Protein AF-A0A1Q9DXJ2-F1 (afdb_monomer_lite)

Secondary structure (DSSP, 8-state):
-HHHHHHHHHHHHHHHHHS-TTT-PPPGGGGG--HHHHHHHHHHHS-TTTHHHHHHHHHHHHHHS-S---EEPPPPPTT--TT--HHHHHHHHHHHH-EE-HHHHHHHHHHTS--EE--STTEEEEEEEEEEEEETTEEEE-HHHHH-HHHHHHHHHHHHHH-TT---SEEEEEEEEEE-SB--TTB-SSSPEEEEE-S--EE-PEEEE-TT-SEEEEETTEEEEEEEE--TT-EEEE-TTTS-EEEPPEES--EEEEEE-BTTHHHHHHHHHHHHHTS---PPPS-----------SS---HHHHHHHHHHHHH-TTPSPB-TTS-B-PEEEE-TT---SSHHHHHHHHHHHHHHH--PPTT--SEEEE-TTTTS-BTTB-GGGSTTSPPPSEEEE----GGGTTS---HHHHGGG-GGGTTTS--PPPPPP-------PPP-----------PPPPPPP---------------PPPPPPPPPPPP--PPPPPPP------PPPPPPPPPPPPPPPP--------------------------PPPPP---THHHHHHHHHHHHHHHHHHTT-

Organism: Symbiodinium microadriaticum (NCBI:txid2951)

Sequence (575 aa):
MYLVALEEHLLIQALRALLPADGQSCPPHLALAARNDIVAIAQDLLSSEALPAFLRYADELALHLQGETRVMFPPLPRAASESGTPAEACAEAYLLEGSGALWAAIRQVATLLPFRDDRRPHGNGRVIAFGAFNKGGLLGIHKHTTSHQAVCTLLNAAVRAISAQQCWTTLVLTYNNHTTPHYDKGNSEVVPSLLIGLTHHDSGEVWIEQPGGTHYQLIDGTMVAGDLHHTSACGLLFSGAKQCHATCQWSGTRITLIAYTIRCHDLLLKGVTAAMASADAVPPGNGIPSSSMLPPRHNYFRRQGVDSLVKVLGQDERYPPVLKDNRPVPLWLRLENNIIEKPEELFNELREKMKGRRRPPQGAVLICEVYREENGCGAGHCINCRPGSWCPVLHLTYIKNQGQSGRNIPNEASGWRDRQAEERFWTIGRPHATVARPTTAPTAAMGPTGVPGKPPPPKQDFPIGAMPPAMQEPRGEPCVKSPPIRKPTVKVPPPGFGGQTSAPIVPPPAVAPNISDQVSTSPDSQAVPALSMPSSPPKTSAAALKAPPSAPQPQMLAKALLMVRDLLVISCCAS

Foldseek 3Di:
DVLQLLLLLLLVVLLVVQADPPDPDQDLCSQLDGLVRSLVSSVVGHDPVSNVVSVVVSVVSVVPSDDPQKDFADADDPPLDPDAQPLLVLLNVCNVVRMDRLLNSLSVSVVRDPWDADPDPFKGFTKDKFFWFDDPLETDTDPVLQRRVSSVSSLVVVCCVQPVPADFRMKMKTKPMWGDWDAPLFFDQPGWKKKAKSTAWFAFWKWKFDVPAPDWDQDPNDTTHTYTHDHSRDIDTDHSHPITITTDDIDHMTMMMMGTYGPPVVLVVQLVVQLVVVLDDDDDPDDDDDDPPDGPSDLEDELRSVLRSLLVLLQDPCFQPADPVRFRAANEDESQQYQYDPLVVSVVVSQVSSCVSDPDPVPAGQEAEPDDPPQVADNPGDPQRPVPGDHHNYYYYHSDNVVVVPPDDPPLVVVVPDPVCSPVSDDPDDPPDDPDDDDDDDDDDDDDDDDDDDDDDDDDDDDDDDDDDDDDDDDDDDDDDDDDDDDDDDDDDDDDDDDDDDDDDDDDDDDDDDDDDDDDDDDDDDDDDDDDDDDDDDDDDDDDDDDDPDDDDPVSVVVSVVVVVVVVVVVVVVD

Radius of gyration: 34.48 Å; chains: 1; bounding box: 97×87×100 Å

Structure (mmCIF, N/CA/C/O backbone):
data_AF-A0A1Q9DXJ2-F1
#
_entry.id   AF-A0A1Q9DXJ2-F1
#
loop_
_atom_site.group_PDB
_atom_site.id
_atom_site.type_symbol
_atom_site.label_atom_id
_atom_site.label_alt_id
_atom_site.label_comp_id
_atom_site.label_asym_id
_atom_site.label_entity_id
_atom_site.label_seq_id
_atom_site.pdbx_PDB_ins_code
_atom_site.Cartn_x
_atom_site.Cartn_y
_atom_site.Cartn_z
_atom_site.occupancy
_atom_site.B_iso_or_equiv
_atom_site.auth_seq_id
_atom_site.auth_comp_id
_atom_site.auth_asym_id
_atom_site.auth_atom_id
_atom_site.pdbx_PDB_model_num
ATOM 1 N N . MET A 1 1 ? 4.776 -2.793 16.327 1.00 84.12 1 MET A N 1
ATOM 2 C CA . MET A 1 1 ? 3.608 -2.567 15.436 1.00 84.12 1 MET A CA 1
ATOM 3 C C . MET A 1 1 ? 2.395 -3.371 15.886 1.00 84.12 1 MET A C 1
ATOM 5 O O . MET A 1 1 ? 1.389 -2.748 16.185 1.00 84.12 1 MET A O 1
ATOM 9 N N . TYR A 1 2 ? 2.499 -4.701 16.003 1.00 89.44 2 TYR A N 1
ATOM 10 C CA . TYR A 1 2 ? 1.386 -5.582 16.393 1.00 89.44 2 TYR A CA 1
ATOM 11 C C . TYR A 1 2 ? 0.637 -5.148 17.665 1.00 89.44 2 TYR A C 1
ATOM 13 O O . TYR A 1 2 ? -0.571 -4.974 17.610 1.00 89.44 2 TYR A O 1
ATOM 21 N N . LEU A 1 3 ? 1.342 -4.899 18.777 1.00 90.75 3 LEU A N 1
ATOM 22 C CA . LEU A 1 3 ? 0.700 -4.539 20.053 1.00 90.75 3 LEU A CA 1
ATOM 23 C C . LEU A 1 3 ? -0.169 -3.275 19.964 1.00 90.75 3 LEU A C 1
ATOM 25 O O . LEU A 1 3 ? -1.268 -3.261 20.501 1.00 90.75 3 LEU A O 1
ATOM 29 N N . VAL A 1 4 ? 0.290 -2.251 19.234 1.00 90.88 4 VAL A N 1
ATOM 30 C CA . VAL A 1 4 ? -0.473 -1.004 19.034 1.00 90.88 4 VAL A CA 1
ATOM 31 C C . VAL A 1 4 ? -1.741 -1.277 18.225 1.00 90.88 4 VAL A C 1
ATOM 33 O O . VAL A 1 4 ? -2.821 -0.824 18.586 1.00 90.88 4 VAL A O 1
ATOM 36 N N . ALA A 1 5 ? -1.627 -2.061 17.151 1.00 92.31 5 ALA A N 1
ATOM 37 C CA . ALA A 1 5 ? -2.779 -2.440 16.342 1.00 92.31 5 ALA A CA 1
ATOM 38 C C . ALA A 1 5 ? -3.784 -3.295 17.135 1.00 92.31 5 ALA A C 1
ATOM 40 O O . ALA A 1 5 ? -4.989 -3.100 17.005 1.00 92.31 5 ALA A O 1
ATOM 41 N N . LEU A 1 6 ? -3.293 -4.215 17.971 1.00 92.81 6 LEU A N 1
ATOM 42 C CA . LEU A 1 6 ? -4.118 -5.061 18.829 1.00 92.81 6 LEU A CA 1
ATOM 43 C C . LEU A 1 6 ? -4.871 -4.238 19.880 1.00 92.81 6 LEU A C 1
ATOM 45 O O . LEU A 1 6 ? -6.073 -4.431 20.037 1.00 92.81 6 LEU A O 1
ATOM 49 N N . GLU A 1 7 ? -4.196 -3.311 20.566 1.00 94.69 7 GLU A N 1
ATOM 50 C CA . GLU A 1 7 ? -4.835 -2.414 21.537 1.00 94.69 7 GLU A CA 1
ATOM 51 C C . GLU A 1 7 ? -5.973 -1.623 20.881 1.00 94.69 7 GLU A C 1
ATOM 53 O O . GLU A 1 7 ? -7.107 -1.655 21.354 1.00 94.69 7 GLU A O 1
ATOM 58 N N . GLU A 1 8 ? -5.698 -0.974 19.747 1.00 95.06 8 GLU A N 1
ATOM 59 C CA . GLU A 1 8 ? -6.705 -0.226 18.989 1.00 95.06 8 GLU A CA 1
ATOM 60 C C . GLU A 1 8 ? -7.888 -1.109 18.571 1.00 95.06 8 GLU A C 1
ATOM 62 O O . GLU A 1 8 ? -9.039 -0.698 18.707 1.00 95.06 8 GLU A O 1
ATOM 67 N N . HIS A 1 9 ? -7.625 -2.328 18.090 1.00 94.12 9 HIS A N 1
ATOM 68 C CA . HIS A 1 9 ? -8.677 -3.265 17.710 1.00 94.12 9 HIS A CA 1
ATOM 69 C C . HIS A 1 9 ? -9.576 -3.613 18.903 1.00 94.12 9 HIS A C 1
ATOM 71 O O . HIS A 1 9 ? -10.799 -3.533 18.797 1.00 94.12 9 HIS A O 1
ATOM 77 N N . LEU A 1 10 ? -8.980 -3.960 20.048 1.00 95.81 10 LEU A N 1
ATOM 78 C CA . LEU A 1 10 ? -9.713 -4.310 21.265 1.00 95.81 10 LEU A CA 1
ATOM 79 C C . LEU A 1 10 ? -10.541 -3.129 21.788 1.00 95.81 10 LEU A C 1
ATOM 81 O O . LEU A 1 10 ? -11.695 -3.314 22.174 1.00 95.81 10 LEU A O 1
ATOM 85 N N . LEU A 1 11 ? -10.001 -1.909 21.728 1.00 96.62 11 LEU A N 1
ATOM 86 C CA . LEU A 1 11 ? -10.740 -0.692 22.070 1.00 96.62 11 LEU A CA 1
ATOM 87 C C . LEU A 1 11 ? -11.916 -0.446 21.121 1.00 96.62 11 LEU A C 1
ATOM 89 O O . LEU A 1 11 ? -13.015 -0.146 21.577 1.00 96.62 11 LEU A O 1
ATOM 93 N N . ILE A 1 12 ? -11.734 -0.618 19.810 1.00 94.81 12 ILE A N 1
ATOM 94 C CA . ILE A 1 12 ? -12.819 -0.465 18.830 1.00 94.81 12 ILE A CA 1
ATOM 95 C C . ILE A 1 12 ? -13.930 -1.493 19.076 1.00 94.81 12 ILE A C 1
ATOM 97 O O . ILE A 1 12 ? -15.110 -1.142 19.022 1.00 94.81 12 ILE A O 1
ATOM 101 N N . GLN A 1 13 ? -13.580 -2.745 19.380 1.00 93.94 13 GLN A N 1
ATOM 102 C CA . GLN A 1 13 ? -14.562 -3.781 19.716 1.00 93.94 13 GLN A CA 1
ATOM 103 C C . GLN A 1 13 ? -15.313 -3.452 21.011 1.00 93.94 13 GLN A C 1
ATOM 105 O O . GLN A 1 13 ? -16.538 -3.561 21.051 1.00 93.94 13 GLN A O 1
ATOM 110 N N . ALA A 1 14 ? -14.609 -2.992 22.049 1.00 96.25 14 ALA A N 1
ATOM 111 C CA . ALA A 1 14 ? -15.234 -2.577 23.302 1.00 96.25 14 ALA A CA 1
ATOM 112 C C . ALA A 1 14 ? -16.175 -1.379 23.111 1.00 96.25 14 ALA A C 1
ATOM 114 O O . ALA A 1 14 ? -17.285 -1.393 23.636 1.00 96.25 14 ALA A O 1
ATOM 115 N N . LEU A 1 15 ? -15.773 -0.382 22.315 1.00 95.94 15 LEU A N 1
ATOM 116 C CA . LEU A 1 15 ? -16.621 0.755 21.960 1.00 95.94 15 LEU A CA 1
ATOM 117 C C . LEU A 1 15 ? -17.900 0.279 21.262 1.00 95.94 15 LEU A C 1
ATOM 119 O O . LEU A 1 15 ? -18.994 0.614 21.700 1.00 95.94 15 LEU A O 1
ATOM 123 N N . ARG A 1 16 ? -17.776 -0.559 20.225 1.00 92.69 16 ARG A N 1
ATOM 124 C CA . ARG A 1 16 ? -18.924 -1.117 19.488 1.00 92.69 16 ARG A CA 1
ATOM 125 C C . ARG A 1 16 ? -19.871 -1.916 20.382 1.00 92.69 16 ARG A C 1
ATOM 127 O O . ARG A 1 16 ? -21.078 -1.815 20.210 1.00 92.69 16 ARG A O 1
ATOM 134 N N . ALA A 1 17 ? -19.337 -2.681 21.333 1.00 93.75 17 ALA A N 1
ATOM 135 C CA . ALA A 1 17 ? -20.135 -3.473 22.267 1.00 93.75 17 ALA A CA 1
ATOM 136 C C . ALA A 1 17 ? -20.893 -2.626 23.306 1.00 93.75 17 ALA A C 1
ATOM 138 O O . ALA A 1 17 ? -21.874 -3.101 23.873 1.00 93.75 17 ALA A O 1
ATOM 139 N N . LEU A 1 18 ? -20.428 -1.402 23.575 1.00 95.00 18 LEU A N 1
ATOM 140 C CA . LEU A 1 18 ? -21.036 -0.473 24.530 1.00 95.00 18 LEU A CA 1
ATOM 141 C C . LEU A 1 18 ? -21.968 0.555 23.873 1.00 95.00 18 LEU A C 1
ATOM 143 O O . LEU A 1 18 ? -22.679 1.262 24.588 1.00 95.00 18 LEU A O 1
ATOM 147 N N . LEU A 1 19 ? -21.977 0.650 22.539 1.00 93.44 19 LEU A N 1
ATOM 148 C CA . LEU A 1 19 ? -22.922 1.501 21.821 1.00 93.44 19 LEU A CA 1
ATOM 149 C C . LEU A 1 19 ? -24.350 0.933 21.914 1.00 93.44 19 LEU A C 1
ATOM 151 O O . LEU A 1 19 ? -24.529 -0.287 21.847 1.00 93.44 19 LEU A O 1
ATOM 155 N N . PRO A 1 20 ? -25.380 1.793 22.032 1.00 86.62 20 PRO A N 1
ATOM 156 C CA . PRO A 1 20 ? -26.770 1.358 21.961 1.00 86.62 20 PRO A CA 1
ATOM 157 C C . PRO A 1 20 ? -27.054 0.637 20.636 1.00 86.62 20 PRO A C 1
ATOM 159 O O . PRO A 1 20 ? -26.544 1.030 19.584 1.00 86.62 20 PRO A O 1
ATOM 162 N N . ALA A 1 21 ? -27.923 -0.378 20.661 1.00 79.50 21 ALA A N 1
ATOM 163 C CA . ALA A 1 21 ? -28.361 -1.089 19.452 1.00 79.50 21 ALA A CA 1
ATOM 164 C C . ALA A 1 21 ? -29.147 -0.184 18.476 1.00 79.50 21 ALA A C 1
ATOM 166 O O . ALA A 1 21 ? -29.372 -0.537 17.319 1.00 79.50 21 ALA A O 1
ATOM 167 N N . ASP A 1 22 ? -29.531 0.998 18.949 1.00 73.62 22 ASP A N 1
ATOM 168 C CA . ASP A 1 22 ? -30.496 1.947 18.405 1.00 73.62 22 ASP A CA 1
ATOM 169 C C . ASP A 1 22 ? -29.970 2.742 17.187 1.00 73.62 22 ASP A C 1
ATOM 171 O O . ASP A 1 22 ? -30.546 3.756 16.798 1.00 73.62 22 ASP A O 1
ATOM 175 N N . GLY A 1 23 ? -28.888 2.281 16.550 1.00 60.88 23 GLY A N 1
ATOM 176 C CA . GLY A 1 23 ? -28.447 2.769 15.239 1.00 60.88 23 GLY A CA 1
ATOM 177 C C . GLY A 1 23 ? -27.360 3.845 15.245 1.00 60.88 23 GLY A C 1
ATOM 178 O O . GLY A 1 23 ? -27.080 4.420 14.193 1.00 60.88 23 GLY A O 1
ATOM 179 N N . GLN A 1 24 ? -26.705 4.114 16.378 1.00 72.69 24 GLN A N 1
ATOM 180 C CA . GLN A 1 24 ? -25.559 5.025 16.399 1.00 72.69 24 GLN A CA 1
ATOM 181 C C . GLN A 1 24 ? -24.336 4.329 15.777 1.00 72.69 24 GLN A C 1
ATOM 183 O O . GLN A 1 24 ? -23.662 3.514 16.403 1.00 72.69 24 GLN A O 1
ATOM 188 N N . SER A 1 25 ? -24.074 4.605 14.498 1.00 79.19 25 SER A N 1
ATOM 189 C CA . SER A 1 25 ? -22.938 4.021 13.781 1.00 79.19 25 SER A CA 1
ATOM 190 C C . SER A 1 25 ? -21.627 4.683 14.197 1.00 79.19 25 SER A C 1
ATOM 192 O O . SER A 1 25 ? -21.545 5.911 14.252 1.00 79.19 25 SER A O 1
ATOM 194 N N . CYS A 1 26 ? -20.571 3.891 14.389 1.00 83.56 26 CYS A N 1
ATOM 195 C CA . CYS A 1 26 ? -19.225 4.432 14.548 1.00 83.56 26 CYS A CA 1
ATOM 196 C C . CYS A 1 26 ? -18.830 5.308 13.344 1.00 83.56 26 CYS A C 1
ATOM 198 O O . CYS A 1 26 ? -19.132 4.949 12.200 1.00 83.56 26 CYS A O 1
ATOM 200 N N . PRO A 1 27 ? -18.102 6.416 13.561 1.00 86.00 27 PRO A N 1
ATOM 201 C CA . PRO A 1 27 ? -17.686 7.273 12.467 1.00 86.00 27 PRO A CA 1
ATOM 202 C C . PRO A 1 27 ? -16.687 6.551 11.538 1.00 86.00 27 PRO A C 1
ATOM 204 O O . PRO A 1 27 ? -15.840 5.791 12.015 1.00 86.00 27 PRO A O 1
ATOM 207 N N . PRO A 1 28 ? -16.695 6.820 10.216 1.00 79.12 28 PRO A N 1
ATOM 208 C CA . PRO A 1 28 ? -15.818 6.134 9.257 1.00 79.12 28 PRO A CA 1
ATOM 209 C C . PRO A 1 28 ? -14.311 6.287 9.514 1.00 79.12 28 PRO A C 1
ATOM 211 O O . PRO A 1 28 ? -13.524 5.444 9.077 1.00 79.12 28 PRO A O 1
ATOM 214 N N . HIS A 1 29 ? -13.898 7.359 10.201 1.00 84.31 29 HIS A N 1
ATOM 215 C CA . HIS A 1 29 ? -12.497 7.610 10.550 1.00 84.31 29 HIS A CA 1
ATOM 216 C C . HIS A 1 29 ? -12.010 6.767 11.742 1.00 84.31 29 HIS A C 1
ATOM 218 O O . HIS A 1 29 ? -10.802 6.677 11.948 1.00 84.31 29 HIS A O 1
ATOM 224 N N . LEU A 1 30 ? -12.909 6.083 12.469 1.00 89.75 30 LEU A N 1
ATOM 225 C CA . LEU A 1 30 ? -12.545 5.177 13.566 1.00 89.75 30 LEU A CA 1
ATOM 226 C C . LEU A 1 30 ? -11.586 4.067 13.102 1.00 89.75 30 LEU A C 1
ATOM 228 O O . LEU A 1 30 ? -10.699 3.664 13.844 1.00 89.75 30 LEU A O 1
ATOM 232 N N . ALA A 1 31 ? -11.696 3.637 11.842 1.00 89.31 31 ALA A N 1
ATOM 233 C CA . ALA A 1 31 ? -10.809 2.640 11.238 1.00 89.31 31 ALA A CA 1
ATOM 234 C C . ALA A 1 31 ? -9.318 3.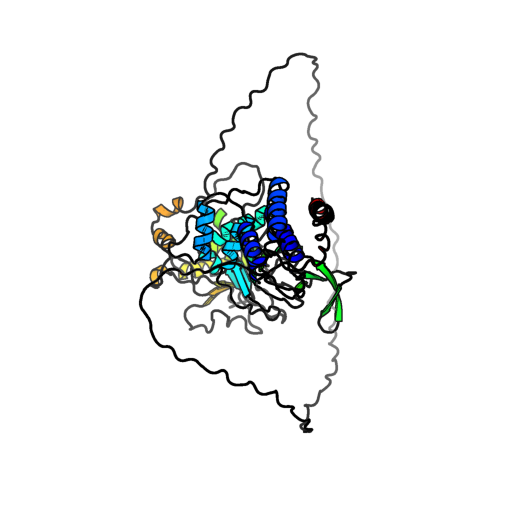043 11.244 1.00 89.31 31 ALA A C 1
ATOM 236 O O . ALA A 1 31 ? -8.444 2.178 11.142 1.00 89.31 31 ALA A O 1
ATOM 237 N N . LEU A 1 32 ? -9.033 4.348 11.337 1.00 90.38 32 LEU A N 1
ATOM 238 C CA . LEU A 1 32 ? -7.693 4.942 11.355 1.00 90.38 32 LEU A CA 1
ATOM 239 C C . LEU A 1 32 ? -7.348 5.630 12.677 1.00 90.38 32 LEU A C 1
ATOM 241 O O . LEU A 1 32 ? -6.184 5.991 12.855 1.00 90.38 32 LEU A O 1
ATOM 245 N N . ALA A 1 33 ? -8.292 5.726 13.612 1.00 89.25 33 ALA A N 1
ATOM 246 C CA . ALA A 1 33 ? -8.103 6.351 14.913 1.00 89.25 33 ALA A CA 1
ATOM 247 C C . ALA A 1 33 ? -6.986 5.661 15.715 1.00 89.25 33 ALA A C 1
ATOM 249 O O . ALA A 1 33 ? -6.936 4.428 15.793 1.00 89.25 33 ALA A O 1
ATOM 250 N N . ALA A 1 34 ? -6.077 6.458 16.278 1.00 90.44 34 ALA A N 1
ATOM 251 C CA . ALA A 1 34 ? -5.119 5.980 17.268 1.00 90.44 34 ALA A CA 1
ATOM 252 C C . ALA A 1 34 ? -5.814 5.818 18.629 1.00 90.44 34 ALA A C 1
ATOM 254 O O . ALA A 1 34 ? -6.935 6.286 18.818 1.00 90.44 34 ALA A O 1
ATOM 255 N N . ARG A 1 35 ? -5.137 5.212 19.613 1.00 91.88 35 ARG A N 1
ATOM 256 C CA . ARG A 1 35 ? -5.673 5.008 20.975 1.00 91.88 35 ARG A CA 1
ATOM 257 C C . ARG A 1 35 ? -6.400 6.240 21.533 1.00 91.88 35 ARG A C 1
ATOM 259 O O . ARG A 1 35 ? -7.542 6.133 21.966 1.00 91.88 35 ARG A O 1
ATOM 266 N N . ASN A 1 36 ? -5.748 7.402 21.514 1.00 90.19 36 ASN A N 1
ATOM 267 C CA . ASN A 1 36 ? -6.310 8.626 22.091 1.00 90.19 36 ASN A CA 1
ATOM 268 C C . ASN A 1 36 ? -7.517 9.143 21.300 1.00 90.19 36 ASN A C 1
ATOM 270 O O . ASN A 1 36 ? -8.474 9.612 21.907 1.00 90.19 36 ASN A O 1
ATOM 274 N N . ASP A 1 37 ? -7.507 8.994 19.974 1.00 91.19 37 ASP A N 1
ATOM 275 C CA . ASP A 1 37 ? -8.647 9.353 19.129 1.00 91.19 37 ASP A CA 1
ATOM 276 C C . ASP A 1 37 ? -9.835 8.423 19.401 1.00 91.19 37 ASP A C 1
ATOM 278 O O . ASP A 1 37 ? -10.967 8.881 19.485 1.00 91.19 37 ASP A O 1
ATOM 282 N N . ILE A 1 38 ? -9.591 7.120 19.597 1.00 94.62 38 ILE A N 1
ATOM 283 C CA . ILE A 1 38 ? -10.639 6.156 19.961 1.00 94.62 38 ILE A CA 1
ATOM 284 C C . ILE A 1 38 ? -11.253 6.532 21.315 1.00 94.62 38 ILE A C 1
ATOM 286 O O . ILE A 1 38 ? -12.472 6.493 21.460 1.00 94.62 38 ILE A O 1
ATOM 290 N N . VAL A 1 39 ? -10.430 6.925 22.294 1.00 94.50 39 VAL A N 1
ATOM 291 C CA . VAL A 1 39 ? -10.907 7.388 23.606 1.00 94.50 39 VAL A CA 1
ATOM 292 C C . VAL A 1 39 ? -11.735 8.668 23.479 1.00 94.50 39 VAL A C 1
ATOM 294 O O . VAL A 1 39 ? -12.802 8.741 24.081 1.00 94.50 39 VAL A O 1
ATOM 297 N N . ALA A 1 40 ? -11.296 9.640 22.677 1.00 94.25 40 ALA A N 1
ATOM 298 C CA . ALA A 1 40 ? -12.055 10.866 22.428 1.00 94.25 40 ALA A CA 1
ATOM 299 C C . ALA A 1 40 ? -13.403 10.570 21.746 1.00 94.25 40 ALA A C 1
ATOM 301 O O . ALA A 1 40 ? -14.448 11.001 22.219 1.00 94.25 40 ALA A O 1
ATOM 302 N N . ILE A 1 41 ? -13.408 9.730 20.706 1.00 94.44 41 ILE A N 1
ATOM 303 C CA . ILE A 1 41 ? -14.640 9.286 20.038 1.00 94.44 41 ILE A CA 1
ATOM 304 C C . ILE A 1 41 ? -15.564 8.561 21.028 1.00 94.44 41 ILE A C 1
ATOM 306 O O . ILE A 1 41 ? -16.778 8.745 20.995 1.00 94.44 41 ILE A O 1
ATOM 310 N N . ALA A 1 42 ? -15.016 7.742 21.927 1.00 95.75 42 ALA A N 1
ATOM 311 C CA . ALA A 1 42 ? -15.806 7.068 22.949 1.00 95.75 42 ALA A CA 1
ATOM 312 C C . ALA A 1 42 ? -16.434 8.056 23.946 1.00 95.75 42 ALA A C 1
ATOM 314 O O . ALA A 1 42 ? -17.569 7.838 24.358 1.00 95.75 42 ALA A O 1
ATOM 315 N N . GLN A 1 43 ? -15.740 9.141 24.306 1.00 96.19 43 GLN A N 1
ATOM 316 C CA . GLN A 1 43 ? -16.292 10.210 25.150 1.00 96.19 43 GLN A CA 1
ATOM 317 C C . GLN A 1 43 ? -17.479 10.916 24.486 1.00 96.19 43 GLN A C 1
ATOM 319 O O . GLN A 1 43 ? -18.434 11.257 25.178 1.00 96.19 43 GLN A O 1
ATOM 324 N N . ASP A 1 44 ? -17.436 11.084 23.163 1.00 94.94 44 ASP A N 1
ATOM 325 C CA . ASP A 1 44 ? -18.508 11.729 22.400 1.00 94.94 44 ASP A CA 1
ATOM 326 C C . ASP A 1 44 ? -19.716 10.809 22.164 1.00 94.94 44 ASP A C 1
ATOM 328 O O . ASP A 1 44 ? -20.850 11.281 22.063 1.00 94.94 44 ASP A O 1
ATOM 332 N N . LEU A 1 45 ? -19.487 9.497 22.032 1.00 94.31 45 LEU A N 1
ATOM 333 C CA . LEU A 1 45 ? -20.530 8.542 21.646 1.00 94.31 45 LEU A CA 1
ATOM 334 C C . LEU A 1 45 ? -21.162 7.779 22.815 1.00 94.31 45 LEU A C 1
ATOM 336 O O . LEU A 1 45 ? -22.319 7.375 22.713 1.00 94.31 45 LEU A O 1
ATOM 340 N N . LEU A 1 46 ? -20.423 7.514 23.895 1.00 94.75 46 LEU A N 1
ATOM 341 C CA . LEU A 1 46 ? -20.921 6.694 24.999 1.00 94.75 46 LEU A CA 1
ATOM 342 C C . LEU A 1 46 ? -21.717 7.521 26.011 1.00 94.75 46 LEU A C 1
ATOM 344 O O . LEU A 1 46 ? -21.411 8.674 26.301 1.00 94.75 46 LEU A O 1
ATOM 348 N N . SER A 1 47 ? -22.724 6.888 26.613 1.00 94.69 47 SER A N 1
ATOM 349 C CA . SER A 1 47 ? -23.473 7.483 27.718 1.00 94.69 47 SER A CA 1
ATOM 350 C C . SER A 1 47 ? -22.595 7.667 28.961 1.00 94.69 47 SER A C 1
ATOM 352 O O . SER A 1 47 ? -21.570 7.001 29.138 1.00 94.69 47 SER A O 1
ATOM 354 N N . SER A 1 48 ? -23.050 8.514 29.888 1.00 95.31 48 SER A N 1
ATOM 355 C CA . SER A 1 48 ? -22.396 8.712 31.189 1.00 95.31 48 SER A CA 1
ATOM 356 C C . SER A 1 48 ? -22.282 7.428 32.024 1.00 95.31 48 SER A C 1
ATOM 358 O O . SER A 1 48 ? -21.414 7.345 32.890 1.00 95.31 48 SER A O 1
ATOM 360 N N . GLU A 1 49 ? -23.119 6.420 31.759 1.00 95.38 49 GLU A N 1
ATOM 361 C CA . GLU A 1 49 ? -23.073 5.108 32.415 1.00 95.38 49 GLU A CA 1
ATOM 362 C C . GLU A 1 49 ? -22.050 4.159 31.764 1.00 95.38 49 GLU A C 1
ATOM 364 O O . GLU A 1 49 ? -21.323 3.454 32.468 1.00 95.38 49 GLU A O 1
ATOM 369 N N . ALA A 1 50 ? -21.950 4.156 30.429 1.00 96.00 50 ALA A N 1
ATOM 370 C CA . ALA A 1 50 ? -21.070 3.250 29.686 1.00 96.00 50 ALA A CA 1
ATOM 371 C C . ALA A 1 50 ? -19.611 3.738 29.621 1.00 96.00 50 ALA A C 1
ATOM 373 O O . ALA A 1 50 ? -18.679 2.928 29.673 1.00 96.00 50 ALA A O 1
ATOM 374 N N . LEU A 1 51 ? -19.395 5.056 29.551 1.00 97.44 51 LEU A N 1
ATOM 375 C CA . LEU A 1 51 ? -18.066 5.655 29.411 1.00 97.44 51 LEU A CA 1
ATOM 376 C C . LEU A 1 51 ? -17.083 5.243 30.531 1.00 97.44 51 LEU A C 1
ATOM 378 O O . LEU A 1 51 ? -15.959 4.854 30.205 1.00 97.44 51 LEU A O 1
ATOM 382 N N . PRO A 1 52 ? -17.454 5.227 31.831 1.00 98.12 52 PRO A N 1
ATOM 383 C CA . PRO A 1 52 ? -16.544 4.776 32.885 1.00 98.12 52 PRO A CA 1
ATOM 384 C C . PRO A 1 52 ? -16.082 3.323 32.723 1.00 98.12 52 PRO A C 1
ATOM 386 O O . PRO A 1 52 ? -14.963 2.992 33.111 1.00 98.12 52 PRO A O 1
ATOM 389 N N . ALA A 1 53 ? -16.924 2.441 32.172 1.00 97.62 53 ALA A N 1
ATOM 390 C CA . ALA A 1 53 ? -16.542 1.054 31.911 1.00 97.62 53 ALA A CA 1
ATOM 391 C C . ALA A 1 53 ? -15.533 0.959 30.759 1.00 97.62 53 ALA A C 1
ATOM 393 O O . ALA A 1 53 ? -14.540 0.243 30.882 1.00 97.62 53 ALA A O 1
ATOM 394 N N . PHE A 1 54 ? -15.748 1.726 29.687 1.00 97.94 54 PHE A N 1
ATOM 395 C CA . PHE A 1 54 ? -14.817 1.817 28.565 1.00 97.94 54 PHE A CA 1
ATOM 396 C C . PHE A 1 54 ? -13.438 2.340 28.994 1.00 97.94 54 PHE A C 1
ATOM 398 O O . PHE A 1 54 ? -12.424 1.731 28.663 1.00 97.94 54 PHE A O 1
ATOM 405 N N . LEU A 1 55 ? -13.393 3.432 29.767 1.00 98.06 55 LEU A N 1
ATOM 406 C CA . LEU A 1 55 ? -12.131 4.027 30.224 1.00 98.06 55 LEU A CA 1
ATOM 407 C C . LEU A 1 55 ? -11.343 3.075 31.133 1.00 98.06 55 LEU A C 1
ATOM 409 O O . LEU A 1 55 ? -10.148 2.895 30.919 1.00 98.06 55 LEU A O 1
ATOM 413 N N . ARG A 1 56 ? -12.011 2.385 32.074 1.00 98.00 56 ARG A N 1
ATOM 414 C CA . ARG A 1 56 ? -11.356 1.346 32.890 1.00 98.00 56 ARG A CA 1
ATOM 415 C C . ARG A 1 56 ? -10.765 0.233 32.030 1.00 98.00 56 ARG A C 1
ATOM 417 O O . ARG A 1 56 ? -9.634 -0.170 32.265 1.00 98.00 56 ARG A O 1
ATOM 424 N N . TYR A 1 57 ? -11.504 -0.234 31.023 1.00 97.81 57 TYR A N 1
ATOM 425 C CA . TYR A 1 57 ? -11.000 -1.249 30.099 1.00 97.81 57 TYR A CA 1
ATOM 426 C C . TYR A 1 57 ? -9.786 -0.750 29.301 1.00 97.81 57 TYR A C 1
ATOM 428 O O . TYR A 1 57 ? -8.821 -1.489 29.130 1.00 97.81 57 TYR A O 1
ATOM 436 N N . ALA A 1 58 ? -9.792 0.509 28.855 1.00 95.88 58 ALA A N 1
ATOM 437 C CA . ALA A 1 58 ? -8.663 1.107 28.147 1.00 95.88 58 ALA A CA 1
ATOM 438 C C . ALA A 1 58 ? -7.403 1.247 29.017 1.00 95.88 58 ALA A C 1
ATOM 440 O O . ALA A 1 58 ? -6.288 1.080 28.516 1.00 95.88 58 ALA A O 1
ATOM 441 N N . ASP A 1 59 ? -7.570 1.534 30.308 1.00 95.75 59 ASP A N 1
ATOM 442 C CA . ASP A 1 59 ? -6.468 1.577 31.270 1.00 95.75 59 ASP A CA 1
ATOM 443 C C . ASP A 1 59 ? -5.952 0.168 31.591 1.00 95.75 59 ASP A C 1
ATOM 445 O O . ASP A 1 59 ? -4.744 -0.068 31.593 1.00 95.75 59 ASP A O 1
ATOM 449 N N . GLU A 1 60 ? -6.850 -0.804 31.780 1.00 96.50 60 GLU A N 1
ATOM 450 C CA . GLU A 1 60 ? -6.479 -2.210 31.961 1.00 96.50 60 GLU A CA 1
ATOM 451 C C . GLU A 1 60 ? -5.723 -2.753 30.745 1.00 96.50 60 GLU A C 1
ATOM 453 O O . GLU A 1 60 ? -4.691 -3.403 30.915 1.00 96.50 60 GLU A O 1
ATOM 458 N N . LEU A 1 61 ? -6.176 -2.465 29.522 1.00 94.88 61 LEU A N 1
ATOM 459 C CA . LEU A 1 61 ? -5.464 -2.855 28.305 1.00 94.88 61 LEU A CA 1
ATOM 460 C C . LEU A 1 61 ? -4.050 -2.276 28.266 1.00 94.88 61 LEU A C 1
ATOM 462 O O . LEU A 1 61 ? -3.112 -3.023 27.997 1.00 94.88 61 LEU A O 1
ATOM 466 N N . ALA A 1 62 ? -3.883 -0.991 28.588 1.00 90.69 62 ALA A N 1
ATOM 467 C CA . ALA A 1 62 ? -2.571 -0.349 28.620 1.00 90.69 62 ALA A CA 1
ATOM 468 C C . ALA A 1 62 ? -1.627 -0.987 29.658 1.00 90.69 62 ALA A C 1
ATOM 470 O O . ALA A 1 62 ? -0.420 -1.069 29.433 1.00 90.69 62 ALA A O 1
ATOM 471 N N . LEU A 1 63 ? -2.166 -1.482 30.779 1.00 91.69 63 LEU A N 1
ATOM 472 C CA . LEU A 1 63 ? -1.393 -2.191 31.803 1.00 91.69 63 LEU A CA 1
ATOM 473 C C . LEU A 1 63 ? -1.005 -3.619 31.393 1.00 91.69 63 LEU A C 1
ATOM 475 O O . LEU A 1 63 ? 0.061 -4.089 31.797 1.00 91.69 63 LEU A O 1
ATOM 479 N N . HIS A 1 64 ? -1.851 -4.314 30.625 1.00 93.88 64 HIS A N 1
ATOM 480 C CA . HIS A 1 64 ? -1.649 -5.720 30.252 1.00 93.88 64 HIS A CA 1
ATOM 481 C C . HIS A 1 64 ? -0.909 -5.904 28.922 1.00 93.88 64 HIS A C 1
ATOM 483 O O . HIS A 1 64 ? -0.152 -6.863 28.771 1.00 93.88 64 HIS A O 1
ATOM 489 N N . LEU A 1 65 ? -1.088 -4.998 27.959 1.00 91.50 65 LEU A N 1
ATOM 490 C CA . LEU A 1 65 ? -0.372 -5.004 26.682 1.00 91.50 65 LEU A CA 1
ATOM 491 C C . LEU A 1 65 ? 1.009 -4.363 26.848 1.00 91.50 65 LEU A C 1
ATOM 493 O O . LEU A 1 65 ? 1.326 -3.324 26.272 1.00 91.50 65 LEU A O 1
ATOM 497 N N . GLN A 1 66 ? 1.847 -5.007 27.657 1.00 84.38 66 GLN A N 1
ATOM 498 C CA . GLN A 1 66 ? 3.224 -4.583 27.871 1.00 84.38 66 GLN A CA 1
ATOM 499 C C . GLN A 1 66 ? 4.105 -5.024 26.702 1.00 84.38 66 GLN A C 1
ATOM 501 O O . GLN A 1 66 ? 4.062 -6.170 26.255 1.00 84.38 66 GLN A O 1
ATOM 506 N N . GLY A 1 67 ? 4.943 -4.113 26.217 1.00 85.56 67 GLY A N 1
ATOM 507 C CA . GLY A 1 67 ? 5.956 -4.418 25.217 1.00 85.56 67 GLY A CA 1
ATOM 508 C C . GLY A 1 67 ? 6.526 -3.170 24.563 1.00 85.56 67 GLY A C 1
ATOM 509 O O . GLY A 1 67 ? 5.981 -2.071 24.673 1.00 85.56 67 GLY A O 1
ATOM 510 N N . GLU A 1 68 ? 7.644 -3.342 23.865 1.00 84.81 68 GLU A N 1
ATOM 511 C CA . GLU A 1 68 ? 8.283 -2.254 23.134 1.00 84.81 68 GLU A CA 1
ATOM 512 C C . GLU A 1 68 ? 7.467 -1.917 21.875 1.00 84.81 68 GLU A C 1
ATOM 514 O O . GLU A 1 68 ? 7.484 -2.614 20.859 1.00 84.81 68 GLU A O 1
ATOM 519 N N . THR A 1 69 ? 6.677 -0.847 21.964 1.00 87.06 69 THR A N 1
ATOM 520 C CA . THR A 1 69 ? 5.878 -0.311 20.849 1.00 87.06 69 THR A CA 1
ATOM 521 C C . THR A 1 69 ? 6.622 0.765 20.064 1.00 87.06 69 THR A C 1
ATOM 523 O O . THR A 1 69 ? 6.322 0.992 18.885 1.00 87.06 69 THR A O 1
ATOM 526 N N . ARG A 1 70 ? 7.602 1.401 20.714 1.00 91.00 70 ARG A N 1
ATOM 527 C CA . ARG A 1 70 ? 8.481 2.415 20.143 1.00 91.00 70 ARG A CA 1
ATOM 528 C C . ARG A 1 70 ? 9.586 1.736 19.349 1.00 91.00 70 ARG A C 1
ATOM 530 O O . ARG A 1 70 ? 10.245 0.835 19.843 1.00 91.00 70 ARG A O 1
ATOM 537 N N . VAL A 1 71 ? 9.802 2.187 18.124 1.00 91.81 71 VAL A N 1
ATOM 538 C CA . VAL A 1 71 ? 10.928 1.737 17.304 1.00 91.81 71 VAL A CA 1
ATOM 539 C C . VAL A 1 71 ? 11.772 2.931 16.905 1.00 91.81 71 VAL A C 1
ATOM 541 O O . VAL A 1 71 ? 11.260 4.045 16.774 1.00 91.81 71 VAL A O 1
ATOM 544 N N . MET A 1 72 ? 13.061 2.691 16.685 1.00 92.50 72 MET A N 1
ATOM 545 C CA . MET A 1 72 ? 13.927 3.681 16.060 1.00 92.50 72 MET A CA 1
ATOM 546 C C . MET A 1 72 ? 13.501 3.865 14.609 1.00 92.50 72 MET A C 1
ATOM 548 O O . MET A 1 72 ? 13.450 2.909 13.829 1.00 92.50 72 MET A O 1
ATOM 552 N N . PHE A 1 73 ? 13.190 5.101 14.249 1.00 93.31 73 PHE A N 1
ATOM 553 C CA . PHE A 1 73 ? 12.948 5.451 12.868 1.00 93.31 73 PHE A CA 1
ATOM 554 C C . PHE A 1 73 ? 14.281 5.537 12.115 1.00 93.31 73 PHE A C 1
ATOM 556 O O . PHE A 1 73 ? 15.315 5.875 12.698 1.00 93.31 73 PHE A O 1
ATOM 563 N N . PRO A 1 74 ? 14.297 5.200 10.815 1.00 91.31 74 PRO A N 1
ATOM 564 C CA . PRO A 1 74 ? 15.472 5.437 9.986 1.00 91.31 74 PRO A CA 1
ATOM 565 C C . PRO A 1 74 ? 15.807 6.938 9.930 1.00 91.31 74 PRO A C 1
ATOM 567 O O . PRO A 1 74 ? 14.922 7.775 10.099 1.00 91.31 74 PRO A O 1
ATOM 570 N N . PRO A 1 75 ? 17.067 7.304 9.646 1.00 87.19 75 PRO A N 1
ATOM 571 C CA . PRO A 1 75 ? 17.443 8.705 9.524 1.00 87.19 75 PRO A CA 1
ATOM 572 C C . PRO A 1 75 ? 16.730 9.375 8.343 1.00 87.19 75 PRO A C 1
ATOM 574 O O . PRO A 1 75 ? 16.508 8.750 7.297 1.00 87.19 75 PRO A O 1
ATOM 577 N N . LEU A 1 76 ? 16.443 10.670 8.498 1.00 86.94 76 LEU A N 1
ATOM 578 C CA . LEU A 1 76 ? 15.875 11.509 7.447 1.00 86.94 76 LEU A CA 1
ATOM 579 C C . LEU A 1 76 ? 16.732 11.431 6.162 1.00 86.94 76 LEU A C 1
ATOM 581 O O . LEU A 1 76 ? 17.963 11.547 6.225 1.00 86.94 76 LEU A O 1
ATOM 585 N N . PRO A 1 77 ? 16.130 11.225 4.975 1.00 81.25 77 PRO A N 1
ATOM 586 C CA . PRO A 1 77 ? 16.869 11.289 3.721 1.00 81.25 77 PRO A CA 1
ATOM 587 C C . PRO A 1 77 ? 17.426 12.705 3.485 1.00 81.25 77 PRO A C 1
ATOM 589 O O . PRO A 1 77 ? 16.726 13.693 3.651 1.00 81.25 77 PRO A O 1
ATOM 592 N N . ARG A 1 78 ? 18.687 12.803 3.034 1.00 66.00 78 ARG A N 1
ATOM 593 C CA . ARG A 1 78 ? 19.404 14.082 2.816 1.00 66.00 78 ARG A CA 1
ATOM 594 C C . ARG A 1 78 ? 18.761 15.041 1.796 1.00 66.00 78 ARG A C 1
ATOM 596 O O . ARG A 1 78 ? 19.192 16.181 1.725 1.00 66.00 78 ARG A O 1
ATOM 603 N N . ALA A 1 79 ? 17.805 14.574 0.994 1.00 59.94 79 ALA A N 1
ATOM 604 C CA . ALA A 1 79 ? 17.149 15.336 -0.073 1.00 59.94 79 ALA A CA 1
ATOM 605 C C . ALA A 1 79 ? 15.661 15.610 0.227 1.00 59.94 79 ALA A C 1
ATOM 607 O O . ALA A 1 79 ? 14.845 15.700 -0.689 1.00 59.94 79 ALA A O 1
ATOM 608 N N . ALA A 1 80 ? 15.305 15.696 1.513 1.00 57.75 80 ALA A N 1
ATOM 609 C CA . ALA A 1 80 ? 14.038 16.271 1.957 1.00 57.75 80 ALA A CA 1
ATOM 610 C C . ALA A 1 80 ? 13.912 17.699 1.389 1.00 57.75 80 ALA A C 1
ATOM 612 O O . ALA A 1 80 ? 14.791 18.535 1.598 1.00 57.75 80 ALA A O 1
ATOM 613 N N . SER A 1 81 ? 12.884 17.942 0.575 1.00 55.31 81 SER A N 1
ATOM 614 C CA . SER A 1 81 ? 12.676 19.229 -0.098 1.00 55.31 81 SER A CA 1
ATOM 615 C C . SER A 1 81 ? 11.963 20.199 0.838 1.00 55.31 81 SER A C 1
ATOM 617 O O . SER A 1 81 ? 10.968 19.833 1.450 1.00 55.31 81 SER A O 1
ATOM 619 N N . GLU A 1 82 ? 12.369 21.472 0.841 1.00 58.66 82 GLU A N 1
ATOM 620 C CA . GLU A 1 82 ? 11.709 22.555 1.596 1.00 58.66 82 GLU A CA 1
ATOM 621 C C . GLU A 1 82 ? 10.234 22.803 1.189 1.00 58.66 82 GLU A C 1
ATOM 623 O O . GLU A 1 82 ? 9.514 23.527 1.870 1.00 58.66 82 GLU A O 1
ATOM 628 N N . SER A 1 83 ? 9.756 22.193 0.094 1.00 59.16 83 SER A N 1
ATOM 629 C CA . SER A 1 83 ? 8.380 22.318 -0.422 1.00 59.16 83 SER A CA 1
ATOM 630 C C . SER A 1 83 ? 7.625 20.978 -0.432 1.00 59.16 83 SER A C 1
ATOM 632 O O . SER A 1 83 ? 7.085 20.545 -1.453 1.00 59.16 83 SER A O 1
ATOM 634 N N . GLY A 1 84 ? 7.627 20.281 0.706 1.00 74.44 84 GLY A N 1
ATOM 635 C CA . GLY A 1 84 ? 6.947 18.995 0.874 1.00 74.44 84 GLY A CA 1
ATOM 636 C C . GLY A 1 84 ? 5.417 19.082 0.779 1.00 74.44 84 GLY A C 1
ATOM 637 O O . GLY A 1 84 ? 4.794 20.084 1.129 1.00 74.44 84 GLY A O 1
ATOM 638 N N . THR A 1 85 ? 4.777 18.001 0.322 1.00 91.56 85 THR A N 1
ATOM 639 C CA . THR A 1 85 ? 3.329 17.805 0.526 1.00 91.56 85 THR A CA 1
ATOM 640 C C . THR A 1 85 ? 3.036 17.625 2.026 1.00 91.56 85 THR A C 1
ATOM 642 O O . THR A 1 85 ? 3.952 17.279 2.773 1.00 91.56 85 THR A O 1
ATOM 645 N N . PRO A 1 86 ? 1.781 17.770 2.500 1.00 95.62 86 PRO A N 1
ATOM 646 C CA . PRO A 1 86 ? 1.456 17.522 3.910 1.00 95.62 86 PRO A CA 1
ATOM 647 C C . PRO A 1 86 ? 1.890 16.133 4.404 1.00 95.62 86 PRO A C 1
ATOM 649 O O . PRO A 1 86 ? 2.368 15.996 5.527 1.00 95.62 86 PRO A O 1
ATOM 652 N N . ALA A 1 87 ? 1.779 15.107 3.553 1.00 95.88 87 ALA A N 1
ATOM 653 C CA . ALA A 1 87 ? 2.246 13.760 3.869 1.00 95.88 87 ALA A CA 1
ATOM 654 C C . ALA A 1 87 ? 3.768 13.674 4.010 1.00 95.88 87 ALA A C 1
ATOM 656 O O . ALA A 1 87 ? 4.253 12.986 4.906 1.00 95.88 87 ALA A O 1
ATOM 657 N N . GLU A 1 88 ? 4.513 14.359 3.137 1.00 94.25 88 GLU A N 1
ATOM 658 C CA . GLU A 1 88 ? 5.973 14.402 3.223 1.00 94.25 88 GLU A CA 1
ATOM 659 C C . GLU A 1 88 ? 6.410 15.135 4.491 1.00 94.25 88 GLU A C 1
ATOM 661 O O . GLU A 1 88 ? 7.131 14.548 5.286 1.00 94.25 88 GLU A O 1
ATOM 666 N N . ALA A 1 89 ? 5.879 16.331 4.762 1.00 93.69 89 ALA A N 1
ATOM 667 C CA . ALA A 1 89 ? 6.193 17.084 5.979 1.00 93.69 89 ALA A CA 1
ATOM 668 C C . ALA A 1 89 ? 5.861 16.295 7.263 1.00 93.69 89 ALA A C 1
ATOM 670 O O . ALA A 1 89 ? 6.639 16.282 8.215 1.00 93.69 89 ALA A O 1
ATOM 671 N N . CYS A 1 90 ? 4.728 15.582 7.281 1.00 96.06 90 CYS A N 1
ATOM 672 C CA . CYS A 1 90 ? 4.367 14.695 8.388 1.00 96.06 90 CYS A CA 1
ATOM 673 C C . CYS A 1 90 ? 5.377 13.549 8.555 1.00 96.06 90 CYS A C 1
ATOM 675 O O . CYS A 1 90 ? 5.812 13.263 9.670 1.00 96.06 90 CYS A O 1
ATOM 677 N N . ALA A 1 91 ? 5.793 12.915 7.456 1.00 96.00 91 ALA A N 1
ATOM 678 C CA . ALA A 1 91 ? 6.801 11.865 7.496 1.00 96.00 91 ALA A CA 1
ATOM 679 C C . ALA A 1 91 ? 8.171 12.389 7.959 1.00 96.00 91 ALA A C 1
ATOM 681 O O . ALA A 1 91 ? 8.844 11.721 8.741 1.00 96.00 91 ALA A O 1
ATOM 682 N N . GLU A 1 92 ? 8.581 13.576 7.511 1.00 94.69 92 GLU A N 1
ATOM 683 C CA . GLU A 1 92 ? 9.827 14.225 7.929 1.00 94.69 92 GLU A CA 1
ATOM 684 C C . GLU A 1 92 ? 9.839 14.506 9.431 1.00 94.69 92 GLU A C 1
ATOM 686 O O . GLU A 1 92 ? 10.824 14.187 10.093 1.00 94.69 92 GLU A O 1
ATOM 691 N N . ALA A 1 93 ? 8.734 15.023 9.978 1.00 94.88 93 ALA A N 1
ATOM 692 C CA . ALA A 1 93 ? 8.597 15.273 11.410 1.00 94.88 93 ALA A CA 1
ATOM 693 C C . ALA A 1 93 ? 8.818 13.994 12.236 1.00 94.88 93 ALA A C 1
ATOM 695 O O . ALA A 1 93 ? 9.614 14.000 13.174 1.00 94.88 93 ALA A O 1
ATOM 696 N N . TYR A 1 94 ? 8.205 12.876 11.833 1.00 96.00 94 TYR A N 1
ATOM 697 C CA . TYR A 1 94 ? 8.437 11.583 12.480 1.00 96.00 94 TYR A CA 1
ATOM 698 C C . TYR A 1 94 ? 9.894 11.127 12.365 1.00 96.00 94 TYR A C 1
ATOM 700 O O . TYR A 1 94 ? 10.497 10.722 13.355 1.00 96.00 94 TYR A O 1
ATOM 708 N N . LEU A 1 95 ? 10.497 11.203 11.176 1.00 94.38 95 LEU A N 1
ATOM 709 C CA . LEU A 1 95 ? 11.895 10.801 10.986 1.00 94.38 95 LEU A CA 1
ATOM 710 C C . LEU A 1 95 ? 12.870 11.668 11.805 1.00 94.38 95 LEU A C 1
ATOM 712 O O . LEU A 1 95 ? 13.876 11.148 12.285 1.00 94.38 95 LEU A O 1
ATOM 716 N N . LEU A 1 96 ? 12.572 12.959 11.991 1.00 93.75 96 LEU A N 1
ATOM 717 C CA . LEU A 1 96 ? 13.347 13.886 12.825 1.00 93.75 96 LEU A CA 1
ATOM 718 C C . LEU A 1 96 ? 13.202 13.604 14.324 1.00 93.75 96 LEU A C 1
ATOM 720 O O . LEU A 1 96 ? 14.182 13.723 15.055 1.00 93.75 96 LEU A O 1
ATOM 724 N N . GLU A 1 97 ? 12.019 13.184 14.779 1.00 95.38 97 GLU A N 1
ATOM 725 C CA . GLU A 1 97 ? 11.813 12.703 16.153 1.00 95.38 97 GLU A CA 1
ATOM 726 C C . GLU A 1 97 ? 12.673 11.458 16.451 1.00 95.38 97 GLU A C 1
ATOM 728 O O . GLU A 1 97 ? 13.052 11.188 17.593 1.00 95.38 97 GLU A O 1
ATOM 733 N N . GLY A 1 98 ? 13.019 10.693 15.410 1.00 92.56 98 GLY A N 1
ATOM 734 C CA . GLY A 1 98 ? 14.000 9.609 15.451 1.00 92.56 98 GLY A CA 1
ATOM 735 C C . GLY A 1 98 ? 13.487 8.311 16.073 1.00 92.56 98 GLY A C 1
ATOM 736 O O . GLY A 1 98 ? 14.085 7.257 15.858 1.00 92.56 98 GLY A O 1
ATOM 737 N N . SER A 1 99 ? 12.372 8.333 16.806 1.00 94.75 99 SER A N 1
ATOM 738 C CA . SER A 1 99 ? 11.714 7.117 17.291 1.00 94.75 99 SER A CA 1
ATOM 739 C C . SER A 1 99 ? 10.274 7.350 17.733 1.00 94.75 99 SER A C 1
ATOM 741 O O . SER A 1 99 ? 9.963 8.382 18.316 1.00 94.75 99 SER A O 1
ATOM 743 N N . GLY A 1 100 ? 9.419 6.345 17.544 1.00 93.88 100 GLY A N 1
ATOM 744 C CA . GLY A 1 100 ? 7.994 6.426 17.868 1.00 93.88 100 GLY A CA 1
ATOM 745 C C . GLY A 1 100 ? 7.239 5.143 17.520 1.00 93.88 100 GLY A C 1
ATOM 746 O O . GLY A 1 100 ? 7.838 4.116 17.190 1.00 93.88 100 GLY A O 1
ATOM 747 N N . ALA A 1 101 ? 5.908 5.189 17.582 1.00 92.88 101 ALA A N 1
ATOM 748 C CA . ALA A 1 101 ? 5.058 4.078 17.163 1.00 92.88 101 ALA A CA 1
ATOM 749 C C . ALA A 1 101 ? 4.919 4.059 15.630 1.00 92.88 101 ALA A C 1
ATOM 751 O O . ALA A 1 101 ? 4.099 4.774 15.056 1.00 92.88 101 ALA A O 1
ATOM 752 N N . LEU A 1 102 ? 5.692 3.202 14.953 1.00 94.88 102 LEU A N 1
ATOM 753 C CA . LEU A 1 102 ? 5.710 3.128 13.481 1.00 94.88 102 LEU A CA 1
ATOM 754 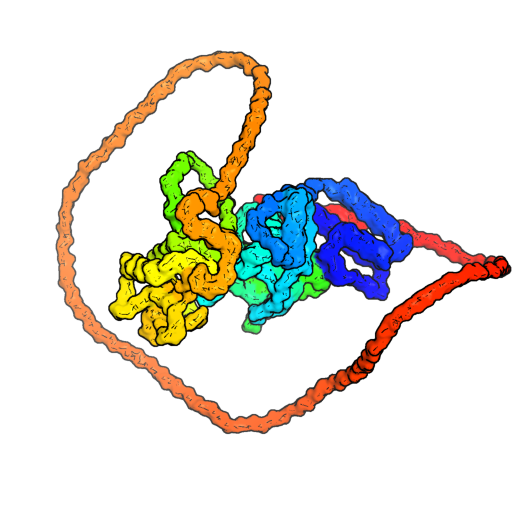C C . LEU A 1 102 ? 4.337 2.863 12.855 1.00 94.88 102 LEU A C 1
ATOM 756 O O . LEU A 1 102 ? 4.048 3.378 11.782 1.00 94.88 102 LEU A O 1
ATOM 760 N N . TRP A 1 103 ? 3.487 2.097 13.540 1.00 94.56 103 TRP A N 1
ATOM 761 C CA . TRP A 1 103 ? 2.110 1.834 13.122 1.00 94.56 103 TRP A CA 1
ATOM 762 C C . TRP A 1 103 ? 1.261 3.112 13.035 1.00 94.56 103 TRP A C 1
ATOM 764 O O . TRP A 1 103 ? 0.616 3.350 12.015 1.00 94.56 103 TRP A O 1
ATOM 774 N N . ALA A 1 104 ? 1.315 3.960 14.064 1.00 92.88 104 ALA A N 1
ATOM 775 C CA . ALA A 1 104 ? 0.601 5.233 14.081 1.00 92.88 104 ALA A CA 1
ATOM 776 C C . ALA A 1 104 ? 1.173 6.199 13.031 1.00 92.88 104 ALA A C 1
ATOM 778 O O . ALA A 1 104 ? 0.420 6.786 12.253 1.00 92.88 104 ALA A O 1
ATOM 779 N N . ALA A 1 105 ? 2.506 6.279 12.938 1.00 95.88 105 ALA A N 1
ATOM 780 C CA . ALA A 1 105 ? 3.191 7.165 12.002 1.00 95.88 105 ALA A CA 1
ATOM 781 C C . ALA A 1 105 ? 2.795 6.894 10.540 1.00 95.88 105 ALA A C 1
ATOM 783 O O . ALA A 1 105 ? 2.386 7.810 9.826 1.00 95.88 105 ALA A O 1
ATOM 784 N N . ILE A 1 106 ? 2.845 5.634 10.083 1.00 96.88 106 ILE A N 1
ATOM 785 C CA . ILE A 1 106 ? 2.485 5.310 8.690 1.00 96.88 106 ILE A CA 1
ATOM 786 C C . ILE A 1 106 ? 0.998 5.518 8.398 1.00 96.88 106 ILE A C 1
ATOM 788 O O . ILE A 1 106 ? 0.655 5.865 7.269 1.00 96.88 106 ILE A O 1
ATOM 792 N N . ARG A 1 107 ? 0.117 5.324 9.388 1.00 96.38 107 ARG A N 1
ATOM 793 C CA . ARG A 1 107 ? -1.328 5.547 9.239 1.00 96.38 107 ARG A CA 1
ATOM 794 C C . ARG A 1 107 ? -1.639 7.028 9.085 1.00 96.38 107 ARG A C 1
ATOM 796 O O . ARG A 1 107 ? -2.370 7.385 8.165 1.00 96.38 107 ARG A O 1
ATOM 803 N N . GLN A 1 108 ? -1.033 7.885 9.905 1.00 95.19 108 GLN A N 1
ATOM 804 C CA . GLN A 1 108 ? -1.190 9.335 9.782 1.00 95.19 108 GLN A CA 1
ATOM 805 C C . GLN A 1 108 ? -0.616 9.858 8.462 1.00 95.19 108 GLN A C 1
ATOM 807 O O . GLN A 1 108 ? -1.267 10.631 7.768 1.00 95.19 108 GLN A O 1
ATOM 812 N N . VAL A 1 109 ? 0.569 9.393 8.060 1.00 96.88 109 VAL A N 1
ATOM 813 C CA . VAL A 1 109 ? 1.136 9.752 6.753 1.00 96.88 109 VAL A CA 1
ATOM 814 C C . VAL A 1 109 ? 0.213 9.303 5.620 1.00 96.88 109 VAL A C 1
ATOM 816 O O . VAL A 1 109 ? -0.023 10.067 4.685 1.00 96.88 109 VAL A O 1
ATOM 819 N N . ALA A 1 110 ? -0.352 8.094 5.705 1.00 97.19 110 ALA A N 1
ATOM 820 C CA . ALA A 1 110 ? -1.257 7.578 4.689 1.00 97.19 110 ALA A CA 1
ATOM 821 C C . ALA A 1 110 ? -2.505 8.453 4.509 1.00 97.19 110 ALA A C 1
ATOM 823 O O . ALA A 1 110 ? -2.925 8.635 3.370 1.00 97.19 110 ALA A O 1
ATOM 824 N N . THR A 1 111 ? -3.078 9.036 5.570 1.00 95.38 111 THR A N 1
ATOM 825 C CA . THR A 1 111 ? -4.285 9.883 5.449 1.00 95.38 111 THR A CA 1
ATOM 826 C C . THR A 1 111 ? -4.038 11.196 4.707 1.00 95.38 111 THR A C 1
ATOM 828 O O . THR A 1 111 ? -4.969 11.762 4.138 1.00 95.38 111 THR A O 1
ATOM 831 N N . LEU A 1 112 ? -2.785 11.653 4.667 1.00 96.56 112 LEU A N 1
ATOM 832 C CA . LEU A 1 112 ? -2.373 12.904 4.035 1.00 96.56 112 LEU A CA 1
ATOM 833 C C . LEU A 1 112 ? -1.925 12.727 2.575 1.00 96.56 112 LEU A C 1
ATOM 835 O O . LEU A 1 112 ? -1.606 13.712 1.902 1.00 96.56 112 LEU A O 1
ATOM 839 N N . LEU A 1 113 ? -1.847 11.488 2.074 1.00 96.88 113 LEU A N 1
ATOM 840 C CA . LEU A 1 113 ? -1.331 11.223 0.732 1.00 96.88 113 LEU A CA 1
ATOM 841 C C . LEU A 1 113 ? -2.299 11.684 -0.369 1.00 96.88 113 LEU A C 1
ATOM 843 O O . LEU A 1 113 ? -3.509 11.469 -0.273 1.00 96.88 113 LEU A O 1
ATOM 847 N N . PRO A 1 114 ? -1.777 12.233 -1.485 1.00 96.00 114 PRO A N 1
ATOM 848 C CA . PRO A 1 114 ? -2.590 12.670 -2.614 1.00 96.00 114 PRO A CA 1
ATOM 849 C C . PRO A 1 114 ? -2.998 11.477 -3.496 1.00 96.00 114 PRO A C 1
ATOM 851 O O . PRO A 1 114 ? -2.506 11.311 -4.619 1.00 96.00 114 PRO A O 1
ATOM 854 N N . PHE A 1 115 ? -3.876 10.617 -2.975 1.00 97.00 115 PHE A N 1
ATOM 855 C CA . PHE A 1 115 ? -4.418 9.476 -3.713 1.00 97.00 115 PHE A CA 1
ATOM 856 C C . PHE A 1 115 ? -5.105 9.911 -5.012 1.00 97.00 115 PHE A C 1
ATOM 858 O O . PHE A 1 115 ? -5.709 10.980 -5.096 1.00 97.00 115 PHE A O 1
ATOM 865 N N . ARG A 1 116 ? -5.042 9.051 -6.031 1.00 96.44 116 ARG A N 1
ATOM 866 C CA . ARG A 1 116 ? -5.714 9.253 -7.322 1.00 96.44 116 ARG A CA 1
ATOM 867 C C . ARG A 1 116 ? -6.592 8.064 -7.642 1.00 96.44 116 ARG A C 1
ATOM 869 O O . ARG A 1 116 ? -6.258 6.961 -7.230 1.00 96.44 116 ARG A O 1
ATOM 876 N N . ASP A 1 117 ? -7.645 8.268 -8.420 1.00 97.62 117 ASP A N 1
ATOM 877 C CA . ASP A 1 117 ? -8.519 7.168 -8.827 1.00 97.62 117 ASP A CA 1
ATOM 878 C C . ASP A 1 117 ? -7.729 6.053 -9.518 1.00 97.62 117 ASP A C 1
ATOM 880 O O . ASP A 1 117 ? -6.846 6.305 -10.355 1.00 97.62 117 ASP A O 1
ATOM 884 N N . ASP A 1 118 ? -8.037 4.813 -9.150 1.00 96.31 118 ASP A N 1
ATOM 885 C CA . ASP A 1 118 ? -7.470 3.638 -9.785 1.00 96.31 118 ASP A CA 1
ATOM 886 C C . ASP A 1 118 ? -8.026 3.515 -11.203 1.00 96.31 118 ASP A C 1
ATOM 888 O O . ASP A 1 118 ? -9.206 3.269 -11.424 1.00 96.31 118 ASP A O 1
ATOM 892 N N . ARG A 1 119 ? -7.155 3.712 -12.193 1.00 92.50 119 ARG A N 1
ATOM 893 C CA . ARG A 1 119 ? -7.525 3.645 -13.615 1.00 92.50 119 ARG A CA 1
ATOM 894 C C . ARG A 1 119 ? -7.400 2.238 -14.193 1.00 92.50 119 ARG A C 1
ATOM 896 O O . ARG A 1 119 ? -7.492 2.070 -15.411 1.00 92.50 119 ARG A O 1
ATOM 903 N N . ARG A 1 120 ? -7.069 1.239 -13.374 1.00 90.50 120 ARG A N 1
ATOM 904 C CA . ARG A 1 120 ? -6.993 -0.150 -13.828 1.00 90.50 120 ARG A CA 1
ATOM 905 C C . ARG A 1 120 ? -8.413 -0.685 -14.040 1.00 90.50 120 ARG A C 1
ATOM 907 O O . ARG A 1 120 ? -9.263 -0.437 -13.199 1.00 90.50 120 ARG A O 1
ATOM 914 N N . PRO A 1 121 ? -8.675 -1.470 -15.102 1.00 89.94 121 PRO A N 1
ATOM 915 C CA . PRO A 1 121 ? -10.024 -1.974 -15.388 1.00 89.94 121 PRO A CA 1
ATOM 916 C C . PRO A 1 121 ? -10.643 -2.824 -14.272 1.00 89.94 121 PRO A C 1
ATOM 918 O O . PRO A 1 121 ? -11.858 -2.931 -14.189 1.00 89.94 121 PRO A O 1
ATOM 921 N N . HIS A 1 122 ? -9.805 -3.454 -13.449 1.00 91.38 122 HIS A N 1
ATOM 922 C CA . HIS A 1 122 ? -10.232 -4.294 -12.335 1.00 91.38 122 HIS A CA 1
ATOM 923 C C . HIS A 1 122 ? -10.329 -3.536 -11.010 1.00 91.38 122 HIS A C 1
ATOM 925 O O . HIS A 1 122 ? -10.740 -4.145 -10.037 1.00 91.38 122 HIS A O 1
ATOM 931 N N . GLY A 1 123 ? -9.921 -2.265 -10.931 1.00 94.12 123 GLY A N 1
ATOM 932 C CA . GLY A 1 123 ? -9.891 -1.493 -9.687 1.00 94.12 123 GLY A CA 1
ATOM 933 C C . GLY A 1 123 ? -11.009 -0.456 -9.612 1.00 94.12 123 GLY A C 1
ATOM 934 O O . GLY A 1 123 ? -11.325 0.191 -10.606 1.00 94.12 123 GLY A O 1
ATOM 935 N N . ASN A 1 124 ? -11.582 -0.278 -8.425 1.00 95.75 124 ASN A N 1
ATOM 936 C CA . ASN A 1 124 ? -12.517 0.793 -8.103 1.00 95.75 124 ASN A CA 1
ATOM 937 C C . ASN A 1 124 ? -12.178 1.374 -6.727 1.00 95.75 124 ASN A C 1
ATOM 939 O O . ASN A 1 124 ? -12.434 0.739 -5.705 1.00 95.75 124 ASN A O 1
ATOM 943 N N . GLY A 1 125 ? -11.594 2.567 -6.715 1.00 96.75 125 GLY A N 1
ATOM 944 C CA . GLY A 1 125 ? -11.141 3.271 -5.521 1.00 96.75 125 GLY A CA 1
ATOM 945 C C . GLY A 1 125 ? -9.956 4.158 -5.854 1.00 96.75 125 GLY A C 1
ATOM 946 O O . GLY A 1 125 ? -9.846 4.652 -6.977 1.00 96.75 125 GLY A O 1
ATOM 947 N N . ARG A 1 126 ? -9.062 4.389 -4.888 1.00 98.19 126 ARG A N 1
ATOM 948 C CA . ARG A 1 126 ? -7.919 5.289 -5.082 1.00 98.19 126 ARG A CA 1
ATOM 949 C C . ARG A 1 126 ? -6.595 4.624 -4.735 1.00 98.19 126 ARG A C 1
ATOM 951 O O . ARG A 1 126 ? -6.519 3.769 -3.858 1.00 98.19 126 ARG A O 1
ATOM 958 N N . VAL A 1 127 ? -5.532 5.029 -5.419 1.00 98.06 127 VAL A N 1
ATOM 959 C CA . VAL A 1 127 ? -4.189 4.461 -5.304 1.00 98.06 127 VAL A CA 1
ATOM 960 C C . VAL A 1 127 ? -3.109 5.534 -5.371 1.00 98.06 127 VAL A C 1
ATOM 962 O O . VAL A 1 127 ? -3.263 6.588 -5.996 1.00 98.06 127 VAL A O 1
ATOM 965 N N . ILE A 1 128 ? -1.974 5.239 -4.751 1.00 97.75 128 ILE A N 1
ATOM 966 C CA . ILE A 1 128 ? -0.722 5.971 -4.922 1.00 97.75 128 ILE A CA 1
ATOM 967 C C . ILE A 1 128 ? 0.439 4.980 -4.906 1.00 97.75 128 ILE A C 1
ATOM 969 O O . ILE A 1 128 ? 0.462 4.050 -4.106 1.00 97.75 128 ILE A O 1
ATOM 973 N N . ALA A 1 129 ? 1.387 5.162 -5.822 1.00 96.88 129 ALA A N 1
ATOM 974 C CA . ALA A 1 129 ? 2.489 4.234 -6.040 1.00 96.88 129 ALA A CA 1
ATOM 975 C C . ALA A 1 129 ? 3.849 4.938 -5.965 1.00 96.88 129 ALA A C 1
ATOM 977 O O . ALA A 1 129 ? 3.998 6.070 -6.442 1.00 96.88 129 ALA A O 1
ATOM 978 N N . PHE A 1 130 ? 4.828 4.224 -5.415 1.00 95.25 130 PHE A N 1
ATOM 979 C CA . PHE A 1 130 ? 6.219 4.618 -5.212 1.00 95.25 130 PHE A CA 1
ATOM 980 C C . PHE A 1 130 ? 7.152 3.492 -5.662 1.00 95.25 130 PHE A C 1
ATOM 982 O O . PHE A 1 130 ? 6.769 2.326 -5.699 1.00 95.25 130 PHE A O 1
ATOM 989 N N . GLY A 1 131 ? 8.401 3.828 -5.960 1.00 92.25 131 GLY A N 1
ATOM 990 C CA . GLY A 1 131 ? 9.397 2.889 -6.454 1.00 92.25 131 GLY A CA 1
ATOM 991 C C . GLY A 1 131 ? 9.273 2.637 -7.955 1.00 92.25 131 GLY A C 1
ATOM 992 O O . GLY A 1 131 ? 8.819 3.498 -8.714 1.00 92.25 131 GLY A O 1
ATOM 993 N N . ALA A 1 132 ? 9.731 1.472 -8.395 1.00 89.00 132 ALA A N 1
ATOM 994 C CA . ALA A 1 132 ? 9.804 1.132 -9.807 1.00 89.00 132 ALA A CA 1
ATOM 995 C C . ALA A 1 132 ? 8.451 0.704 -10.392 1.00 89.00 132 ALA A C 1
ATOM 997 O O . ALA A 1 132 ? 7.584 0.201 -9.685 1.00 89.00 132 ALA A O 1
ATOM 998 N N . PHE A 1 133 ? 8.279 0.850 -11.702 1.00 87.25 133 PHE A N 1
ATOM 999 C CA . PHE A 1 133 ? 7.140 0.307 -12.433 1.00 87.25 133 PHE A CA 1
ATOM 1000 C C . PHE A 1 133 ? 7.584 -0.360 -13.730 1.00 87.25 133 PHE A C 1
ATOM 1002 O O . PHE A 1 133 ? 8.564 0.050 -14.352 1.00 87.25 133 PHE A O 1
ATOM 1009 N N . ASN A 1 134 ? 6.808 -1.356 -14.152 1.00 83.81 134 ASN A N 1
ATOM 1010 C CA . ASN A 1 134 ? 6.887 -1.961 -15.474 1.00 83.81 134 ASN A CA 1
ATOM 1011 C C . ASN A 1 134 ? 5.486 -1.954 -16.097 1.00 83.81 134 ASN A C 1
ATOM 1013 O O . ASN A 1 134 ? 4.600 -2.673 -15.634 1.00 83.81 134 ASN A O 1
ATOM 1017 N N . LYS A 1 135 ? 5.261 -1.123 -17.120 1.00 79.38 135 LYS A N 1
ATOM 1018 C CA . LYS A 1 135 ? 3.959 -1.023 -17.797 1.00 79.38 135 LYS A CA 1
ATOM 1019 C C . LYS A 1 135 ? 4.132 -1.067 -19.308 1.00 79.38 135 LYS A C 1
ATOM 1021 O O . LYS A 1 135 ? 4.597 -0.107 -19.907 1.00 79.38 135 LYS A O 1
ATOM 1026 N N . GLY A 1 136 ? 3.722 -2.172 -19.930 1.00 72.44 136 GLY A N 1
ATOM 1027 C CA . GLY A 1 136 ? 3.773 -2.321 -21.388 1.00 72.44 136 GLY A CA 1
ATOM 1028 C C . GLY A 1 136 ? 5.187 -2.201 -21.961 1.00 72.44 136 GLY A C 1
ATOM 1029 O O . GLY A 1 136 ? 5.355 -1.567 -22.991 1.00 72.44 136 GLY A O 1
ATOM 1030 N N . GLY A 1 137 ? 6.203 -2.732 -21.270 1.00 69.75 137 GLY A N 1
ATOM 1031 C CA . GLY A 1 137 ? 7.607 -2.615 -21.686 1.00 69.75 137 GLY A CA 1
ATOM 1032 C C . GLY A 1 137 ? 8.265 -1.272 -21.343 1.00 69.75 137 GLY A C 1
ATOM 1033 O O . GLY A 1 137 ? 9.439 -1.078 -21.646 1.00 69.75 137 GLY A O 1
ATOM 1034 N N . LEU A 1 138 ? 7.548 -0.343 -20.701 1.00 70.38 138 LEU A N 1
ATOM 1035 C CA . LEU A 1 138 ? 8.140 0.848 -20.086 1.00 70.38 138 LEU A CA 1
ATOM 1036 C C . LEU A 1 138 ? 8.639 0.501 -18.687 1.00 70.38 138 LEU A C 1
ATOM 1038 O O . LEU A 1 138 ? 7.841 0.092 -17.842 1.00 70.38 138 LEU A O 1
ATOM 1042 N N . LEU A 1 139 ? 9.929 0.726 -18.447 1.00 77.06 139 LEU A N 1
ATOM 1043 C CA . LEU A 1 139 ? 10.569 0.578 -17.144 1.00 77.06 139 LEU A CA 1
ATOM 1044 C C . LEU A 1 139 ? 10.949 1.961 -16.605 1.00 77.06 139 LEU A C 1
ATOM 1046 O O . LEU A 1 139 ? 11.574 2.752 -17.311 1.00 77.06 139 LEU A O 1
ATOM 1050 N N . GLY A 1 140 ? 10.582 2.265 -15.362 1.00 80.12 140 GLY A N 1
ATOM 1051 C CA . GLY A 1 140 ? 10.897 3.558 -14.750 1.00 80.12 140 GLY A CA 1
ATOM 1052 C C . GLY A 1 140 ? 10.595 3.616 -13.258 1.00 80.12 140 GLY A C 1
ATOM 1053 O O . GLY A 1 140 ? 10.257 2.602 -12.654 1.00 80.12 140 GLY A O 1
ATOM 1054 N N . ILE A 1 141 ? 10.708 4.809 -12.668 1.00 81.12 141 ILE A N 1
ATOM 1055 C CA . ILE A 1 141 ? 10.368 5.091 -11.265 1.00 81.12 141 ILE A CA 1
ATOM 1056 C C . ILE A 1 141 ? 9.159 6.028 -11.207 1.00 81.12 141 ILE A C 1
ATOM 1058 O O . ILE A 1 141 ? 9.077 7.004 -11.958 1.00 81.12 141 ILE A O 1
ATOM 1062 N N . HIS A 1 142 ? 8.219 5.757 -10.303 1.00 85.69 142 HIS A N 1
ATOM 1063 C CA . HIS A 1 142 ? 7.061 6.614 -10.069 1.00 85.69 142 HIS A CA 1
ATOM 1064 C C . HIS A 1 142 ? 7.489 8.019 -9.630 1.00 85.69 142 HIS A C 1
ATOM 1066 O O . HIS A 1 142 ? 8.337 8.162 -8.751 1.00 85.69 142 HIS A O 1
ATOM 1072 N N . LYS A 1 143 ? 6.832 9.059 -10.166 1.00 85.94 143 LYS A N 1
ATOM 1073 C CA . LYS A 1 143 ? 7.080 10.467 -9.795 1.00 85.94 143 LYS A CA 1
ATOM 1074 C C . LYS A 1 143 ? 6.988 10.705 -8.283 1.00 85.94 143 LYS A C 1
ATOM 1076 O O . LYS A 1 143 ? 7.781 11.462 -7.739 1.00 85.94 143 LYS A O 1
ATOM 1081 N N . HIS A 1 144 ? 6.050 10.048 -7.597 1.00 90.12 144 HIS A N 1
ATOM 1082 C CA . HIS A 1 144 ? 5.885 10.230 -6.154 1.00 90.12 144 HIS A CA 1
ATOM 1083 C C . HIS A 1 144 ? 7.083 9.731 -5.342 1.00 90.12 144 HIS A C 1
ATOM 1085 O O . HIS A 1 144 ? 7.273 10.210 -4.237 1.00 90.12 144 HIS A O 1
ATOM 1091 N N . THR A 1 145 ? 7.912 8.835 -5.887 1.00 88.19 145 THR A N 1
ATOM 1092 C CA . THR A 1 145 ? 9.134 8.351 -5.221 1.00 88.19 145 THR A CA 1
ATOM 1093 C C . THR A 1 145 ? 10.121 9.481 -4.964 1.00 88.19 145 THR A C 1
ATOM 1095 O O . THR A 1 145 ? 10.743 9.523 -3.912 1.00 88.19 145 THR A O 1
ATOM 1098 N N . THR A 1 146 ? 10.271 10.400 -5.923 1.00 83.69 146 THR A N 1
ATOM 1099 C CA . THR A 1 146 ? 11.219 11.514 -5.802 1.00 83.69 146 THR A CA 1
ATOM 1100 C C . THR A 1 146 ? 10.651 12.665 -4.984 1.00 83.69 146 THR A C 1
ATOM 1102 O O . THR A 1 146 ? 11.418 13.391 -4.368 1.00 83.69 146 THR A O 1
ATOM 1105 N N . SER A 1 147 ? 9.324 12.835 -4.982 1.00 84.94 147 SER A N 1
ATOM 1106 C CA . SER A 1 147 ? 8.651 13.916 -4.250 1.00 84.94 147 SER A CA 1
ATOM 1107 C C . SER A 1 147 ? 8.163 13.526 -2.850 1.00 84.94 147 SER A C 1
ATOM 1109 O O . SER A 1 147 ? 7.575 14.373 -2.191 1.00 84.94 147 SER A O 1
ATOM 1111 N N . HIS A 1 148 ? 8.304 12.258 -2.443 1.00 91.75 148 HIS A N 1
ATOM 1112 C CA . HIS A 1 148 ? 7.890 11.759 -1.127 1.00 91.75 148 HIS A CA 1
ATOM 1113 C C . HIS A 1 148 ? 8.942 10.799 -0.540 1.00 91.75 148 HIS A C 1
ATOM 1115 O O . HIS A 1 148 ? 8.690 9.607 -0.324 1.00 91.75 148 HIS A O 1
ATOM 1121 N N . GLN A 1 149 ? 10.173 11.275 -0.392 1.00 90.62 149 GLN A N 1
ATOM 1122 C CA . GLN A 1 149 ? 11.301 10.465 0.056 1.00 90.62 149 GLN A CA 1
ATOM 1123 C C . GLN A 1 149 ? 11.186 10.084 1.534 1.00 90.62 149 GLN A C 1
ATOM 1125 O O . GLN A 1 149 ? 11.515 8.947 1.892 1.00 90.62 149 GLN A O 1
ATOM 1130 N N . ALA A 1 150 ? 10.715 10.997 2.384 1.00 93.50 150 ALA A N 1
ATOM 1131 C CA . ALA A 1 150 ? 10.462 10.737 3.795 1.00 93.50 150 ALA A CA 1
ATOM 1132 C C . ALA A 1 150 ? 9.332 9.715 3.962 1.00 93.50 150 ALA A C 1
ATOM 1134 O O . ALA A 1 150 ? 9.514 8.713 4.661 1.00 93.50 150 ALA A O 1
ATOM 1135 N N . VAL A 1 151 ? 8.228 9.869 3.218 1.00 96.38 151 VAL A N 1
ATOM 1136 C CA . VAL A 1 151 ? 7.157 8.855 3.178 1.00 96.38 151 VAL A CA 1
ATOM 1137 C C . VAL A 1 151 ? 7.717 7.500 2.757 1.00 96.38 151 VAL A C 1
ATOM 1139 O O . VAL A 1 151 ? 7.520 6.509 3.457 1.00 96.38 151 VAL A O 1
ATOM 1142 N N . CYS A 1 152 ? 8.450 7.430 1.638 1.00 95.62 152 CYS A N 1
ATOM 1143 C CA . CYS A 1 152 ? 9.045 6.174 1.176 1.00 95.62 152 CYS A CA 1
ATOM 1144 C C . CYS A 1 152 ? 9.942 5.553 2.252 1.00 95.62 152 CYS A C 1
ATOM 1146 O O . CYS A 1 152 ? 9.946 4.338 2.432 1.00 95.62 152 CYS A O 1
ATOM 1148 N N . THR A 1 153 ? 10.703 6.373 2.972 1.00 94.75 153 THR A N 1
ATOM 1149 C CA . THR A 1 153 ? 11.606 5.928 4.035 1.00 94.75 153 THR A CA 1
ATOM 1150 C C . THR A 1 153 ? 10.834 5.294 5.200 1.00 94.75 153 THR A C 1
ATOM 1152 O O . THR A 1 153 ? 11.182 4.183 5.608 1.00 94.75 153 THR A O 1
ATOM 1155 N N . LEU A 1 154 ? 9.742 5.912 5.663 1.00 96.31 154 LEU A N 1
ATOM 1156 C CA . LEU A 1 154 ? 8.869 5.336 6.696 1.00 96.31 154 LEU A CA 1
ATOM 1157 C C . LEU A 1 154 ? 8.149 4.067 6.229 1.00 96.31 154 LEU A C 1
ATOM 1159 O O . LEU A 1 154 ? 8.142 3.065 6.943 1.00 96.31 154 LEU A O 1
ATOM 1163 N N . LEU A 1 155 ? 7.579 4.071 5.022 1.00 97.81 155 LEU A N 1
ATOM 1164 C CA . LEU A 1 155 ? 6.886 2.897 4.485 1.00 97.81 155 LEU A CA 1
ATOM 1165 C C . LEU A 1 155 ? 7.841 1.707 4.323 1.00 97.81 155 LEU A C 1
ATOM 1167 O O . LEU A 1 155 ? 7.486 0.581 4.659 1.00 97.81 155 LEU A O 1
ATOM 1171 N N . ASN A 1 156 ? 9.074 1.951 3.869 1.00 96.50 156 ASN A N 1
ATOM 1172 C CA . ASN A 1 156 ? 10.108 0.920 3.817 1.00 96.50 156 ASN A CA 1
ATOM 1173 C C . ASN A 1 156 ? 10.426 0.371 5.214 1.00 96.50 156 ASN A C 1
ATOM 1175 O O . ASN A 1 156 ? 10.567 -0.841 5.363 1.00 96.50 156 ASN A O 1
ATOM 1179 N N . ALA A 1 157 ? 10.527 1.232 6.233 1.00 95.81 157 ALA A N 1
ATOM 1180 C CA . ALA A 1 157 ? 10.738 0.786 7.608 1.00 95.81 157 ALA A CA 1
ATOM 1181 C C . ALA A 1 157 ? 9.588 -0.109 8.093 1.00 95.81 157 ALA A C 1
ATOM 1183 O O . ALA A 1 157 ? 9.847 -1.145 8.700 1.00 95.81 157 ALA A O 1
ATOM 1184 N N . ALA A 1 158 ? 8.338 0.233 7.768 1.00 96.06 158 ALA A N 1
ATOM 1185 C CA . ALA A 1 158 ? 7.174 -0.574 8.132 1.00 96.06 158 ALA A CA 1
ATOM 1186 C C . ALA A 1 158 ? 7.185 -1.953 7.468 1.00 96.06 158 ALA A C 1
ATOM 1188 O O . ALA A 1 158 ? 6.963 -2.959 8.139 1.00 96.06 158 ALA A O 1
ATOM 1189 N N . VAL A 1 159 ? 7.518 -2.021 6.176 1.00 96.38 159 VAL A N 1
ATOM 1190 C CA . VAL A 1 159 ? 7.667 -3.305 5.477 1.00 96.38 159 VAL A CA 1
ATOM 1191 C C . VAL A 1 159 ? 8.758 -4.153 6.133 1.00 96.38 159 VAL A C 1
ATOM 1193 O O . VAL A 1 159 ? 8.510 -5.320 6.416 1.00 96.38 159 VAL A O 1
ATOM 1196 N N . ARG A 1 160 ? 9.927 -3.575 6.455 1.00 94.31 160 ARG A N 1
ATOM 1197 C CA . ARG A 1 160 ? 11.021 -4.304 7.134 1.00 94.31 160 ARG A CA 1
ATOM 1198 C C . ARG A 1 160 ? 10.649 -4.774 8.534 1.00 94.31 160 ARG A C 1
ATOM 1200 O O . ARG A 1 160 ? 11.084 -5.846 8.935 1.00 94.31 160 ARG A O 1
ATOM 1207 N N . ALA A 1 161 ? 9.872 -3.979 9.264 1.00 92.62 161 ALA A N 1
ATOM 1208 C CA . ALA A 1 161 ? 9.418 -4.324 10.605 1.00 92.62 161 ALA A CA 1
ATOM 1209 C C . ALA A 1 161 ? 8.427 -5.500 10.606 1.00 92.62 161 ALA A C 1
ATOM 1211 O O . ALA A 1 161 ? 8.345 -6.215 11.599 1.00 92.62 161 ALA A O 1
ATOM 1212 N N . ILE A 1 162 ? 7.685 -5.700 9.511 1.00 92.19 162 ILE A N 1
ATOM 1213 C CA . ILE A 1 162 ? 6.726 -6.803 9.356 1.00 92.19 162 ILE A CA 1
ATOM 1214 C C . ILE A 1 162 ? 7.385 -8.027 8.716 1.00 92.19 162 ILE A C 1
ATOM 1216 O O . ILE A 1 162 ? 7.170 -9.150 9.156 1.00 92.19 162 ILE A O 1
ATOM 1220 N N . SER A 1 163 ? 8.190 -7.825 7.675 1.00 93.25 163 SER A N 1
ATOM 1221 C CA . SER A 1 163 ? 8.898 -8.892 6.976 1.00 93.25 163 SER A CA 1
ATOM 1222 C C . SER A 1 163 ? 10.292 -8.419 6.575 1.00 93.25 163 SER A C 1
ATOM 1224 O O . SER A 1 163 ? 10.497 -7.794 5.532 1.00 93.25 163 SER A O 1
ATOM 1226 N N . ALA A 1 164 ? 11.277 -8.738 7.416 1.00 90.25 164 ALA A N 1
ATOM 1227 C CA . ALA A 1 164 ? 12.669 -8.343 7.207 1.00 90.25 164 ALA A CA 1
ATOM 1228 C C . ALA A 1 164 ? 13.293 -8.962 5.941 1.00 90.25 164 ALA A C 1
ATOM 1230 O O . ALA A 1 164 ? 14.229 -8.396 5.381 1.00 90.25 164 ALA A O 1
ATOM 1231 N N . GLN A 1 165 ? 12.773 -10.110 5.494 1.00 87.81 165 GLN A N 1
ATOM 1232 C CA . GLN A 1 165 ? 13.252 -10.836 4.312 1.00 87.81 165 GLN A CA 1
ATOM 1233 C C . GLN A 1 165 ? 12.556 -10.413 3.012 1.00 87.81 165 GLN A C 1
ATOM 1235 O O . GLN A 1 165 ? 13.009 -10.787 1.927 1.00 87.81 165 GLN A O 1
ATOM 1240 N N . GLN A 1 166 ? 11.458 -9.654 3.099 1.00 90.94 166 GLN A N 1
ATOM 1241 C CA . GLN A 1 166 ? 10.719 -9.238 1.915 1.00 90.94 166 GLN A CA 1
ATOM 1242 C C . GLN A 1 166 ? 11.636 -8.442 0.981 1.00 90.94 166 GLN A C 1
ATOM 1244 O O . GLN A 1 166 ? 12.401 -7.575 1.399 1.00 90.94 166 GLN A O 1
ATOM 1249 N N . CYS A 1 167 ? 11.542 -8.729 -0.313 1.00 90.81 167 CYS A N 1
ATOM 1250 C CA . CYS A 1 167 ? 12.216 -7.968 -1.357 1.00 90.81 167 CYS A CA 1
ATOM 1251 C C . CYS A 1 167 ? 11.158 -7.237 -2.178 1.00 90.81 167 CYS A C 1
ATOM 1253 O O . CYS A 1 167 ? 10.181 -7.837 -2.631 1.00 90.81 167 CYS A O 1
ATOM 1255 N N . TRP A 1 168 ? 11.334 -5.935 -2.372 1.00 95.38 168 TRP A N 1
ATOM 1256 C CA . TRP A 1 168 ? 10.400 -5.138 -3.157 1.00 95.38 168 TRP A CA 1
ATOM 1257 C C . TRP A 1 168 ? 11.124 -4.049 -3.931 1.00 95.38 168 TRP A C 1
ATOM 1259 O O . TRP A 1 168 ? 12.148 -3.511 -3.514 1.00 95.38 168 TRP A O 1
ATOM 1269 N N . THR A 1 169 ? 10.548 -3.704 -5.074 1.00 94.31 169 THR A N 1
ATOM 1270 C CA . THR A 1 169 ? 10.949 -2.537 -5.863 1.00 94.31 169 THR A CA 1
ATOM 1271 C C . THR A 1 169 ? 9.916 -1.428 -5.793 1.00 94.31 169 THR A C 1
ATOM 1273 O O . THR A 1 169 ? 10.199 -0.309 -6.218 1.00 94.31 169 THR A O 1
ATOM 1276 N N . THR A 1 170 ? 8.714 -1.750 -5.318 1.00 96.81 170 THR A N 1
ATOM 1277 C CA . THR A 1 170 ? 7.524 -0.925 -5.481 1.00 96.81 170 THR A CA 1
ATOM 1278 C C . THR A 1 170 ? 6.670 -1.001 -4.229 1.00 96.81 170 THR A C 1
ATOM 1280 O O . THR A 1 170 ? 6.481 -2.075 -3.659 1.00 96.81 170 THR A O 1
ATOM 1283 N N . LEU A 1 171 ? 6.158 0.155 -3.816 1.00 98.50 171 LEU A N 1
ATOM 1284 C CA . LEU A 1 171 ? 5.192 0.301 -2.735 1.00 98.50 171 LEU A CA 1
ATOM 1285 C C . LEU A 1 171 ? 3.934 0.941 -3.312 1.00 98.50 171 LEU A C 1
ATOM 1287 O O . LEU A 1 171 ? 4.021 1.955 -4.003 1.00 98.50 171 LEU A O 1
ATOM 1291 N N . VAL A 1 172 ? 2.768 0.380 -3.021 1.00 98.19 172 VAL A N 1
ATOM 1292 C CA . VAL A 1 172 ? 1.476 0.933 -3.432 1.00 98.19 172 VAL A CA 1
ATOM 1293 C C . VAL A 1 172 ? 0.579 1.030 -2.217 1.00 98.19 172 VAL A C 1
ATOM 1295 O O . VAL A 1 172 ? 0.337 0.024 -1.562 1.00 98.19 172 VAL A O 1
ATOM 1298 N N . LEU A 1 173 ? 0.060 2.222 -1.933 1.00 98.56 173 LEU A N 1
ATOM 1299 C CA . LEU A 1 173 ? -1.072 2.354 -1.027 1.00 98.56 173 LEU A CA 1
ATOM 1300 C C . LEU A 1 173 ? -2.365 2.374 -1.827 1.00 98.56 173 LEU A C 1
ATOM 1302 O O . LEU A 1 173 ? -2.463 3.047 -2.856 1.00 98.56 173 LEU A O 1
ATOM 1306 N N . THR A 1 174 ? -3.362 1.662 -1.322 1.00 98.19 174 THR A N 1
ATOM 1307 C CA . THR A 1 174 ? -4.726 1.688 -1.842 1.00 98.19 174 THR A CA 1
ATOM 1308 C C . THR A 1 174 ? -5.667 2.230 -0.776 1.00 98.19 174 THR A C 1
ATOM 1310 O O . THR A 1 174 ? -5.461 1.976 0.408 1.00 98.19 174 THR A O 1
ATOM 1313 N N . TYR A 1 175 ? -6.667 3.002 -1.190 1.00 97.81 175 TYR A N 1
ATOM 1314 C CA . TYR A 1 175 ? -7.691 3.603 -0.343 1.00 97.81 175 TYR A CA 1
ATOM 1315 C C . TYR A 1 175 ? -9.058 3.240 -0.914 1.00 97.81 175 TYR A C 1
ATOM 1317 O O . TYR A 1 175 ? -9.383 3.648 -2.033 1.00 97.81 175 TYR A O 1
ATOM 1325 N N . ASN A 1 176 ? -9.853 2.501 -0.138 1.00 97.38 176 ASN A N 1
ATOM 1326 C CA . ASN A 1 176 ? -11.163 1.969 -0.517 1.00 97.38 176 ASN A CA 1
ATOM 1327 C C . ASN A 1 176 ? -11.160 1.363 -1.927 1.00 97.38 176 ASN A C 1
ATOM 1329 O O . ASN A 1 176 ? -12.076 1.595 -2.708 1.00 97.38 176 ASN A O 1
ATOM 1333 N N . ASN A 1 177 ? -10.088 0.641 -2.266 1.00 97.56 177 ASN A N 1
ATOM 1334 C CA . ASN A 1 177 ? -9.898 0.091 -3.597 1.00 97.56 177 ASN A CA 1
ATOM 1335 C C . ASN A 1 177 ? -10.406 -1.346 -3.655 1.00 97.56 177 ASN A C 1
ATOM 1337 O O . ASN A 1 177 ? -9.734 -2.268 -3.193 1.00 97.56 177 ASN A O 1
ATOM 1341 N N . HIS A 1 178 ? -11.592 -1.521 -4.228 1.00 97.56 178 HIS A N 1
ATOM 1342 C CA . HIS A 1 178 ? -12.140 -2.828 -4.546 1.00 97.56 178 HIS A CA 1
ATOM 1343 C C . HIS A 1 178 ? -11.498 -3.324 -5.837 1.00 97.56 178 HIS A C 1
ATOM 1345 O O . HIS A 1 178 ? -11.442 -2.582 -6.818 1.00 97.56 178 HIS A O 1
ATOM 1351 N N . THR A 1 179 ? -11.045 -4.576 -5.862 1.00 97.12 179 THR A N 1
ATOM 1352 C CA . THR A 1 179 ? -10.528 -5.196 -7.084 1.00 97.12 179 THR A CA 1
ATOM 1353 C C . THR A 1 179 ? -11.323 -6.434 -7.467 1.00 97.12 179 THR A C 1
ATOM 1355 O O . THR A 1 179 ? -11.552 -7.305 -6.630 1.00 97.12 179 THR A O 1
ATOM 1358 N N . THR A 1 180 ? -11.760 -6.508 -8.725 1.00 97.44 180 THR A N 1
ATOM 1359 C CA . THR A 1 180 ? -12.357 -7.726 -9.293 1.00 97.44 180 THR A CA 1
ATOM 1360 C C . THR A 1 180 ? -11.286 -8.806 -9.499 1.00 97.44 180 THR A C 1
ATOM 1362 O O . THR A 1 180 ? -10.097 -8.475 -9.473 1.00 97.44 180 THR A O 1
ATOM 1365 N N . PRO A 1 181 ? -11.656 -10.088 -9.694 1.00 97.94 181 PRO A N 1
ATOM 1366 C CA . PRO A 1 181 ? -10.684 -11.158 -9.921 1.00 97.94 181 PRO A CA 1
ATOM 1367 C C . PRO A 1 181 ? -9.674 -10.827 -11.026 1.00 97.94 181 PRO A C 1
ATOM 1369 O O . PRO A 1 181 ? -10.042 -10.536 -12.166 1.00 97.94 181 PRO A O 1
ATOM 1372 N N . HIS A 1 182 ? -8.385 -10.836 -10.685 1.00 97.06 182 HIS A N 1
ATOM 1373 C CA . HIS A 1 182 ? -7.305 -10.493 -11.608 1.00 97.06 182 HIS A CA 1
ATOM 1374 C C . HIS A 1 182 ? -5.976 -11.167 -11.240 1.00 97.06 182 HIS A C 1
ATOM 1376 O O . HIS A 1 182 ? -5.828 -11.793 -10.194 1.00 97.06 182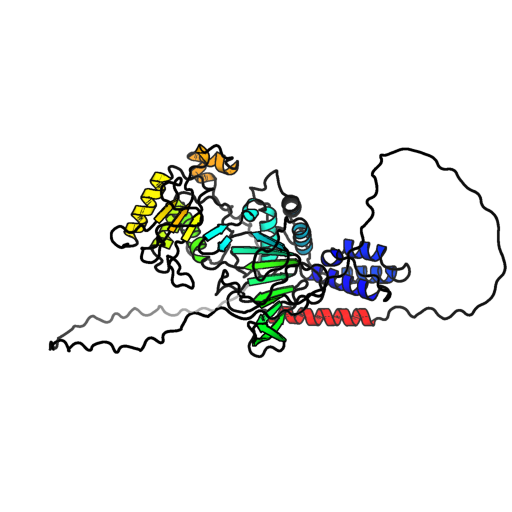 HIS A O 1
ATOM 1382 N N . TYR A 1 183 ? -5.003 -11.022 -12.144 1.00 96.19 183 TYR A N 1
ATOM 1383 C CA . TYR A 1 183 ? -3.602 -11.377 -11.925 1.00 96.19 183 TYR A CA 1
ATOM 1384 C C . TYR A 1 183 ? -2.731 -10.140 -12.132 1.00 96.19 183 TYR A C 1
ATOM 1386 O O . TYR A 1 183 ? -2.834 -9.460 -13.163 1.00 96.19 183 TYR A O 1
ATOM 1394 N N . ASP A 1 184 ? -1.775 -9.928 -11.239 1.00 94.75 184 ASP A N 1
ATOM 1395 C CA . ASP A 1 184 ? -0.771 -8.880 -11.352 1.00 94.75 184 ASP A CA 1
ATOM 1396 C C . ASP A 1 184 ? 0.387 -9.337 -12.237 1.00 94.75 184 ASP A C 1
ATOM 1398 O O . ASP A 1 184 ? 1.517 -9.563 -11.804 1.00 94.75 184 ASP A O 1
ATOM 1402 N N . LYS A 1 185 ? 0.126 -9.450 -13.541 1.00 90.75 185 LYS A N 1
ATOM 1403 C CA . LYS A 1 185 ? 1.131 -9.904 -14.521 1.00 90.75 185 LYS A CA 1
ATOM 1404 C C . LYS A 1 185 ? 2.379 -9.012 -14.559 1.00 90.75 185 LYS A C 1
ATOM 1406 O O . LYS A 1 185 ? 3.420 -9.441 -15.041 1.00 90.75 185 LYS A O 1
ATOM 1411 N N . GLY A 1 186 ? 2.295 -7.781 -14.057 1.00 88.50 186 GLY A N 1
ATOM 1412 C CA . GLY A 1 186 ? 3.434 -6.873 -13.918 1.00 88.50 186 GLY A CA 1
ATOM 1413 C C . GLY A 1 186 ? 4.378 -7.206 -12.759 1.00 88.50 186 GLY A C 1
ATOM 1414 O O . GLY A 1 186 ? 5.465 -6.633 -12.713 1.00 88.50 186 GLY A O 1
ATOM 1415 N N . ASN A 1 187 ? 4.005 -8.116 -11.857 1.00 93.69 187 ASN A N 1
ATOM 1416 C CA . ASN A 1 187 ? 4.790 -8.469 -10.677 1.00 93.69 187 ASN A CA 1
ATOM 1417 C C . ASN A 1 187 ? 5.758 -9.623 -10.981 1.00 93.69 187 ASN A C 1
ATOM 1419 O O . ASN A 1 187 ? 5.661 -10.313 -12.002 1.00 93.69 187 ASN A O 1
ATOM 1423 N N . SER A 1 188 ? 6.730 -9.803 -10.091 1.00 91.62 188 SER A N 1
ATOM 1424 C CA . SER A 1 188 ? 7.652 -10.931 -10.088 1.00 91.62 188 SER A CA 1
ATOM 1425 C C . SER A 1 188 ? 6.889 -12.238 -9.894 1.00 91.62 188 SER A C 1
ATOM 1427 O O . SER A 1 188 ? 6.009 -12.346 -9.047 1.00 91.62 188 SER A O 1
ATOM 1429 N N . GLU A 1 189 ? 7.259 -13.250 -10.671 1.00 92.56 189 GLU A N 1
ATOM 1430 C CA . GLU A 1 189 ? 6.718 -14.606 -10.542 1.00 92.56 189 GLU A CA 1
ATOM 1431 C C . GLU A 1 189 ? 7.415 -15.417 -9.441 1.00 92.56 189 GLU A C 1
ATOM 1433 O O . GLU A 1 189 ? 6.937 -16.490 -9.068 1.00 92.56 189 GLU A O 1
ATOM 1438 N N . VAL A 1 190 ? 8.558 -14.926 -8.952 1.00 92.50 190 VAL A N 1
ATOM 1439 C CA . VAL A 1 190 ? 9.400 -15.606 -7.956 1.00 92.50 190 VAL A CA 1
ATOM 1440 C C . VAL A 1 190 ? 9.264 -14.957 -6.583 1.00 92.50 190 VAL A C 1
ATOM 1442 O O . VAL A 1 190 ? 9.235 -15.654 -5.578 1.00 92.50 190 VAL A O 1
ATOM 1445 N N . VAL A 1 191 ? 9.158 -13.627 -6.538 1.00 93.69 191 VAL A N 1
ATOM 1446 C CA . VAL A 1 191 ? 9.082 -12.877 -5.279 1.00 93.69 191 VAL A CA 1
ATOM 1447 C C . VAL A 1 191 ? 7.612 -12.582 -4.966 1.00 93.69 191 VAL A C 1
ATOM 1449 O O . VAL A 1 191 ? 6.963 -11.924 -5.785 1.00 93.69 191 VAL A O 1
ATOM 1452 N N . PRO A 1 192 ? 7.072 -13.045 -3.822 1.00 96.06 192 PRO A N 1
ATOM 1453 C CA . PRO A 1 192 ? 5.687 -12.781 -3.449 1.00 96.06 192 PRO A CA 1
ATOM 1454 C C . PRO A 1 192 ? 5.453 -11.293 -3.174 1.00 96.06 192 PRO A C 1
ATOM 1456 O O . PRO A 1 192 ? 6.376 -10.524 -2.900 1.00 96.06 192 PRO A O 1
ATOM 1459 N N . SER A 1 193 ? 4.193 -10.882 -3.250 1.00 97.69 193 SER A N 1
ATOM 1460 C CA . SER A 1 193 ? 3.746 -9.560 -2.813 1.00 97.69 193 SER A CA 1
ATOM 1461 C C . SER A 1 193 ? 3.362 -9.629 -1.338 1.00 97.69 193 SER A C 1
ATOM 1463 O O . SER A 1 193 ? 2.723 -10.592 -0.918 1.00 97.69 193 SER A O 1
ATOM 1465 N N . LEU A 1 194 ? 3.741 -8.612 -0.568 1.00 98.44 194 LEU A N 1
ATOM 1466 C CA . LEU A 1 194 ? 3.305 -8.424 0.811 1.00 98.44 194 LEU A CA 1
ATOM 1467 C C . LEU A 1 194 ? 2.224 -7.345 0.841 1.00 98.44 194 LEU A C 1
ATOM 1469 O O . LEU A 1 194 ? 2.503 -6.188 0.537 1.00 98.44 194 LEU A O 1
ATOM 1473 N N . LEU A 1 195 ? 1.009 -7.711 1.229 1.00 98.38 195 LEU A N 1
ATOM 1474 C CA . LEU A 1 195 ? -0.073 -6.783 1.536 1.00 98.38 195 LEU A CA 1
ATOM 1475 C C . LEU A 1 195 ? -0.142 -6.575 3.048 1.00 98.38 195 LEU A C 1
ATOM 1477 O O . LEU A 1 195 ? -0.059 -7.528 3.807 1.00 98.38 195 LEU A O 1
ATOM 1481 N N . ILE A 1 196 ? -0.305 -5.335 3.488 1.00 98.06 196 ILE A N 1
ATOM 1482 C CA . ILE A 1 196 ? -0.433 -4.940 4.889 1.00 98.06 196 ILE A CA 1
ATOM 1483 C C . ILE A 1 196 ? -1.685 -4.074 4.995 1.00 98.06 196 ILE A C 1
ATOM 1485 O O . ILE A 1 196 ? -1.748 -3.011 4.374 1.00 98.06 196 ILE A O 1
ATOM 1489 N N . GLY A 1 197 ? -2.688 -4.485 5.765 1.00 97.38 197 GLY A N 1
ATOM 1490 C CA . GLY A 1 197 ? -3.804 -3.595 6.077 1.00 97.38 197 GLY A CA 1
ATOM 1491 C C . GLY A 1 197 ? -3.407 -2.559 7.116 1.00 97.38 197 GLY A C 1
ATOM 1492 O O . GLY A 1 197 ? -2.884 -2.898 8.169 1.00 97.38 197 GLY A O 1
ATOM 1493 N N . LEU A 1 198 ? -3.680 -1.290 6.820 1.00 97.06 198 LEU A N 1
ATOM 1494 C CA . LEU A 1 198 ? -3.385 -0.140 7.682 1.00 97.06 198 LEU A CA 1
ATOM 1495 C C . LEU A 1 198 ? -4.623 0.367 8.435 1.00 97.06 198 LEU A C 1
ATOM 1497 O O . LEU A 1 198 ? -4.610 1.458 8.990 1.00 97.06 198 LEU A O 1
ATOM 1501 N N . THR A 1 199 ? -5.721 -0.382 8.393 1.00 96.06 199 THR A N 1
ATOM 1502 C CA . THR A 1 199 ? -7.027 0.032 8.920 1.00 96.06 199 THR A CA 1
ATOM 1503 C C . THR A 1 199 ? -7.688 -1.104 9.665 1.00 96.06 199 THR A C 1
ATOM 1505 O O . THR A 1 199 ? -7.520 -2.263 9.277 1.00 96.06 199 THR A O 1
ATOM 1508 N N . HIS A 1 200 ? -8.477 -0.737 10.672 1.00 94.38 200 HIS A N 1
ATOM 1509 C CA . HIS A 1 200 ? -9.428 -1.624 11.332 1.00 94.38 200 HIS A CA 1
ATOM 1510 C C . HIS A 1 200 ? -10.754 -1.570 10.577 1.00 94.38 200 HIS A C 1
ATOM 1512 O O . HIS A 1 200 ? -11.484 -0.586 10.677 1.00 94.38 200 HIS A O 1
ATOM 1518 N N . HIS A 1 201 ? -11.035 -2.593 9.778 1.00 92.50 201 HIS A N 1
ATOM 1519 C CA . HIS A 1 201 ? -12.257 -2.704 8.979 1.00 92.50 201 HIS A CA 1
ATOM 1520 C C . HIS A 1 201 ? -12.886 -4.085 9.165 1.00 92.50 201 HIS A C 1
ATOM 1522 O O . HIS A 1 201 ? -12.201 -5.029 9.557 1.00 92.50 201 HIS A O 1
ATOM 1528 N N . ASP A 1 202 ? -14.182 -4.201 8.877 1.00 89.62 202 ASP A N 1
ATOM 1529 C CA . ASP A 1 202 ? -14.890 -5.477 8.962 1.00 89.62 202 ASP A CA 1
ATOM 1530 C C . ASP A 1 202 ? -15.016 -6.105 7.567 1.00 89.62 202 ASP A C 1
ATOM 1532 O O . ASP A 1 202 ? -15.293 -5.411 6.581 1.00 89.62 202 ASP A O 1
ATOM 1536 N N . SER A 1 203 ? -14.838 -7.428 7.492 1.00 93.31 203 SER A N 1
ATOM 1537 C CA . SER A 1 203 ? -14.707 -8.176 6.228 1.00 93.31 203 SER A CA 1
ATOM 1538 C C . SER A 1 203 ? -13.534 -7.647 5.378 1.00 93.31 203 SER A C 1
ATOM 1540 O O . SER A 1 203 ? -12.470 -7.341 5.922 1.00 93.31 203 SER A O 1
ATOM 1542 N N . GLY A 1 204 ? -13.677 -7.521 4.054 1.00 94.81 204 GLY A N 1
ATOM 1543 C CA . GLY A 1 204 ? -12.619 -6.982 3.191 1.00 94.81 204 GLY A CA 1
ATOM 1544 C C . GLY A 1 204 ? -11.430 -7.912 3.005 1.00 94.81 204 GLY A C 1
ATOM 1545 O O . GLY A 1 204 ? -10.314 -7.456 2.723 1.00 94.81 204 GLY A O 1
ATOM 1546 N N . GLU A 1 205 ? -11.661 -9.210 3.178 1.00 97.88 205 GLU A N 1
ATOM 1547 C CA . GLU A 1 205 ? -10.702 -10.258 2.885 1.00 97.88 205 GLU A CA 1
ATOM 1548 C C . GLU A 1 205 ? -10.204 -10.154 1.444 1.00 97.88 205 GLU A C 1
ATOM 1550 O O . GLU A 1 205 ? -10.884 -9.659 0.541 1.00 97.88 205 GLU A O 1
ATOM 1555 N N . VAL A 1 206 ? -9.005 -10.667 1.207 1.00 98.25 206 VAL A N 1
ATOM 1556 C CA . VAL A 1 206 ? -8.561 -10.965 -0.151 1.00 98.25 206 VAL A CA 1
ATOM 1557 C C . VAL A 1 206 ? -8.919 -12.415 -0.424 1.00 98.25 206 VAL A C 1
ATOM 1559 O O . VAL A 1 206 ? -8.457 -13.311 0.279 1.00 98.25 206 VAL A O 1
ATOM 1562 N N . TRP A 1 207 ? -9.762 -12.633 -1.430 1.00 98.62 207 TRP A N 1
ATOM 1563 C CA . TRP A 1 207 ? -9.977 -13.963 -1.981 1.00 98.62 207 TRP A CA 1
ATOM 1564 C C . TRP A 1 207 ? -8.785 -14.314 -2.866 1.00 98.62 207 TRP A C 1
ATOM 1566 O O . TRP A 1 207 ? -8.411 -13.507 -3.722 1.00 98.62 207 TRP A O 1
ATOM 1576 N N . ILE A 1 208 ? -8.195 -15.489 -2.663 1.00 98.50 208 ILE A N 1
ATOM 1577 C CA . ILE A 1 208 ? -7.069 -15.996 -3.452 1.00 98.50 208 ILE A CA 1
ATOM 1578 C C . ILE A 1 208 ? -7.438 -17.370 -4.001 1.00 98.50 208 ILE A C 1
ATOM 1580 O O . ILE A 1 208 ? -7.818 -18.263 -3.249 1.00 98.50 208 ILE A O 1
ATOM 1584 N N . GLU A 1 209 ? -7.306 -17.534 -5.316 1.00 98.25 209 GLU A N 1
ATOM 1585 C CA . GLU A 1 209 ? -7.479 -18.804 -6.013 1.00 98.25 209 GLU A CA 1
ATOM 1586 C C . GLU A 1 209 ? -6.591 -19.883 -5.388 1.00 98.25 209 GLU A C 1
ATOM 1588 O O . GLU A 1 209 ? -5.364 -19.750 -5.319 1.00 98.25 209 GLU A O 1
ATOM 1593 N N . GLN A 1 210 ? -7.236 -20.967 -4.968 1.00 97.00 210 GLN A N 1
ATOM 1594 C CA . GLN A 1 210 ? -6.601 -22.099 -4.318 1.00 97.00 210 GLN A CA 1
ATOM 1595 C C . GLN A 1 210 ? -7.400 -23.365 -4.657 1.00 97.00 210 GLN A C 1
ATOM 1597 O O . GLN A 1 210 ? -8.589 -23.453 -4.330 1.00 97.00 210 GLN A O 1
ATOM 1602 N N . PRO A 1 211 ? -6.783 -24.371 -5.305 1.00 94.62 211 PRO A N 1
ATOM 1603 C CA . PRO A 1 211 ? -7.443 -25.645 -5.554 1.00 94.62 211 PRO A CA 1
ATOM 1604 C C . PRO A 1 211 ? -7.932 -26.281 -4.248 1.00 94.62 211 PRO A C 1
ATOM 1606 O O . PRO A 1 211 ? -7.156 -26.446 -3.309 1.00 94.62 211 PRO A O 1
ATOM 1609 N N . GLY A 1 212 ? -9.216 -26.644 -4.202 1.00 96.00 212 GLY A N 1
ATOM 1610 C CA . GLY A 1 212 ? -9.857 -27.198 -3.004 1.00 96.00 212 GLY A CA 1
ATOM 1611 C C . GLY A 1 212 ? -10.329 -26.156 -1.984 1.00 96.00 212 GLY A C 1
ATOM 1612 O O . GLY A 1 212 ? -10.852 -26.547 -0.943 1.00 96.00 212 GLY A O 1
ATOM 1613 N N . GLY A 1 213 ? -10.181 -24.861 -2.282 1.00 97.31 213 GLY A N 1
ATOM 1614 C CA . GLY A 1 213 ? -10.708 -23.785 -1.451 1.00 97.31 213 GLY A CA 1
ATOM 1615 C C . GLY A 1 213 ? -12.229 -23.854 -1.294 1.00 97.31 213 GLY A C 1
ATOM 1616 O O . GLY A 1 213 ? -12.952 -24.426 -2.115 1.00 97.31 213 GLY A O 1
ATOM 1617 N N . THR A 1 214 ? -12.725 -23.270 -0.209 1.00 97.75 214 THR A N 1
ATOM 1618 C CA . THR A 1 214 ? -14.148 -23.355 0.179 1.00 97.75 214 THR A CA 1
ATOM 1619 C C . THR A 1 214 ? -14.983 -22.158 -0.272 1.00 97.75 214 THR A C 1
ATOM 1621 O O . THR A 1 214 ? -16.210 -22.192 -0.180 1.00 97.75 214 THR A O 1
ATOM 1624 N N . HIS A 1 215 ? -14.340 -21.117 -0.803 1.00 98.12 215 HIS A N 1
ATOM 1625 C CA . HIS A 1 215 ? -14.984 -19.876 -1.218 1.00 98.12 215 HIS A CA 1
ATOM 1626 C C . HIS A 1 215 ? -14.854 -19.695 -2.725 1.00 98.12 215 HIS A C 1
ATOM 1628 O O . HIS A 1 215 ? -13.767 -19.827 -3.286 1.00 98.12 215 HIS A O 1
ATOM 1634 N N . TYR A 1 216 ? -15.958 -19.366 -3.391 1.00 97.62 216 TYR A N 1
ATOM 1635 C CA . TYR A 1 216 ? -16.006 -19.344 -4.849 1.00 97.62 216 TYR A CA 1
ATOM 1636 C C . TYR A 1 216 ? -16.199 -17.931 -5.396 1.00 97.62 216 TYR A C 1
ATOM 1638 O O . TYR A 1 216 ? -17.024 -17.171 -4.893 1.00 97.62 216 TYR A O 1
ATOM 1646 N N . GLN A 1 217 ? -15.475 -17.611 -6.468 1.00 97.25 217 GLN A N 1
ATOM 1647 C CA . GLN A 1 217 ? -15.656 -16.396 -7.264 1.00 97.25 217 GLN A CA 1
ATOM 1648 C C . GLN A 1 217 ? -16.072 -16.757 -8.689 1.00 97.25 217 GLN A C 1
ATOM 1650 O O . GLN A 1 217 ? -15.574 -17.726 -9.261 1.00 97.25 217 GLN A O 1
ATOM 1655 N N . LEU A 1 218 ? -16.977 -15.969 -9.274 1.00 95.25 218 LEU A N 1
ATOM 1656 C CA . LEU A 1 218 ? -17.377 -16.125 -10.671 1.00 95.25 218 LEU A CA 1
ATOM 1657 C C . LEU A 1 218 ? -16.364 -15.411 -11.576 1.00 95.25 218 LEU A C 1
ATOM 1659 O O . LEU A 1 218 ? -16.281 -14.183 -11.570 1.00 95.25 218 LEU A O 1
ATOM 1663 N N . ILE A 1 219 ? -15.616 -16.175 -12.368 1.00 95.06 219 ILE A N 1
ATOM 1664 C CA . ILE A 1 219 ? -14.586 -15.677 -13.285 1.00 95.06 219 ILE A CA 1
ATOM 1665 C C . ILE A 1 219 ? -14.897 -16.213 -14.679 1.00 95.06 219 ILE A C 1
ATOM 1667 O O . ILE A 1 219 ? -14.931 -17.424 -14.884 1.00 95.06 219 ILE A O 1
ATOM 1671 N N . ASP A 1 220 ? -15.172 -15.317 -15.629 1.00 92.81 220 ASP A N 1
ATOM 1672 C CA . ASP A 1 220 ? -15.499 -15.663 -17.021 1.00 92.81 220 ASP A CA 1
ATOM 1673 C C . ASP A 1 220 ? -16.581 -16.761 -17.141 1.00 92.81 220 ASP A C 1
ATOM 1675 O O . ASP A 1 220 ? -16.483 -17.694 -17.936 1.00 92.81 220 ASP A O 1
ATOM 1679 N N . GLY A 1 221 ? -17.623 -16.667 -16.304 1.00 94.62 221 GLY A N 1
ATOM 1680 C CA . GLY A 1 221 ? -18.744 -17.616 -16.279 1.00 94.62 221 GLY A CA 1
ATOM 1681 C C . GLY A 1 221 ? -18.471 -18.929 -15.535 1.00 94.62 221 GLY A C 1
ATOM 1682 O O . GLY A 1 221 ? -19.363 -19.769 -15.451 1.00 94.62 221 GLY A O 1
ATOM 1683 N N . THR A 1 222 ? -17.276 -19.107 -14.970 1.00 96.69 222 THR A N 1
ATOM 1684 C CA . THR A 1 222 ? -16.879 -20.306 -14.222 1.00 96.69 222 THR A CA 1
ATOM 1685 C C . THR A 1 222 ? -16.729 -19.986 -12.738 1.00 96.69 222 THR A C 1
ATOM 1687 O O . THR A 1 222 ? -16.131 -18.976 -12.375 1.00 96.69 222 THR A O 1
ATOM 1690 N N . MET A 1 223 ? -17.252 -20.849 -11.863 1.00 97.50 223 MET A N 1
ATOM 1691 C CA . MET A 1 223 ? -17.000 -20.746 -10.424 1.00 97.50 223 MET A CA 1
ATOM 1692 C C . MET A 1 223 ? -15.604 -21.288 -10.119 1.00 97.50 223 MET A C 1
ATOM 1694 O O . MET A 1 223 ? -15.342 -22.475 -10.302 1.00 97.50 223 MET A O 1
ATOM 1698 N N . VAL A 1 224 ? -14.716 -20.419 -9.652 1.00 97.88 224 VAL A N 1
ATOM 1699 C CA . VAL A 1 224 ? -13.339 -20.762 -9.285 1.00 97.88 224 VAL A CA 1
ATOM 1700 C C . VAL A 1 224 ? -13.232 -20.809 -7.768 1.00 97.88 224 VAL A C 1
ATOM 1702 O O . VAL A 1 224 ? -13.689 -19.890 -7.091 1.00 97.88 224 VAL A O 1
ATOM 1705 N N . ALA A 1 225 ? -12.652 -21.888 -7.242 1.00 98.25 225 ALA A N 1
ATOM 1706 C CA . ALA A 1 225 ? -12.442 -22.090 -5.812 1.00 98.25 225 ALA A CA 1
ATOM 1707 C C . ALA A 1 225 ? -11.211 -21.324 -5.300 1.00 98.25 225 ALA A C 1
ATOM 1709 O O . ALA A 1 225 ? -10.204 -21.181 -5.998 1.00 98.25 225 ALA A O 1
ATOM 1710 N N . GLY A 1 226 ? -11.289 -20.857 -4.061 1.00 98.19 226 GLY A N 1
ATOM 1711 C CA . GLY A 1 226 ? -10.212 -20.178 -3.358 1.00 98.19 226 GLY A CA 1
ATOM 1712 C C . GLY A 1 226 ? -10.508 -20.011 -1.874 1.00 98.19 226 GLY A C 1
ATOM 1713 O O . GLY A 1 226 ? -11.530 -20.490 -1.373 1.00 98.19 226 GLY A O 1
ATOM 1714 N N . ASP A 1 227 ? -9.612 -19.318 -1.185 1.00 98.31 227 ASP A N 1
ATOM 1715 C CA . ASP A 1 227 ? -9.696 -19.064 0.251 1.00 98.31 227 ASP A CA 1
ATOM 1716 C C . ASP A 1 227 ? -9.753 -17.563 0.547 1.00 98.31 227 ASP A C 1
ATOM 1718 O O . ASP A 1 227 ? -9.273 -16.731 -0.227 1.00 98.31 227 ASP A O 1
ATOM 1722 N N . LEU A 1 228 ? -10.387 -17.216 1.669 1.00 98.19 228 LEU A N 1
ATOM 1723 C CA . LEU A 1 228 ? -10.488 -15.844 2.154 1.00 98.19 228 LEU A CA 1
ATOM 1724 C C . LEU A 1 228 ? -9.391 -15.564 3.175 1.00 98.19 228 LEU A C 1
ATOM 1726 O O . LEU A 1 228 ? -9.251 -16.276 4.167 1.00 98.19 228 LEU A O 1
ATOM 1730 N N . HIS A 1 229 ? -8.647 -14.486 2.953 1.00 97.88 229 HIS A N 1
ATOM 1731 C CA . HIS A 1 229 ? -7.572 -14.061 3.838 1.00 97.88 229 HIS A CA 1
ATOM 1732 C C . HIS A 1 229 ? -7.880 -12.700 4.454 1.00 97.88 229 HIS A C 1
ATOM 1734 O O . HIS A 1 229 ? -8.043 -11.707 3.739 1.00 97.88 229 HIS A O 1
ATOM 1740 N N . HIS A 1 230 ? -7.917 -12.638 5.785 1.00 95.81 230 HIS A N 1
ATOM 1741 C CA . HIS A 1 230 ? -8.133 -11.390 6.512 1.00 95.81 230 HIS A CA 1
ATOM 1742 C C . HIS A 1 230 ? -7.036 -10.365 6.228 1.00 95.81 230 HIS A C 1
ATOM 1744 O O . HIS A 1 230 ? -5.852 -10.694 6.140 1.00 95.81 230 HIS A O 1
ATOM 1750 N N . THR A 1 231 ? -7.444 -9.099 6.103 1.00 95.44 231 THR A N 1
ATOM 1751 C CA . THR A 1 231 ? -6.505 -7.999 5.843 1.00 95.44 231 THR A CA 1
ATOM 1752 C C . THR A 1 231 ? -6.558 -6.871 6.862 1.00 95.44 231 THR A C 1
ATOM 1754 O O . THR A 1 231 ? -5.630 -6.073 6.891 1.00 95.44 231 THR A O 1
ATOM 1757 N N . SER A 1 232 ? -7.566 -6.800 7.734 1.00 94.69 232 SER A N 1
ATOM 1758 C CA . SER A 1 232 ? -7.644 -5.771 8.779 1.00 94.69 232 SER A CA 1
ATOM 1759 C C . SER A 1 232 ? -6.482 -5.891 9.764 1.00 94.69 232 SER A C 1
ATOM 1761 O O . SER A 1 232 ? -6.366 -6.892 10.459 1.00 94.69 232 SER A O 1
ATOM 1763 N N . ALA A 1 233 ? -5.621 -4.871 9.807 1.00 93.31 233 ALA A N 1
ATOM 1764 C CA . ALA A 1 233 ? -4.403 -4.844 10.620 1.00 93.31 233 ALA A CA 1
ATOM 1765 C C . ALA A 1 233 ? -3.494 -6.091 10.504 1.00 93.31 233 ALA A C 1
ATOM 1767 O O . ALA A 1 233 ? -2.736 -6.407 11.423 1.00 93.31 233 ALA A O 1
ATOM 1768 N N . CYS A 1 234 ? -3.534 -6.780 9.358 1.00 92.38 234 CYS A N 1
ATOM 1769 C CA . CYS A 1 234 ? -2.775 -8.005 9.108 1.00 92.38 234 CYS A CA 1
ATOM 1770 C C . CYS A 1 234 ? -1.836 -7.870 7.904 1.00 92.38 234 CYS A C 1
ATOM 1772 O O . CYS A 1 234 ? -2.085 -7.095 6.976 1.00 92.38 234 CYS A O 1
ATOM 1774 N N . GLY A 1 235 ? -0.756 -8.656 7.930 1.00 94.44 235 GLY A N 1
ATOM 1775 C CA . GLY A 1 235 ? 0.132 -8.883 6.792 1.00 94.44 235 GLY A CA 1
ATOM 1776 C C . GLY A 1 235 ? -0.244 -10.167 6.047 1.00 94.44 235 GLY A C 1
ATOM 1777 O O . GLY A 1 235 ? -0.501 -11.186 6.679 1.00 94.44 235 GLY A O 1
ATOM 1778 N N . LEU A 1 236 ? -0.247 -10.128 4.716 1.00 97.19 236 LEU A N 1
ATOM 1779 C CA . LEU A 1 236 ? -0.567 -11.249 3.833 1.00 97.19 236 LEU A CA 1
ATOM 1780 C C . LEU A 1 236 ? 0.487 -11.360 2.728 1.00 97.19 236 LEU A C 1
ATOM 1782 O O . LEU A 1 236 ? 0.670 -10.430 1.941 1.00 97.19 236 LEU A O 1
ATOM 1786 N N . LEU A 1 237 ? 1.162 -12.507 2.657 1.00 97.19 237 LEU A N 1
ATOM 1787 C CA . LEU A 1 237 ? 2.089 -12.851 1.578 1.00 97.19 237 LEU A CA 1
ATOM 1788 C C . LEU A 1 237 ? 1.395 -13.752 0.561 1.00 97.19 237 LEU A C 1
ATOM 1790 O O . LEU A 1 237 ? 0.849 -14.787 0.928 1.00 97.19 237 LEU A O 1
ATOM 1794 N N . PHE A 1 238 ? 1.451 -13.383 -0.717 1.00 97.38 238 PHE A N 1
ATOM 1795 C CA . PHE A 1 238 ? 0.895 -14.201 -1.797 1.00 97.38 238 PHE A CA 1
ATOM 1796 C C . PHE A 1 238 ? 1.538 -13.888 -3.151 1.00 97.38 238 PHE A C 1
ATOM 1798 O O . PHE A 1 238 ? 2.167 -12.843 -3.349 1.00 97.38 238 PHE A O 1
ATOM 1805 N N . SER A 1 239 ? 1.393 -14.793 -4.121 1.00 96.56 239 SER A N 1
ATOM 1806 C CA . SER A 1 239 ? 1.921 -14.597 -5.471 1.00 96.56 239 SER A CA 1
ATOM 1807 C C . SER A 1 239 ? 0.888 -13.924 -6.375 1.00 96.56 239 SER A C 1
ATOM 1809 O O . SER A 1 239 ? 0.215 -14.583 -7.164 1.00 96.56 239 SER A O 1
ATOM 1811 N N . GLY A 1 240 ? 0.802 -12.590 -6.330 1.00 95.19 240 GLY A N 1
ATOM 1812 C CA . GLY A 1 240 ? -0.133 -11.834 -7.180 1.00 95.19 240 GLY A CA 1
ATOM 1813 C C . GLY A 1 240 ? 0.046 -12.067 -8.691 1.00 95.19 240 GLY A C 1
ATOM 1814 O O . GLY A 1 240 ? -0.902 -11.915 -9.457 1.00 95.19 240 GLY A O 1
ATOM 1815 N N . ALA A 1 241 ? 1.236 -12.487 -9.139 1.00 95.50 241 ALA A N 1
ATOM 1816 C CA . ALA A 1 241 ? 1.495 -12.821 -10.542 1.00 95.50 241 ALA A CA 1
ATOM 1817 C C . ALA A 1 241 ? 0.930 -14.188 -10.972 1.00 95.50 241 ALA A C 1
ATOM 1819 O O . ALA A 1 241 ? 0.649 -14.371 -12.158 1.00 95.50 241 ALA A O 1
ATOM 1820 N N . LYS A 1 242 ? 0.804 -15.141 -10.038 1.00 96.19 242 LYS A N 1
ATOM 1821 C CA . LYS A 1 242 ? 0.457 -16.546 -10.318 1.00 96.19 242 LYS A CA 1
ATOM 1822 C C . LYS A 1 242 ? -0.902 -16.972 -9.777 1.00 96.19 242 LYS A C 1
ATOM 1824 O O . LYS A 1 242 ? -1.432 -17.961 -10.262 1.00 96.19 242 LYS A O 1
ATOM 1829 N N . GLN A 1 243 ? -1.443 -16.257 -8.801 1.00 96.44 243 GLN A N 1
ATOM 1830 C CA . GLN A 1 243 ? -2.711 -16.587 -8.160 1.00 96.44 243 GLN A CA 1
ATOM 1831 C C . GLN A 1 243 ? -3.751 -15.534 -8.530 1.00 96.44 243 GLN A C 1
ATOM 1833 O O . GLN A 1 243 ? -3.498 -14.332 -8.361 1.00 96.44 243 GLN A O 1
ATOM 1838 N N . CYS A 1 244 ? -4.905 -15.972 -9.047 1.00 97.69 244 CYS A N 1
ATOM 1839 C CA . CYS A 1 244 ? -6.019 -15.057 -9.238 1.00 97.69 244 CYS A CA 1
ATOM 1840 C C . CYS A 1 244 ? -6.467 -14.568 -7.870 1.00 97.69 244 CYS A C 1
ATOM 1842 O O . CYS A 1 244 ? -6.554 -15.352 -6.927 1.00 97.69 244 CYS A O 1
ATOM 1844 N N . HIS A 1 245 ? -6.732 -13.278 -7.743 1.00 98.31 245 HIS A N 1
ATOM 1845 C CA . HIS A 1 245 ? -7.176 -12.729 -6.476 1.00 98.31 245 HIS A CA 1
ATOM 1846 C C . HIS A 1 245 ? -8.131 -11.561 -6.678 1.00 98.31 245 HIS A C 1
ATOM 1848 O O . HIS A 1 245 ? -8.141 -10.904 -7.723 1.00 98.31 245 HIS A O 1
ATOM 1854 N N . ALA A 1 246 ? -8.957 -11.325 -5.665 1.00 98.00 246 ALA A N 1
ATOM 1855 C CA . ALA A 1 246 ? -9.961 -10.272 -5.637 1.00 98.00 246 ALA A CA 1
ATOM 1856 C C . ALA A 1 246 ? -10.090 -9.704 -4.224 1.00 98.00 246 ALA A C 1
ATOM 1858 O O . ALA A 1 246 ? -9.801 -10.376 -3.236 1.00 98.00 246 ALA A O 1
ATOM 1859 N N . THR A 1 247 ? -10.551 -8.462 -4.119 1.00 98.00 247 THR A N 1
ATOM 1860 C CA . THR A 1 247 ? -10.943 -7.883 -2.828 1.00 98.00 247 THR A CA 1
ATOM 1861 C C . THR A 1 247 ? -12.406 -8.214 -2.566 1.00 98.00 247 THR A C 1
ATOM 1863 O O . THR A 1 247 ? -13.247 -7.961 -3.423 1.00 98.00 247 THR A O 1
ATOM 1866 N N . CYS A 1 248 ? -12.713 -8.772 -1.400 1.00 97.56 248 CYS A N 1
ATOM 1867 C CA . CYS A 1 248 ? -14.086 -9.010 -0.963 1.00 97.56 248 CYS A CA 1
ATOM 1868 C C . CYS A 1 248 ? -14.739 -7.708 -0.494 1.00 97.56 248 CYS A C 1
ATOM 1870 O O . CYS A 1 248 ? -14.056 -6.716 -0.250 1.00 97.56 248 CYS A O 1
ATOM 1872 N N . GLN A 1 249 ? -16.064 -7.704 -0.363 1.00 96.44 249 GLN A N 1
ATOM 1873 C CA . GLN A 1 249 ? -16.796 -6.557 0.179 1.00 96.44 249 GLN A CA 1
ATOM 1874 C C . GLN A 1 249 ? -16.398 -6.282 1.637 1.00 96.44 249 GLN A C 1
ATOM 1876 O O . GLN A 1 249 ? -16.066 -7.204 2.381 1.00 96.44 249 GLN A O 1
ATOM 1881 N N . TRP A 1 250 ? -16.431 -5.011 2.036 1.00 95.62 250 TRP A N 1
ATOM 1882 C CA . TRP A 1 250 ? -16.091 -4.562 3.389 1.00 95.62 250 TRP A CA 1
ATOM 1883 C C . TRP A 1 250 ? -17.005 -3.428 3.842 1.00 95.62 250 TRP A C 1
ATOM 1885 O O . TRP A 1 250 ? -17.682 -2.796 3.029 1.00 95.62 250 TRP A O 1
ATOM 1895 N N . SER A 1 251 ? -16.978 -3.136 5.139 1.00 90.94 251 SER A N 1
ATOM 1896 C CA . SER A 1 251 ? -17.561 -1.920 5.707 1.00 90.94 251 SER A CA 1
ATOM 1897 C C . SER A 1 251 ? -16.476 -1.022 6.313 1.00 90.94 251 SER A C 1
ATOM 1899 O O . SER A 1 251 ? -15.417 -1.476 6.751 1.00 90.94 251 SER A O 1
ATOM 1901 N N . GLY A 1 252 ? -16.726 0.289 6.306 1.00 89.69 252 GLY A N 1
ATOM 1902 C CA . GLY A 1 252 ? -15.779 1.290 6.799 1.00 89.69 252 GLY A CA 1
ATOM 1903 C C . GLY A 1 252 ? -14.674 1.657 5.802 1.00 89.69 252 GLY A C 1
ATOM 1904 O O . GLY A 1 252 ? -14.811 1.500 4.586 1.00 89.69 252 GLY A O 1
ATOM 1905 N N . THR A 1 253 ? -13.579 2.207 6.328 1.00 93.81 253 THR A N 1
ATOM 1906 C CA . THR A 1 253 ? -12.436 2.664 5.526 1.00 93.81 253 THR A CA 1
ATOM 1907 C C . THR A 1 253 ? -11.378 1.571 5.451 1.00 93.81 253 THR A C 1
ATOM 1909 O O . THR A 1 253 ? -10.869 1.140 6.481 1.00 93.81 253 THR A O 1
ATOM 1912 N N . ARG A 1 254 ? -10.994 1.178 4.233 1.00 96.00 254 ARG A N 1
ATOM 1913 C CA . ARG A 1 254 ? -9.957 0.181 3.968 1.00 96.00 254 ARG A CA 1
ATOM 1914 C C . ARG A 1 254 ? -8.758 0.826 3.285 1.00 96.00 254 ARG A C 1
ATOM 1916 O O . ARG A 1 254 ? -8.823 1.193 2.112 1.00 96.00 254 ARG A O 1
ATOM 1923 N N . ILE A 1 255 ? -7.649 0.932 4.010 1.00 97.75 255 ILE A N 1
ATOM 1924 C CA . ILE A 1 255 ? -6.346 1.320 3.455 1.00 97.75 255 ILE A CA 1
ATOM 1925 C C . ILE A 1 255 ? -5.395 0.135 3.555 1.00 97.75 255 ILE A C 1
ATOM 1927 O O . ILE A 1 255 ? -5.254 -0.459 4.625 1.00 97.75 255 ILE A O 1
ATOM 1931 N N . THR A 1 256 ? -4.717 -0.186 2.455 1.00 98.19 256 THR A N 1
ATOM 1932 C CA . THR A 1 256 ? -3.679 -1.224 2.423 1.00 98.19 256 THR A CA 1
ATOM 1933 C C . THR A 1 256 ? -2.381 -0.678 1.848 1.00 98.19 256 THR A C 1
ATOM 1935 O O . THR A 1 256 ? -2.403 0.096 0.894 1.00 98.19 256 THR A O 1
ATOM 1938 N N . LEU A 1 257 ? -1.250 -1.129 2.382 1.00 98.56 257 LEU A N 1
ATOM 1939 C CA . LEU A 1 257 ? 0.080 -0.978 1.804 1.00 98.56 257 LEU A CA 1
ATOM 1940 C C . LEU A 1 257 ? 0.479 -2.294 1.135 1.00 98.56 257 LEU A C 1
ATOM 1942 O O . LEU A 1 257 ? 0.419 -3.345 1.756 1.00 98.56 257 LEU A O 1
ATOM 1946 N N . ILE A 1 258 ? 0.901 -2.245 -0.121 1.00 98.44 258 ILE A N 1
ATOM 1947 C CA . ILE A 1 258 ? 1.337 -3.406 -0.893 1.00 98.44 258 ILE A CA 1
ATOM 1948 C C . ILE A 1 258 ? 2.793 -3.188 -1.292 1.00 98.44 258 ILE A C 1
ATOM 1950 O O . ILE A 1 258 ? 3.108 -2.225 -1.991 1.00 98.44 258 ILE A O 1
ATOM 1954 N N . ALA A 1 259 ? 3.676 -4.082 -0.862 1.00 98.31 259 ALA A N 1
ATOM 1955 C CA . ALA A 1 259 ? 5.078 -4.120 -1.241 1.00 98.31 259 ALA A CA 1
ATOM 1956 C C . ALA A 1 259 ? 5.318 -5.291 -2.194 1.00 98.31 259 ALA A C 1
ATOM 1958 O O . ALA A 1 259 ? 5.160 -6.455 -1.822 1.00 98.31 259 ALA A O 1
ATOM 1959 N N . TYR A 1 260 ? 5.714 -4.993 -3.428 1.00 97.44 260 TYR A N 1
ATOM 1960 C CA . TYR A 1 260 ? 5.956 -6.016 -4.440 1.00 97.44 260 TYR A CA 1
ATOM 1961 C C . TYR A 1 260 ? 7.184 -5.705 -5.290 1.00 97.44 260 TYR A C 1
ATOM 1963 O O . TYR A 1 260 ? 7.714 -4.590 -5.326 1.00 97.44 260 TYR A O 1
ATOM 1971 N N . THR A 1 261 ? 7.651 -6.732 -5.987 1.00 95.38 261 THR A N 1
ATOM 1972 C CA . THR A 1 261 ? 8.752 -6.633 -6.941 1.00 95.38 261 THR A CA 1
ATOM 1973 C C . THR A 1 261 ? 8.195 -6.664 -8.357 1.00 95.38 261 THR A C 1
ATOM 1975 O O . THR A 1 261 ? 7.409 -7.551 -8.684 1.00 95.38 261 THR A O 1
ATOM 1978 N N . ILE A 1 262 ? 8.594 -5.725 -9.216 1.00 91.75 262 ILE A N 1
ATOM 1979 C CA . ILE A 1 262 ? 8.178 -5.723 -10.624 1.00 91.75 262 ILE A CA 1
ATOM 1980 C C . ILE A 1 262 ? 8.818 -6.877 -11.403 1.00 91.75 262 ILE A C 1
ATOM 1982 O O . ILE A 1 262 ? 9.939 -7.328 -11.137 1.00 91.75 262 ILE A O 1
ATOM 1986 N N . ARG A 1 263 ? 8.134 -7.313 -12.455 1.00 86.38 263 ARG A N 1
ATOM 1987 C CA . ARG A 1 263 ? 8.715 -8.160 -13.492 1.00 86.38 263 ARG A CA 1
ATOM 1988 C C . ARG A 1 263 ? 9.912 -7.440 -14.115 1.00 86.38 263 ARG A C 1
ATOM 1990 O O . ARG A 1 263 ? 9.846 -6.239 -14.380 1.00 86.38 263 ARG A O 1
ATOM 1997 N N . CYS A 1 264 ? 10.983 -8.187 -14.375 1.00 80.88 264 CYS A N 1
ATOM 1998 C CA . CYS A 1 264 ? 12.258 -7.675 -14.892 1.00 80.88 264 CYS A CA 1
ATOM 1999 C C . CYS A 1 264 ? 13.044 -6.762 -13.926 1.00 80.88 264 CYS A C 1
ATOM 2001 O O . CYS A 1 264 ? 13.931 -6.037 -14.378 1.00 80.88 264 CYS A O 1
ATOM 2003 N N . HIS A 1 265 ? 12.776 -6.805 -12.615 1.00 82.50 265 HIS A N 1
ATOM 2004 C CA . HIS A 1 265 ? 13.582 -6.096 -11.608 1.00 82.50 265 HIS A CA 1
ATOM 2005 C C . HIS A 1 265 ? 15.086 -6.416 -11.693 1.00 82.50 265 HIS A C 1
ATOM 2007 O O . HIS A 1 265 ? 15.904 -5.531 -11.450 1.00 82.50 265 HIS A O 1
ATOM 2013 N N . ASP A 1 266 ? 15.460 -7.623 -12.133 1.00 79.12 266 ASP A N 1
ATOM 2014 C CA . ASP A 1 266 ? 16.853 -8.010 -12.397 1.00 79.12 266 ASP A CA 1
ATOM 2015 C C . ASP A 1 266 ? 17.580 -7.052 -13.346 1.00 79.12 266 ASP A C 1
ATOM 2017 O O . ASP A 1 266 ? 18.790 -6.878 -13.251 1.00 79.12 266 ASP A O 1
ATOM 2021 N N . LEU A 1 267 ? 16.869 -6.419 -14.280 1.00 71.75 267 LEU A N 1
ATOM 2022 C CA . LEU A 1 267 ? 17.474 -5.477 -15.222 1.00 71.75 267 LEU A CA 1
ATOM 2023 C C . LEU A 1 267 ? 17.775 -4.134 -14.568 1.00 71.75 267 LEU A C 1
ATOM 2025 O O . LEU A 1 267 ? 18.798 -3.527 -14.881 1.00 71.75 267 LEU A O 1
ATOM 2029 N N . LEU A 1 268 ? 16.928 -3.700 -13.629 1.00 69.88 268 LEU A N 1
ATOM 2030 C CA . LEU A 1 268 ? 17.235 -2.551 -12.778 1.00 69.88 268 LEU A CA 1
ATOM 2031 C C . LEU A 1 268 ? 18.449 -2.859 -11.908 1.00 69.88 268 LEU A C 1
ATOM 2033 O O . LEU A 1 268 ? 19.384 -2.067 -11.869 1.00 69.88 268 LEU A O 1
ATOM 2037 N N . LEU A 1 269 ? 18.456 -4.033 -11.272 1.00 66.94 269 LEU A N 1
ATOM 2038 C CA . LEU A 1 269 ? 19.556 -4.505 -10.436 1.00 66.94 269 LEU A CA 1
ATOM 2039 C C . LEU A 1 269 ? 20.875 -4.546 -11.195 1.00 66.94 269 LEU A C 1
ATOM 2041 O O . LEU A 1 269 ? 21.833 -3.902 -10.787 1.00 66.94 269 LEU A O 1
ATOM 2045 N N . LYS A 1 270 ? 20.913 -5.233 -12.339 1.00 67.00 270 LYS A N 1
ATOM 2046 C CA . LYS A 1 270 ? 22.117 -5.323 -13.170 1.00 67.00 270 LYS A CA 1
ATOM 2047 C C . LYS A 1 270 ? 22.572 -3.948 -13.657 1.00 67.00 270 LYS A C 1
ATOM 2049 O O . LYS A 1 270 ? 23.773 -3.702 -13.693 1.00 67.00 270 LYS A O 1
ATOM 2054 N N . GLY A 1 271 ? 21.642 -3.050 -13.993 1.00 59.09 271 GLY A N 1
ATOM 2055 C CA . GLY A 1 271 ? 21.957 -1.667 -14.354 1.00 59.09 271 GLY A CA 1
ATOM 2056 C C . GLY A 1 271 ? 22.624 -0.896 -13.211 1.00 59.09 271 GLY A C 1
ATOM 2057 O O . GLY A 1 271 ? 23.642 -0.245 -13.430 1.00 59.09 271 GLY A O 1
ATOM 2058 N N . VAL A 1 272 ? 22.098 -1.018 -11.987 1.00 57.84 272 VAL A N 1
ATOM 2059 C CA . VAL A 1 272 ? 22.665 -0.389 -10.782 1.00 57.84 272 VAL A CA 1
ATOM 2060 C C . VAL A 1 272 ? 24.017 -1.005 -10.418 1.00 57.84 272 VAL A C 1
ATOM 2062 O O . VAL A 1 272 ? 24.983 -0.271 -10.239 1.00 57.84 272 VAL A O 1
ATOM 2065 N N . THR A 1 273 ? 24.132 -2.334 -10.363 1.00 54.50 273 THR A N 1
ATOM 2066 C CA . THR A 1 273 ? 25.385 -3.027 -10.022 1.00 54.50 273 THR A CA 1
ATOM 2067 C C . THR A 1 273 ? 26.496 -2.714 -11.017 1.00 54.50 273 THR A C 1
ATOM 2069 O O . THR A 1 273 ? 27.629 -2.480 -10.610 1.00 54.50 273 THR A O 1
ATOM 2072 N N . ALA A 1 274 ? 26.195 -2.668 -12.315 1.00 50.91 274 ALA A N 1
ATOM 2073 C CA . ALA A 1 274 ? 27.193 -2.318 -13.317 1.00 50.91 274 ALA A CA 1
ATOM 2074 C C . ALA A 1 274 ? 27.586 -0.829 -13.255 1.00 50.91 274 ALA A C 1
ATOM 2076 O O . ALA A 1 274 ? 28.765 -0.531 -13.426 1.00 50.91 274 ALA A O 1
ATOM 2077 N N . ALA A 1 275 ? 26.660 0.074 -12.902 1.00 46.22 275 ALA A N 1
ATOM 2078 C CA . ALA A 1 275 ? 26.985 1.475 -12.619 1.00 46.22 275 ALA A CA 1
ATOM 2079 C C . ALA A 1 275 ? 27.879 1.634 -11.375 1.00 46.22 275 ALA A C 1
ATOM 2081 O O . ALA A 1 275 ? 28.745 2.503 -11.349 1.00 46.22 275 ALA A O 1
ATOM 2082 N N . MET A 1 276 ? 27.686 0.792 -10.353 1.00 42.09 276 MET A N 1
ATOM 2083 C CA . MET A 1 276 ? 28.533 0.762 -9.155 1.00 42.09 276 MET A CA 1
ATOM 2084 C C . MET A 1 276 ? 29.918 0.174 -9.449 1.00 42.09 276 MET A C 1
ATOM 2086 O O . MET A 1 276 ? 30.917 0.730 -9.015 1.00 42.09 276 MET A O 1
ATOM 2090 N N . ALA A 1 277 ? 29.998 -0.913 -10.222 1.00 49.41 277 ALA A N 1
ATOM 2091 C CA . ALA A 1 277 ? 31.266 -1.543 -10.597 1.00 49.41 277 ALA A CA 1
ATOM 2092 C C . ALA A 1 277 ? 32.121 -0.671 -11.536 1.00 49.41 277 ALA A C 1
ATOM 2094 O O . ALA A 1 277 ? 33.338 -0.832 -11.583 1.00 49.41 277 ALA A O 1
ATOM 2095 N N . SER A 1 278 ? 31.502 0.243 -12.291 1.00 41.69 278 SER A N 1
ATOM 2096 C CA . SER A 1 278 ? 32.212 1.225 -13.118 1.00 41.69 278 SER A CA 1
ATOM 2097 C C . SER A 1 278 ? 32.677 2.467 -12.353 1.00 41.69 278 SER A C 1
ATOM 2099 O O . SER A 1 278 ? 33.405 3.269 -12.928 1.00 41.69 278 SER A O 1
ATOM 2101 N N . ALA A 1 279 ? 32.248 2.640 -11.100 1.00 41.59 279 ALA A N 1
ATOM 2102 C CA . ALA A 1 279 ? 32.520 3.811 -10.266 1.00 41.59 279 ALA A CA 1
ATOM 2103 C C . ALA A 1 279 ? 33.633 3.558 -9.224 1.00 41.59 279 ALA A C 1
ATOM 2105 O O . ALA A 1 279 ? 33.538 4.060 -8.115 1.00 41.59 279 ALA A O 1
ATOM 2106 N N . ASP A 1 280 ? 34.663 2.796 -9.614 1.00 37.62 280 ASP A N 1
ATOM 2107 C CA . ASP A 1 280 ? 35.923 2.477 -8.908 1.00 37.62 280 ASP A CA 1
ATOM 2108 C C . ASP A 1 280 ? 36.057 1.048 -8.356 1.00 37.62 280 ASP A C 1
ATOM 2110 O O . ASP A 1 280 ? 35.404 0.609 -7.408 1.00 37.62 280 ASP A O 1
ATOM 2114 N N . ALA A 1 281 ? 36.999 0.320 -8.963 1.00 38.19 281 ALA A N 1
ATOM 2115 C CA . ALA A 1 281 ? 37.507 -0.960 -8.508 1.00 38.19 281 ALA A CA 1
ATOM 2116 C C . ALA A 1 281 ? 38.489 -0.758 -7.342 1.00 38.19 281 ALA A C 1
ATOM 2118 O O . ALA A 1 281 ? 39.666 -0.476 -7.550 1.00 38.19 281 ALA A O 1
ATOM 2119 N N . VAL A 1 282 ? 38.022 -0.987 -6.115 1.00 36.97 282 VAL A N 1
ATOM 2120 C CA . VAL A 1 282 ? 38.873 -1.425 -4.999 1.00 36.97 282 VAL A CA 1
ATOM 2121 C C . VAL A 1 282 ? 38.243 -2.699 -4.429 1.00 36.97 282 VAL A C 1
ATOM 2123 O O . VAL A 1 282 ? 37.061 -2.680 -4.080 1.00 36.97 282 VAL A O 1
ATOM 2126 N N . PRO A 1 283 ? 38.963 -3.833 -4.373 1.00 34.12 283 PRO A N 1
ATOM 2127 C CA . PRO A 1 283 ? 38.365 -5.099 -3.970 1.00 34.12 283 PRO A CA 1
ATOM 2128 C C . PRO A 1 283 ? 38.152 -5.121 -2.448 1.00 34.12 283 PRO A C 1
ATOM 2130 O O . PRO A 1 283 ? 39.102 -4.855 -1.708 1.00 34.12 283 PRO A O 1
ATOM 2133 N N . PRO A 1 284 ? 36.961 -5.477 -1.934 1.00 35.81 284 PRO A N 1
ATOM 2134 C CA . PRO A 1 284 ? 36.845 -5.867 -0.541 1.00 35.81 284 PRO A CA 1
ATOM 2135 C C . PRO A 1 284 ? 37.383 -7.293 -0.385 1.00 35.81 284 PRO A C 1
ATOM 2137 O O . PRO A 1 284 ? 37.102 -8.179 -1.195 1.00 35.81 284 PRO A O 1
ATOM 2140 N N . GLY A 1 285 ? 38.176 -7.504 0.665 1.00 33.94 285 GLY A N 1
ATOM 2141 C CA . GLY A 1 285 ? 38.586 -8.831 1.104 1.00 33.94 285 GLY A CA 1
ATOM 2142 C C . GLY A 1 285 ? 37.377 -9.742 1.330 1.00 33.94 285 GLY A C 1
ATOM 2143 O O . GLY A 1 285 ? 36.302 -9.297 1.727 1.00 33.94 285 GLY A O 1
ATOM 2144 N N . ASN A 1 286 ? 37.581 -11.023 1.035 1.00 36.94 286 ASN A N 1
ATOM 2145 C CA . ASN A 1 286 ? 36.583 -12.082 1.099 1.00 36.94 286 ASN A CA 1
ATOM 2146 C C . ASN A 1 286 ? 35.825 -12.108 2.436 1.00 36.94 286 ASN A C 1
ATOM 2148 O O . ASN A 1 286 ? 36.416 -12.365 3.483 1.00 36.94 286 ASN A O 1
ATOM 2152 N N . GLY A 1 287 ? 34.503 -11.952 2.362 1.00 37.94 287 GLY A N 1
ATOM 2153 C CA . GLY A 1 287 ? 33.578 -12.331 3.424 1.00 37.94 287 GLY A CA 1
ATOM 2154 C C . GLY A 1 287 ? 32.358 -11.417 3.535 1.00 37.94 287 GLY A C 1
ATOM 2155 O O . GLY A 1 287 ? 32.512 -10.222 3.745 1.00 37.94 287 GLY A O 1
ATOM 2156 N N . ILE A 1 288 ? 31.172 -12.046 3.521 1.00 35.78 288 ILE A N 1
ATOM 2157 C CA . ILE A 1 288 ? 29.845 -11.606 4.020 1.00 35.78 288 ILE A CA 1
ATOM 2158 C C . ILE A 1 288 ? 28.760 -11.376 2.931 1.00 35.78 288 ILE A C 1
ATOM 2160 O O . ILE A 1 288 ? 29.010 -10.691 1.938 1.00 35.78 288 ILE A O 1
ATOM 2164 N N . PRO A 1 289 ? 27.534 -11.928 3.123 1.00 41.62 289 PRO A N 1
ATOM 2165 C CA . PRO A 1 289 ? 26.380 -11.750 2.238 1.00 41.62 289 PRO A CA 1
ATOM 2166 C C . PRO A 1 289 ? 25.369 -10.667 2.694 1.00 41.62 289 PRO A C 1
ATOM 2168 O O . PRO A 1 289 ? 25.402 -10.184 3.821 1.00 41.62 289 PRO A O 1
ATOM 2171 N N . SER A 1 290 ? 24.380 -10.442 1.812 1.00 33.22 290 SER A N 1
ATOM 2172 C CA . SER A 1 290 ? 22.992 -9.981 2.049 1.00 33.22 290 SER A CA 1
ATOM 2173 C C . SER A 1 290 ? 22.644 -8.478 2.008 1.00 33.22 290 SER A C 1
ATOM 2175 O O . SER A 1 290 ? 22.714 -7.752 2.994 1.00 33.22 290 SER A O 1
ATOM 2177 N N . SER A 1 291 ? 22.089 -8.093 0.849 1.00 33.53 291 SER A N 1
ATOM 2178 C CA . SER A 1 291 ? 20.823 -7.354 0.671 1.00 33.53 291 SER A CA 1
ATOM 2179 C C . SER A 1 291 ? 20.550 -6.142 1.578 1.00 33.53 291 SER A C 1
ATOM 2181 O O . SER A 1 291 ? 19.650 -6.135 2.415 1.00 33.53 291 SER A O 1
ATOM 2183 N N . SER A 1 292 ? 21.245 -5.036 1.319 1.00 31.50 292 SER A N 1
ATOM 2184 C CA . SER A 1 292 ? 20.743 -3.691 1.621 1.00 31.50 292 SER A CA 1
ATOM 2185 C C . SER A 1 292 ? 20.419 -2.972 0.314 1.00 31.50 292 SER A C 1
ATOM 2187 O O . SER A 1 292 ? 21.035 -1.984 -0.076 1.00 31.50 292 SER A O 1
ATOM 2189 N N . MET A 1 293 ? 19.426 -3.496 -0.406 1.00 36.69 293 MET A N 1
ATOM 2190 C CA . MET A 1 293 ? 18.936 -2.866 -1.625 1.00 36.69 293 MET A CA 1
ATOM 2191 C C . MET A 1 293 ? 18.160 -1.593 -1.249 1.00 36.69 293 MET A C 1
ATOM 2193 O O . MET A 1 293 ? 16.963 -1.612 -0.974 1.00 36.69 293 MET A O 1
ATOM 2197 N N . LEU A 1 294 ? 18.875 -0.473 -1.146 1.00 34.00 294 LEU A N 1
ATOM 2198 C CA . LEU A 1 294 ? 18.265 0.850 -1.153 1.00 34.00 294 LEU A CA 1
ATOM 2199 C C . LEU A 1 294 ? 17.712 1.083 -2.569 1.00 34.00 294 LEU A C 1
ATOM 2201 O O . LEU A 1 294 ? 18.454 0.885 -3.535 1.00 34.00 294 LEU A O 1
ATOM 2205 N N . PRO A 1 295 ? 16.436 1.478 -2.734 1.00 32.06 295 PRO A N 1
ATOM 2206 C CA . PRO A 1 295 ? 15.897 1.770 -4.056 1.00 32.06 295 PRO A CA 1
ATOM 2207 C C . PRO A 1 295 ? 16.734 2.878 -4.719 1.00 32.06 295 PRO A C 1
ATOM 2209 O O . PRO A 1 295 ? 17.196 3.779 -4.010 1.00 32.06 295 PRO A O 1
ATOM 2212 N N . PRO A 1 296 ? 16.954 2.836 -6.049 1.00 34.66 296 PRO A N 1
ATOM 2213 C CA . PRO A 1 296 ? 17.705 3.868 -6.757 1.00 34.66 296 PRO A CA 1
ATOM 2214 C C . PRO A 1 296 ? 17.055 5.229 -6.492 1.00 34.66 296 PRO A C 1
ATOM 2216 O O . PRO A 1 296 ? 15.933 5.494 -6.919 1.00 34.66 296 PRO A O 1
ATOM 2219 N N . ARG A 1 297 ? 17.745 6.065 -5.707 1.00 34.81 297 ARG A N 1
ATOM 2220 C CA . ARG A 1 297 ? 17.152 7.251 -5.071 1.00 34.81 297 ARG A CA 1
ATOM 2221 C C . ARG A 1 297 ? 16.846 8.399 -6.035 1.00 34.81 297 ARG A C 1
ATOM 2223 O O . ARG A 1 297 ? 16.193 9.343 -5.622 1.00 34.81 297 ARG A O 1
ATOM 2230 N N . HIS A 1 298 ? 17.242 8.326 -7.307 1.00 40.75 298 HIS A N 1
ATOM 2231 C CA . HIS A 1 298 ? 16.961 9.382 -8.279 1.00 40.75 298 HIS A CA 1
ATOM 2232 C C . HIS A 1 298 ? 16.817 8.829 -9.708 1.00 40.75 298 HIS A C 1
ATOM 2234 O O . HIS A 1 298 ? 17.560 7.934 -10.106 1.00 40.75 298 HIS A O 1
ATOM 2240 N N . ASN A 1 299 ? 15.918 9.418 -10.509 1.00 44.25 299 ASN A N 1
ATOM 2241 C CA . ASN A 1 299 ? 15.800 9.229 -11.969 1.00 44.25 299 ASN A CA 1
ATOM 2242 C C . ASN A 1 299 ? 16.969 9.892 -12.741 1.00 44.25 299 ASN A C 1
ATOM 2244 O O . ASN A 1 299 ? 16.761 10.502 -13.786 1.00 44.25 299 ASN A O 1
ATOM 2248 N N . TYR A 1 300 ? 18.188 9.791 -12.213 1.00 53.69 300 TYR A N 1
ATOM 2249 C CA . TYR A 1 300 ? 19.413 10.299 -12.821 1.00 53.69 300 TYR A CA 1
ATOM 2250 C C . TYR A 1 300 ? 20.371 9.129 -13.069 1.00 53.69 300 TYR A C 1
ATOM 2252 O O . TYR A 1 300 ? 21.300 8.868 -12.308 1.00 53.69 300 TYR A O 1
ATOM 2260 N N . PHE A 1 301 ? 20.144 8.400 -14.155 1.00 56.72 301 PHE A N 1
ATOM 2261 C CA . PHE A 1 301 ? 21.172 7.605 -14.799 1.00 56.72 301 PHE A CA 1
ATOM 2262 C C . PHE A 1 301 ? 22.283 8.538 -15.295 1.00 56.72 301 PHE A C 1
ATOM 2264 O O . PHE A 1 301 ? 22.141 9.248 -16.293 1.00 56.72 301 PHE A O 1
ATOM 2271 N N . ARG A 1 302 ? 23.429 8.505 -14.607 1.00 62.94 302 ARG A N 1
ATOM 2272 C CA . ARG A 1 302 ? 24.690 9.007 -15.167 1.00 62.94 302 ARG A CA 1
ATOM 2273 C C . ARG A 1 302 ? 24.998 8.261 -16.469 1.00 62.94 302 ARG A C 1
ATOM 2275 O O . ARG A 1 302 ? 24.526 7.139 -16.669 1.00 62.94 302 ARG A O 1
ATOM 2282 N N . ARG A 1 303 ? 25.858 8.839 -17.314 1.00 71.50 303 ARG A N 1
ATOM 2283 C CA . ARG A 1 303 ? 26.323 8.235 -18.580 1.00 71.50 303 ARG A CA 1
ATOM 2284 C C . ARG A 1 303 ? 26.661 6.739 -18.431 1.00 71.50 303 ARG A C 1
ATOM 2286 O O . ARG A 1 303 ? 26.193 5.917 -19.213 1.00 71.50 303 ARG A O 1
ATOM 2293 N N . GLN A 1 304 ? 27.387 6.386 -17.368 1.00 69.44 304 GLN A N 1
ATOM 2294 C CA . GLN A 1 304 ? 27.790 5.011 -17.040 1.00 69.44 304 GLN A CA 1
ATOM 2295 C C . GLN A 1 304 ? 26.614 4.074 -16.700 1.00 69.44 304 GLN A C 1
ATOM 2297 O O . GLN A 1 304 ? 26.626 2.901 -17.072 1.00 69.44 304 GLN A O 1
ATOM 2302 N N . GLY A 1 305 ? 25.577 4.576 -16.021 1.00 68.88 305 GLY A N 1
ATOM 2303 C CA . GLY A 1 305 ? 24.384 3.794 -15.687 1.00 68.88 305 GLY A CA 1
ATOM 2304 C C . GLY A 1 305 ? 23.534 3.477 -16.915 1.00 68.88 305 GLY A C 1
ATOM 2305 O O . GLY A 1 305 ? 23.044 2.357 -17.058 1.00 68.88 305 GLY A O 1
ATOM 2306 N N . VAL A 1 306 ? 23.429 4.429 -17.849 1.00 74.88 306 VAL A N 1
ATOM 2307 C CA . VAL A 1 306 ? 22.794 4.180 -19.152 1.00 74.88 306 VAL A CA 1
ATOM 2308 C C . VAL A 1 306 ? 23.592 3.141 -19.946 1.00 74.88 306 VAL A C 1
ATOM 2310 O O . VAL A 1 306 ? 23.009 2.191 -20.466 1.00 74.88 306 VAL A O 1
ATOM 2313 N N . ASP A 1 307 ? 24.922 3.266 -19.991 1.00 75.31 307 ASP A N 1
ATOM 2314 C CA . ASP A 1 307 ? 25.798 2.312 -20.687 1.00 75.31 307 ASP A CA 1
ATOM 2315 C C . ASP A 1 307 ? 25.684 0.885 -20.132 1.00 75.31 307 ASP A C 1
ATOM 2317 O O . ASP A 1 307 ? 25.569 -0.093 -20.875 1.00 75.31 307 ASP A O 1
ATOM 2321 N N . SER A 1 308 ? 25.641 0.777 -18.808 1.00 74.94 308 SER A N 1
ATOM 2322 C CA . SER A 1 308 ? 25.428 -0.470 -18.081 1.00 74.94 308 SER A CA 1
ATOM 2323 C C . SER A 1 308 ? 24.099 -1.133 -18.437 1.00 74.94 308 SER A C 1
ATOM 2325 O O . SER A 1 308 ? 24.055 -2.328 -18.734 1.00 74.94 308 SER A O 1
ATOM 2327 N N . LEU A 1 309 ? 23.015 -0.359 -18.478 1.00 72.69 309 LEU A N 1
ATOM 2328 C CA . LEU A 1 309 ? 21.701 -0.866 -18.861 1.00 72.69 309 LEU A CA 1
ATOM 2329 C C . LEU A 1 309 ? 21.692 -1.352 -20.320 1.00 72.69 309 LEU A C 1
ATOM 2331 O O . LEU A 1 309 ? 21.235 -2.460 -20.600 1.00 72.69 309 LEU A O 1
ATOM 2335 N N . VAL A 1 310 ? 22.277 -0.586 -21.247 1.00 80.50 310 VAL A N 1
ATOM 2336 C CA . VAL A 1 310 ? 22.426 -0.997 -22.655 1.00 80.50 310 VAL A CA 1
ATOM 2337 C C . VAL A 1 310 ? 23.285 -2.252 -22.789 1.00 80.50 310 VAL A C 1
ATOM 2339 O O . VAL A 1 310 ? 22.993 -3.107 -23.624 1.00 80.50 310 VAL A O 1
ATOM 2342 N N . LYS A 1 311 ? 24.314 -2.424 -21.954 1.00 78.69 311 LYS A N 1
ATOM 2343 C CA . LYS A 1 311 ? 25.114 -3.655 -21.912 1.00 78.69 311 LYS A CA 1
ATOM 2344 C C . LYS A 1 311 ? 24.290 -4.876 -21.579 1.00 78.69 311 LYS A C 1
ATOM 2346 O O . LYS A 1 311 ? 24.350 -5.850 -22.327 1.00 78.69 311 LYS A O 1
ATOM 2351 N N . VAL A 1 312 ? 23.502 -4.792 -20.520 1.00 75.88 312 VAL A N 1
ATOM 2352 C CA . VAL A 1 312 ? 22.654 -5.897 -20.078 1.00 75.88 312 VAL A CA 1
ATOM 2353 C C . VAL A 1 312 ? 21.606 -6.227 -21.142 1.00 75.88 312 VAL A C 1
ATOM 2355 O O . VAL A 1 312 ? 21.478 -7.381 -21.538 1.00 75.88 312 VAL A O 1
ATOM 2358 N N . LEU A 1 313 ? 20.909 -5.217 -21.669 1.00 78.00 313 LEU A N 1
ATOM 2359 C CA . LEU A 1 313 ? 19.871 -5.413 -22.690 1.00 78.00 313 LEU A CA 1
ATOM 2360 C C . LEU A 1 313 ? 20.435 -5.922 -24.020 1.00 78.00 313 LEU A C 1
ATOM 2362 O O . LEU A 1 313 ? 19.791 -6.700 -24.721 1.00 78.00 313 LEU A O 1
ATOM 2366 N N . GLY A 1 314 ? 21.655 -5.506 -24.363 1.00 80.19 314 GLY A N 1
ATOM 2367 C CA . GLY A 1 314 ? 22.359 -5.991 -25.543 1.00 80.19 314 GLY A CA 1
ATOM 2368 C C . GLY A 1 314 ? 22.659 -7.481 -25.457 1.00 80.19 314 GLY A C 1
ATOM 2369 O O . GLY A 1 314 ? 22.587 -8.159 -26.469 1.00 80.19 314 GLY A O 1
ATOM 2370 N N . GLN A 1 315 ? 22.937 -8.007 -24.267 1.00 80.00 315 GLN A N 1
ATOM 2371 C CA . GLN A 1 315 ? 23.294 -9.415 -24.075 1.00 80.00 315 GLN A CA 1
ATOM 2372 C C . GLN A 1 315 ? 22.084 -10.332 -23.847 1.00 80.00 315 GLN A C 1
ATOM 2374 O O . GLN A 1 315 ? 22.187 -11.535 -24.056 1.00 80.00 315 GLN A O 1
ATOM 2379 N N . ASP A 1 316 ? 20.946 -9.793 -23.407 1.00 76.06 316 ASP A N 1
ATOM 2380 C CA . ASP A 1 316 ? 19.779 -10.595 -23.026 1.00 76.06 316 ASP A CA 1
ATOM 2381 C C . ASP A 1 316 ? 18.840 -10.844 -24.212 1.00 76.06 316 ASP A C 1
ATOM 2383 O O . ASP A 1 316 ? 17.988 -10.006 -24.504 1.00 76.06 316 ASP A O 1
ATOM 2387 N N . GLU A 1 317 ? 18.969 -11.993 -24.883 1.00 80.81 317 GLU A N 1
ATOM 2388 C CA . GLU A 1 317 ? 18.196 -12.372 -26.082 1.00 80.81 317 GLU A CA 1
ATOM 2389 C C . GLU A 1 317 ? 16.668 -12.364 -25.902 1.00 80.81 317 GLU A C 1
ATOM 2391 O O . GLU A 1 317 ? 15.943 -12.315 -26.893 1.00 80.81 317 GLU A O 1
ATOM 2396 N N . ARG A 1 318 ? 16.155 -12.315 -24.663 1.00 75.44 318 ARG A N 1
ATOM 2397 C CA . ARG A 1 318 ? 14.710 -12.196 -24.381 1.00 75.44 318 ARG A CA 1
ATOM 2398 C C . ARG A 1 318 ? 14.119 -10.843 -24.797 1.00 75.44 318 ARG A C 1
ATOM 2400 O O . ARG A 1 318 ? 12.902 -10.672 -24.758 1.00 75.44 318 ARG A O 1
ATOM 2407 N N . TYR A 1 319 ? 14.964 -9.874 -25.154 1.00 76.38 319 TYR A N 1
ATOM 2408 C CA . TYR A 1 319 ? 14.559 -8.569 -25.676 1.00 76.38 319 TYR A CA 1
ATOM 2409 C C . TYR A 1 319 ? 14.654 -8.501 -27.210 1.00 76.38 319 TYR A C 1
ATOM 2411 O O . TYR A 1 319 ? 15.601 -9.061 -27.770 1.00 76.38 319 TYR A O 1
ATOM 2419 N N . PRO A 1 320 ? 13.776 -7.742 -27.896 1.00 78.56 320 PRO A N 1
ATOM 2420 C CA . PRO A 1 320 ? 12.630 -7.006 -27.346 1.00 78.56 320 PRO A CA 1
ATOM 2421 C C . PRO A 1 320 ? 11.535 -7.940 -26.794 1.00 78.56 320 PRO A C 1
ATOM 2423 O O . PRO A 1 320 ? 11.333 -9.017 -27.355 1.00 78.56 320 PRO A O 1
ATOM 2426 N N . PRO A 1 321 ? 10.825 -7.563 -25.711 1.00 69.69 321 PRO A N 1
ATOM 2427 C CA . PRO A 1 321 ? 9.706 -8.348 -25.211 1.00 69.69 321 PRO A CA 1
ATOM 2428 C C . PRO A 1 321 ? 8.621 -8.486 -26.278 1.00 69.69 321 PRO A C 1
ATOM 2430 O O . PRO A 1 321 ? 8.405 -7.597 -27.103 1.00 69.69 321 PRO A O 1
ATOM 2433 N N . VAL A 1 322 ? 7.905 -9.603 -26.225 1.00 75.19 322 VAL A N 1
ATOM 2434 C CA . VAL A 1 322 ? 6.833 -9.929 -27.165 1.00 75.19 322 VAL A CA 1
ATOM 2435 C C . VAL A 1 322 ? 5.485 -9.791 -26.452 1.00 75.19 322 VAL A C 1
ATOM 2437 O O . VAL A 1 322 ? 5.300 -10.298 -25.345 1.00 75.19 322 VAL A O 1
ATOM 2440 N N . LEU A 1 323 ? 4.550 -9.056 -27.056 1.00 65.25 323 LEU A N 1
ATOM 2441 C CA . LEU A 1 323 ? 3.172 -8.926 -26.576 1.00 65.25 323 LEU A CA 1
ATOM 2442 C C . LEU A 1 323 ? 2.360 -10.206 -26.849 1.00 65.25 323 LEU A C 1
ATOM 2444 O O . LEU A 1 323 ? 2.792 -11.102 -27.566 1.00 65.25 323 LEU A O 1
ATOM 2448 N N . LYS A 1 324 ? 1.140 -10.289 -26.299 1.00 61.28 324 LYS A N 1
ATOM 2449 C CA . LYS A 1 324 ? 0.244 -11.452 -26.474 1.00 61.28 324 LYS A CA 1
ATOM 2450 C C . LYS A 1 324 ? -0.124 -11.747 -27.935 1.00 61.28 324 LYS A C 1
ATOM 2452 O O . LYS A 1 324 ? -0.469 -12.876 -28.252 1.00 61.28 324 LYS A O 1
ATOM 2457 N N . ASP A 1 325 ? -0.077 -10.739 -28.800 1.00 73.88 325 ASP A N 1
ATOM 2458 C CA . ASP A 1 325 ? -0.316 -10.828 -30.246 1.00 73.88 325 ASP A CA 1
ATOM 2459 C C . ASP A 1 325 ? 0.944 -11.262 -31.027 1.00 73.88 325 ASP A C 1
ATOM 2461 O O . ASP A 1 325 ? 1.006 -11.091 -32.242 1.00 73.88 325 ASP A O 1
ATOM 2465 N N . ASN A 1 326 ? 1.965 -11.796 -30.341 1.00 75.62 326 ASN A N 1
ATOM 2466 C CA . ASN A 1 326 ? 3.286 -12.129 -30.882 1.00 75.62 326 ASN A CA 1
ATOM 2467 C C . ASN A 1 326 ? 4.041 -10.945 -31.505 1.00 75.62 326 ASN A C 1
ATOM 2469 O O . ASN A 1 326 ? 5.015 -11.133 -32.237 1.00 75.62 326 ASN A O 1
ATOM 2473 N N . ARG A 1 327 ? 3.641 -9.708 -31.196 1.00 78.06 327 ARG A N 1
ATOM 2474 C CA . ARG A 1 327 ? 4.326 -8.523 -31.700 1.00 78.06 327 ARG A CA 1
ATOM 2475 C C . ARG A 1 327 ? 5.512 -8.167 -30.800 1.00 78.06 327 ARG A C 1
ATOM 2477 O O . ARG A 1 327 ? 5.305 -7.948 -29.604 1.00 78.06 327 ARG A O 1
ATOM 2484 N N . PRO A 1 328 ? 6.739 -8.071 -31.340 1.00 78.19 328 PRO A N 1
ATOM 2485 C CA . PRO A 1 328 ? 7.877 -7.573 -30.585 1.00 78.19 328 PRO A CA 1
ATOM 2486 C C . PRO A 1 328 ? 7.717 -6.076 -30.328 1.00 78.19 328 PRO A C 1
ATOM 2488 O O . PRO A 1 328 ? 7.225 -5.326 -31.176 1.00 78.19 328 PRO A O 1
ATOM 2491 N N . VAL A 1 329 ? 8.130 -5.645 -29.145 1.00 78.88 329 VAL A N 1
ATOM 2492 C CA . VAL A 1 329 ? 7.960 -4.279 -28.666 1.00 78.88 329 VAL A CA 1
ATOM 2493 C C . VAL A 1 329 ? 9.234 -3.842 -27.949 1.00 78.88 329 VAL A C 1
ATOM 2495 O O . VAL A 1 329 ? 9.722 -4.587 -27.104 1.00 78.88 329 VAL A O 1
ATOM 2498 N N . PRO A 1 330 ? 9.807 -2.667 -28.260 1.00 83.56 330 PRO A N 1
ATOM 2499 C CA . PRO A 1 330 ? 11.093 -2.299 -27.701 1.00 83.56 330 PRO A CA 1
ATOM 2500 C C . PRO A 1 330 ? 10.936 -2.024 -26.207 1.00 83.56 330 PRO A C 1
ATOM 2502 O O . PRO A 1 330 ? 9.875 -1.597 -25.755 1.00 83.56 330 PRO A O 1
ATOM 2505 N N . LEU A 1 331 ? 12.002 -2.202 -25.429 1.00 78.50 331 LEU A N 1
ATOM 2506 C CA . LEU A 1 331 ? 12.007 -1.641 -24.083 1.00 78.50 331 LEU A CA 1
ATOM 2507 C C . LEU A 1 331 ? 12.064 -0.118 -24.210 1.00 78.50 331 LEU A C 1
ATOM 2509 O O . LEU A 1 331 ? 12.975 0.410 -24.844 1.00 78.50 331 LEU A O 1
ATOM 2513 N N . TRP A 1 332 ? 11.128 0.603 -23.604 1.00 77.38 332 TRP A N 1
ATOM 2514 C CA . TRP A 1 332 ? 11.208 2.060 -23.566 1.00 77.38 332 TRP A CA 1
ATOM 2515 C C . TRP A 1 332 ? 11.974 2.507 -22.332 1.00 77.38 332 TRP A C 1
ATOM 2517 O O . TRP A 1 332 ? 11.545 2.258 -21.202 1.00 77.38 332 TRP A O 1
ATOM 2527 N N . LEU A 1 333 ? 13.070 3.224 -22.557 1.00 77.31 333 LEU A N 1
ATOM 2528 C CA . LEU A 1 333 ? 13.833 3.871 -21.501 1.00 77.31 333 LEU A CA 1
ATOM 2529 C C . LEU A 1 333 ? 13.662 5.382 -21.633 1.00 77.31 333 LEU A C 1
ATOM 2531 O O . LEU A 1 333 ? 14.126 6.006 -22.592 1.00 77.31 333 LEU A O 1
ATOM 2535 N N . ARG A 1 334 ? 12.974 5.962 -20.651 1.00 70.56 334 ARG A N 1
ATOM 2536 C CA . ARG A 1 334 ? 12.735 7.401 -20.593 1.00 70.56 334 ARG A CA 1
ATOM 2537 C C . ARG A 1 334 ? 13.865 8.083 -19.847 1.00 70.56 334 ARG A C 1
ATOM 2539 O O . ARG A 1 334 ? 13.996 7.912 -18.638 1.00 70.56 334 ARG A O 1
ATOM 2546 N N . LEU A 1 335 ? 14.656 8.874 -20.570 1.00 71.25 335 LEU A N 1
ATOM 2547 C CA . LEU A 1 335 ? 15.775 9.624 -19.997 1.00 71.25 335 LEU A CA 1
ATOM 2548 C C . LEU A 1 335 ? 15.478 11.127 -19.858 1.00 71.25 335 LEU A C 1
ATOM 2550 O O . LEU A 1 335 ? 16.369 11.899 -19.521 1.00 71.25 335 LEU A O 1
ATOM 2554 N N . GLU A 1 336 ? 14.214 11.529 -20.020 1.00 59.62 336 GLU A N 1
ATOM 2555 C CA . GLU A 1 336 ? 13.732 12.922 -20.040 1.00 59.62 336 GLU A CA 1
ATOM 2556 C C . GLU A 1 336 ? 14.107 13.782 -18.828 1.00 59.62 336 GLU A C 1
ATOM 2558 O O . GLU A 1 336 ? 14.123 15.007 -18.949 1.00 59.62 336 GLU A O 1
ATOM 2563 N N . ASN A 1 337 ? 14.428 13.151 -17.695 1.00 58.41 337 ASN A N 1
ATOM 2564 C CA . ASN A 1 337 ? 14.829 13.808 -16.452 1.00 58.41 337 ASN A CA 1
ATOM 2565 C C . ASN A 1 337 ? 16.298 13.604 -16.076 1.00 58.41 337 ASN A C 1
ATOM 2567 O O . ASN A 1 337 ? 16.626 13.724 -14.908 1.00 58.41 337 ASN A O 1
ATOM 2571 N N . ASN A 1 338 ? 17.173 13.277 -17.032 1.00 65.12 338 ASN A N 1
ATOM 2572 C CA . ASN A 1 338 ? 18.585 13.004 -16.759 1.00 65.12 338 ASN A CA 1
ATOM 2573 C C . ASN A 1 338 ? 19.479 14.173 -17.198 1.00 65.12 338 ASN A C 1
ATOM 2575 O O . ASN A 1 338 ? 19.252 14.777 -18.245 1.00 65.12 338 ASN A O 1
ATOM 2579 N N . ILE A 1 339 ? 20.539 14.462 -16.436 1.00 66.81 339 ILE A N 1
ATOM 2580 C CA . ILE A 1 339 ? 21.646 15.309 -16.900 1.00 66.81 339 ILE A CA 1
ATOM 2581 C C . ILE A 1 339 ? 22.630 14.397 -17.622 1.00 66.81 339 ILE A C 1
ATOM 2583 O O . ILE A 1 339 ? 23.443 13.716 -17.000 1.00 66.81 339 ILE A O 1
ATOM 2587 N N . ILE A 1 340 ? 22.515 14.352 -18.946 1.00 70.81 340 ILE A N 1
ATOM 2588 C CA . ILE A 1 340 ? 23.436 13.604 -19.797 1.00 70.81 340 ILE A CA 1
ATOM 2589 C C . ILE A 1 340 ? 24.296 14.613 -20.540 1.00 70.81 340 ILE A C 1
ATOM 2591 O O . ILE A 1 340 ? 23.816 15.334 -21.418 1.00 70.81 340 ILE A O 1
ATOM 2595 N N . GLU A 1 341 ? 25.574 14.667 -20.176 1.00 73.44 341 GLU A N 1
ATOM 2596 C CA . GLU A 1 341 ? 26.559 15.424 -20.933 1.00 73.44 341 GLU A CA 1
ATOM 2597 C C . GLU A 1 341 ? 26.710 14.820 -22.324 1.00 73.44 341 GLU A C 1
ATOM 2599 O O . GLU A 1 341 ? 26.921 13.612 -22.470 1.00 73.44 341 GLU A O 1
ATOM 2604 N N . LYS A 1 342 ? 26.599 15.686 -23.337 1.00 81.62 342 LYS A N 1
ATOM 2605 C CA . LYS A 1 342 ? 26.753 15.334 -24.751 1.00 81.62 342 LYS A CA 1
ATOM 2606 C C . LYS A 1 342 ? 25.892 14.117 -25.145 1.00 81.62 342 LYS A C 1
ATOM 2608 O O . LYS A 1 342 ? 26.420 13.042 -25.443 1.00 81.62 342 LYS A O 1
ATOM 2613 N N . PRO A 1 343 ? 24.556 14.270 -25.121 1.00 81.00 343 PRO A N 1
ATOM 2614 C CA . PRO A 1 343 ? 23.615 13.166 -25.306 1.00 81.00 343 PRO A CA 1
ATOM 2615 C C . PRO A 1 343 ? 23.773 12.456 -26.656 1.00 81.00 343 PRO A C 1
ATOM 2617 O O . PRO A 1 343 ? 23.632 11.239 -26.712 1.00 81.00 343 PRO A O 1
ATOM 2620 N N . GLU A 1 344 ? 24.139 13.191 -27.708 1.00 83.94 344 GLU A N 1
ATOM 2621 C CA . GLU A 1 344 ? 24.399 12.642 -29.045 1.00 83.94 344 GLU A CA 1
ATOM 2622 C C . GLU A 1 344 ? 25.631 11.726 -29.068 1.00 83.94 344 GLU A C 1
ATOM 2624 O O . GLU A 1 344 ? 25.583 10.637 -29.639 1.00 83.94 344 GLU A O 1
ATOM 2629 N N . GLU A 1 345 ? 26.721 12.118 -28.394 1.00 87.62 345 GLU A N 1
ATOM 2630 C CA . GLU A 1 345 ? 27.916 11.273 -28.264 1.00 87.62 345 GLU A CA 1
ATOM 2631 C C . GLU A 1 345 ? 27.588 9.985 -27.503 1.00 87.62 345 GLU A C 1
ATOM 2633 O O . GLU A 1 345 ? 27.924 8.898 -27.970 1.00 87.62 345 GLU A O 1
ATOM 2638 N N . LEU A 1 346 ? 26.878 10.094 -26.368 1.00 84.25 346 LEU A N 1
ATOM 2639 C CA . LEU A 1 346 ? 26.437 8.913 -25.622 1.00 84.25 346 LEU A CA 1
ATOM 2640 C C . LEU A 1 346 ? 25.595 8.014 -26.524 1.00 84.25 346 LEU A C 1
ATOM 2642 O O . LEU A 1 346 ? 25.821 6.814 -26.593 1.00 84.25 346 LEU A O 1
ATOM 2646 N N . PHE A 1 347 ? 24.627 8.578 -27.231 1.00 86.00 347 PHE A N 1
ATOM 2647 C CA . PHE A 1 347 ? 23.735 7.793 -28.061 1.00 86.00 347 PHE A CA 1
ATOM 2648 C C . PHE A 1 347 ? 24.470 7.019 -29.170 1.00 86.00 347 PHE A C 1
ATOM 2650 O O . PHE A 1 347 ? 24.212 5.826 -29.367 1.00 86.00 347 PHE A O 1
ATOM 2657 N N . ASN A 1 348 ? 25.432 7.659 -29.838 1.00 87.44 348 ASN A N 1
ATOM 2658 C CA . ASN A 1 348 ? 26.285 7.008 -30.830 1.00 87.44 348 ASN A CA 1
ATOM 2659 C C . ASN A 1 348 ? 27.127 5.883 -30.208 1.00 87.44 348 ASN A C 1
ATOM 2661 O O . ASN A 1 348 ? 27.174 4.780 -30.756 1.00 87.44 348 ASN A O 1
ATOM 2665 N N . GLU A 1 349 ? 27.709 6.105 -29.026 1.00 89.00 349 GLU A N 1
ATOM 2666 C CA . GLU A 1 349 ? 28.426 5.060 -28.285 1.00 89.00 349 GLU A CA 1
ATOM 2667 C C . GLU A 1 349 ? 27.525 3.868 -27.947 1.00 89.00 349 GLU A C 1
ATOM 2669 O O . GLU A 1 349 ? 27.922 2.716 -28.134 1.00 89.00 349 GLU A O 1
ATOM 2674 N N . LEU A 1 350 ? 26.302 4.122 -27.469 1.00 87.94 350 LEU A N 1
ATOM 2675 C CA . LEU A 1 350 ? 25.345 3.067 -27.133 1.00 87.94 350 LEU A CA 1
ATOM 2676 C C . LEU A 1 350 ? 24.972 2.249 -28.375 1.00 87.94 350 LEU A C 1
ATOM 2678 O O . LEU A 1 350 ? 24.896 1.020 -28.291 1.00 87.94 350 LEU A O 1
ATOM 2682 N N . ARG A 1 351 ? 24.777 2.899 -29.532 1.00 89.25 351 ARG A N 1
ATOM 2683 C CA . ARG A 1 351 ? 24.500 2.219 -30.808 1.00 89.25 351 ARG A CA 1
ATOM 2684 C C . ARG A 1 351 ? 25.639 1.294 -31.214 1.00 89.25 351 ARG A C 1
ATOM 2686 O O . ARG A 1 351 ? 25.381 0.124 -31.497 1.00 89.25 351 ARG A O 1
ATOM 2693 N N . GLU A 1 352 ? 26.876 1.783 -31.213 1.00 88.56 352 GLU A N 1
ATOM 2694 C CA . GLU A 1 352 ? 28.039 0.974 -31.596 1.00 88.56 352 GLU A CA 1
ATOM 2695 C C . GLU A 1 352 ? 28.270 -0.185 -30.621 1.00 88.56 352 GLU A C 1
ATOM 2697 O O . GLU A 1 352 ? 28.426 -1.337 -31.035 1.00 88.56 352 GLU A O 1
ATOM 2702 N N . LYS A 1 353 ? 28.159 0.067 -29.312 1.00 87.94 353 LYS A N 1
ATOM 2703 C CA . LYS A 1 353 ? 28.241 -0.991 -28.295 1.00 87.94 353 LYS A CA 1
ATOM 2704 C C . LYS A 1 353 ? 27.152 -2.045 -28.463 1.00 87.94 353 LYS A C 1
ATOM 2706 O O . LYS A 1 353 ? 27.406 -3.225 -28.220 1.00 87.94 353 LYS A O 1
ATOM 2711 N N . MET A 1 354 ? 25.943 -1.653 -28.861 1.00 88.62 354 MET A N 1
ATOM 2712 C CA . MET A 1 354 ? 24.852 -2.602 -29.066 1.00 88.62 354 MET A CA 1
ATOM 2713 C C . MET A 1 354 ? 25.031 -3.415 -30.355 1.00 88.62 354 MET A C 1
ATOM 2715 O O . MET A 1 354 ? 24.789 -4.619 -30.317 1.00 88.62 354 MET A O 1
ATOM 2719 N N . LYS A 1 355 ? 25.555 -2.823 -31.441 1.00 88.06 355 LYS A N 1
ATOM 2720 C CA . LYS A 1 355 ? 25.968 -3.557 -32.658 1.00 88.06 355 LYS A CA 1
ATOM 2721 C C . LYS A 1 355 ? 27.068 -4.586 -32.381 1.00 88.06 355 LYS A C 1
ATOM 2723 O O . LYS A 1 355 ? 27.056 -5.671 -32.951 1.00 88.06 355 LYS A O 1
ATOM 2728 N N . GLY A 1 356 ? 28.001 -4.273 -31.481 1.00 86.88 356 GLY A N 1
ATOM 2729 C CA . GLY A 1 356 ? 29.035 -5.222 -31.056 1.00 86.88 356 GLY A CA 1
ATOM 2730 C C . GLY A 1 356 ? 28.492 -6.413 -30.254 1.00 86.88 356 GLY A C 1
ATOM 2731 O O . GLY A 1 356 ? 29.142 -7.452 -30.179 1.00 86.88 356 GLY A O 1
ATOM 2732 N N . ARG A 1 357 ? 27.302 -6.279 -29.655 1.00 86.25 357 ARG A N 1
ATOM 2733 C CA . ARG A 1 357 ? 26.687 -7.299 -28.786 1.00 86.25 357 ARG A CA 1
ATOM 2734 C C . ARG A 1 357 ? 25.576 -8.088 -29.467 1.00 86.25 357 ARG A C 1
ATOM 2736 O O . ARG A 1 357 ? 25.343 -9.232 -29.102 1.00 86.25 357 ARG A O 1
ATOM 2743 N N . ARG A 1 358 ? 24.905 -7.495 -30.454 1.00 87.50 358 ARG A N 1
ATOM 2744 C CA . ARG A 1 358 ? 23.859 -8.129 -31.260 1.00 87.50 358 ARG A CA 1
ATOM 2745 C C . ARG A 1 358 ? 24.102 -7.842 -32.721 1.00 87.50 358 ARG A C 1
ATOM 2747 O O . ARG A 1 358 ? 24.365 -6.704 -33.085 1.00 87.50 358 ARG A O 1
ATOM 2754 N N . ARG A 1 359 ? 23.918 -8.857 -33.558 1.00 85.38 359 ARG A N 1
ATOM 2755 C CA . ARG A 1 359 ? 23.929 -8.707 -35.013 1.00 85.38 359 ARG A CA 1
ATOM 2756 C C . ARG A 1 359 ? 22.490 -8.493 -35.485 1.00 85.38 359 ARG A C 1
ATOM 2758 O O . ARG A 1 359 ? 21.742 -9.467 -35.534 1.00 85.38 359 ARG A O 1
ATOM 2765 N N . PRO A 1 360 ? 22.060 -7.250 -35.766 1.00 83.25 360 PRO A N 1
ATOM 2766 C CA . PRO A 1 360 ? 20.743 -7.035 -36.338 1.00 83.25 360 PRO A CA 1
ATOM 2767 C C . PRO A 1 360 ? 20.766 -7.457 -37.818 1.00 83.25 360 PRO A C 1
ATOM 2769 O O . PRO A 1 360 ? 21.839 -7.478 -38.431 1.00 83.25 360 PRO A O 1
ATOM 2772 N N . PRO A 1 361 ? 19.607 -7.756 -38.427 1.00 85.50 361 PRO A N 1
ATOM 2773 C CA . PRO A 1 361 ? 19.494 -7.837 -39.879 1.00 85.50 361 PRO A CA 1
ATOM 2774 C C . PRO A 1 361 ? 20.066 -6.586 -40.557 1.00 85.50 361 PRO A C 1
ATOM 2776 O O . PRO A 1 361 ? 20.123 -5.507 -39.961 1.00 85.50 361 PRO A O 1
ATOM 2779 N N . GLN A 1 362 ? 20.488 -6.710 -41.814 1.00 86.50 362 GLN A N 1
ATOM 2780 C CA . GLN A 1 362 ? 21.069 -5.581 -42.536 1.00 86.50 362 GLN A CA 1
ATOM 2781 C C . GLN A 1 362 ? 20.086 -4.398 -42.577 1.00 86.50 362 GLN A C 1
ATOM 2783 O O . GLN A 1 362 ? 18.928 -4.551 -42.955 1.00 86.50 362 GLN A O 1
ATOM 2788 N N . GLY A 1 363 ? 20.549 -3.225 -42.136 1.00 82.69 363 GLY A N 1
ATOM 2789 C CA . GLY A 1 363 ? 19.739 -2.003 -42.057 1.00 82.69 363 GLY A CA 1
ATOM 2790 C C . GLY A 1 363 ? 18.818 -1.898 -40.834 1.00 82.69 363 GLY A C 1
ATOM 2791 O O . GLY A 1 363 ? 18.189 -0.859 -40.644 1.00 82.69 363 GLY A O 1
ATOM 2792 N N . ALA A 1 364 ? 18.746 -2.918 -39.977 1.00 86.12 364 ALA A N 1
ATOM 2793 C CA . ALA A 1 364 ? 17.895 -2.878 -38.798 1.00 86.12 364 ALA A CA 1
ATOM 2794 C C . ALA A 1 364 ? 18.517 -2.082 -37.636 1.00 86.12 364 ALA A C 1
ATOM 2796 O O . ALA A 1 364 ? 19.713 -2.148 -37.344 1.00 86.12 364 ALA A O 1
ATOM 2797 N N . VAL A 1 365 ? 17.662 -1.331 -36.941 1.00 88.12 365 VAL A N 1
ATOM 2798 C CA . VAL A 1 365 ? 18.046 -0.449 -35.836 1.00 88.12 365 VAL A CA 1
ATOM 2799 C C . VAL A 1 365 ? 17.890 -1.193 -34.508 1.00 88.12 365 VAL A C 1
ATOM 2801 O O . VAL A 1 365 ? 16.799 -1.647 -34.178 1.00 88.12 365 VAL A O 1
ATOM 2804 N N . LEU A 1 366 ? 18.966 -1.301 -33.720 1.00 88.88 366 LEU A N 1
ATOM 2805 C CA . LEU A 1 366 ? 18.922 -1.907 -32.377 1.00 88.88 366 LEU A CA 1
ATOM 2806 C C . LEU A 1 366 ? 18.436 -0.933 -31.299 1.00 88.88 366 LEU A C 1
ATOM 2808 O O . LEU A 1 366 ? 17.712 -1.339 -30.390 1.00 88.88 366 LEU A O 1
ATOM 2812 N N . ILE A 1 367 ? 18.818 0.343 -31.417 1.00 90.69 367 ILE A N 1
ATOM 2813 C CA . ILE A 1 367 ? 18.394 1.420 -30.520 1.00 90.69 367 ILE A CA 1
ATOM 2814 C C . ILE A 1 367 ? 17.710 2.508 -31.340 1.00 90.69 367 ILE A C 1
ATOM 2816 O O . ILE A 1 367 ? 18.351 3.214 -32.125 1.00 90.69 367 ILE A O 1
ATOM 2820 N N . CYS A 1 368 ? 16.404 2.642 -31.145 1.00 87.69 368 CYS A N 1
ATOM 2821 C CA . CYS A 1 368 ? 15.620 3.727 -31.712 1.00 87.69 368 CYS A CA 1
ATOM 2822 C C . CYS A 1 368 ? 15.650 4.924 -30.763 1.00 87.69 368 CYS A C 1
ATOM 2824 O O . CYS A 1 368 ? 15.430 4.765 -29.566 1.00 87.69 368 CYS A O 1
ATOM 2826 N N . GLU A 1 369 ? 15.887 6.116 -31.295 1.00 85.44 369 GLU A N 1
ATOM 2827 C CA . GLU A 1 369 ? 15.847 7.361 -30.529 1.00 85.44 369 GLU A CA 1
ATOM 2828 C C . GLU A 1 369 ? 14.677 8.219 -30.983 1.00 85.44 369 GLU A C 1
ATOM 2830 O O . GLU A 1 369 ? 14.417 8.365 -32.178 1.00 85.44 369 GLU A O 1
ATOM 2835 N N . VAL A 1 370 ? 13.982 8.796 -30.007 1.00 75.25 370 VAL A N 1
ATOM 2836 C CA . VAL A 1 370 ? 12.977 9.833 -30.234 1.00 75.25 370 VAL A CA 1
ATOM 2837 C C . VAL A 1 370 ? 13.662 11.181 -30.092 1.00 75.25 370 VAL A C 1
ATOM 2839 O O . VAL A 1 370 ? 13.636 11.796 -29.022 1.00 75.25 370 VAL A O 1
ATOM 2842 N N . TYR A 1 371 ? 14.300 11.624 -31.172 1.00 62.62 371 TYR A N 1
ATOM 2843 C CA . TYR A 1 371 ? 14.732 13.007 -31.315 1.00 62.62 371 TYR A CA 1
ATOM 2844 C C . TYR A 1 371 ? 13.685 13.753 -32.147 1.00 62.62 371 TYR A C 1
ATOM 2846 O O . TYR A 1 371 ? 13.241 13.228 -33.164 1.00 62.62 371 TYR A O 1
ATOM 2854 N N . ARG A 1 372 ? 13.250 14.915 -31.629 1.00 52.56 372 ARG A N 1
ATOM 2855 C CA . ARG A 1 372 ? 12.389 15.945 -32.253 1.00 52.56 372 ARG A CA 1
ATOM 2856 C C . ARG A 1 372 ? 11.565 15.453 -33.452 1.00 52.56 372 ARG A C 1
ATOM 2858 O O . ARG A 1 372 ? 12.110 15.539 -34.523 1.00 52.56 372 ARG A O 1
ATOM 2865 N N . GLU A 1 373 ? 10.328 14.971 -33.269 1.00 53.81 373 GLU A N 1
ATOM 2866 C CA . GLU A 1 373 ? 9.204 14.790 -34.243 1.00 53.81 373 GLU A CA 1
ATOM 2867 C C . GLU A 1 373 ? 9.440 14.318 -35.714 1.00 53.81 373 GLU A C 1
ATOM 2869 O O . GLU A 1 373 ? 8.494 13.896 -36.371 1.00 53.81 373 GLU A O 1
ATOM 2874 N N . GLU A 1 374 ? 10.662 14.278 -36.231 1.00 56.12 374 GLU A N 1
ATOM 2875 C CA . GLU A 1 374 ? 11.071 14.157 -37.631 1.00 56.12 374 GLU A CA 1
ATOM 2876 C C . GLU A 1 374 ? 11.074 12.694 -38.087 1.00 56.12 374 GLU A C 1
ATOM 2878 O O . GLU A 1 374 ? 10.869 12.399 -39.259 1.00 56.12 374 GLU A O 1
ATOM 2883 N N . ASN A 1 375 ? 11.230 11.750 -37.153 1.00 62.97 375 ASN A N 1
ATOM 2884 C CA . ASN A 1 375 ? 11.337 10.319 -37.458 1.00 62.97 375 ASN A CA 1
ATOM 2885 C C . ASN A 1 375 ? 10.014 9.546 -37.305 1.00 62.97 375 ASN A C 1
ATOM 2887 O O . ASN A 1 375 ? 10.013 8.312 -37.320 1.00 62.97 375 ASN A O 1
ATOM 2891 N N . GLY A 1 376 ? 8.892 10.236 -37.059 1.00 76.06 376 GLY A N 1
ATOM 2892 C CA . GLY A 1 376 ? 7.577 9.615 -36.829 1.00 76.06 376 GLY A CA 1
ATOM 2893 C C . GLY A 1 376 ? 7.491 8.700 -35.592 1.00 76.06 376 GLY A C 1
ATOM 2894 O O . GLY A 1 376 ? 6.463 8.069 -35.352 1.00 76.06 376 GLY A O 1
ATOM 2895 N N . CYS A 1 377 ? 8.561 8.605 -34.796 1.00 80.62 377 CYS A N 1
ATOM 2896 C CA . CYS A 1 377 ? 8.587 7.930 -33.501 1.00 80.62 377 CYS A CA 1
ATOM 2897 C C . CYS A 1 377 ? 8.175 8.907 -32.395 1.00 80.62 377 CYS A C 1
ATOM 2899 O O . CYS A 1 377 ? 8.543 10.078 -32.428 1.00 80.62 377 CYS A O 1
ATOM 2901 N N . GLY A 1 378 ? 7.455 8.422 -31.386 1.00 76.12 378 GLY A N 1
ATOM 2902 C CA . GLY A 1 378 ? 6.983 9.222 -30.258 1.00 76.12 378 GLY A CA 1
ATOM 2903 C C . GLY A 1 378 ? 7.091 8.481 -28.928 1.00 76.12 378 GLY A C 1
ATOM 2904 O O . GLY A 1 378 ? 7.405 7.295 -28.874 1.00 76.12 378 GLY A O 1
ATOM 2905 N N . ALA A 1 379 ? 6.763 9.164 -27.830 1.00 65.06 379 ALA A N 1
ATOM 2906 C CA . ALA A 1 379 ? 6.919 8.644 -26.465 1.00 65.06 379 ALA A CA 1
ATOM 2907 C C . ALA A 1 379 ? 6.139 7.348 -26.148 1.00 65.06 379 ALA A C 1
ATOM 2909 O O . ALA A 1 379 ? 6.366 6.738 -25.099 1.00 65.06 379 ALA A O 1
ATOM 2910 N N . GLY A 1 380 ? 5.196 6.965 -27.010 1.00 66.25 380 GLY A N 1
ATOM 2911 C CA . GLY A 1 380 ? 4.430 5.719 -26.928 1.00 66.25 380 GLY A CA 1
ATOM 2912 C C . GLY A 1 380 ? 4.398 4.924 -28.235 1.00 66.25 380 GLY A C 1
ATOM 2913 O O . GLY A 1 380 ? 3.611 3.990 -28.346 1.00 66.25 380 GLY A O 1
ATOM 2914 N N . HIS A 1 381 ? 5.207 5.286 -29.237 1.00 81.12 381 HIS A N 1
ATOM 2915 C CA . HIS A 1 381 ? 5.181 4.636 -30.546 1.00 81.12 381 HIS A CA 1
ATOM 2916 C C . HIS A 1 381 ? 6.566 4.590 -31.198 1.00 81.12 381 HIS A C 1
ATOM 2918 O O . HIS A 1 381 ? 7.267 5.594 -31.274 1.00 81.12 381 HIS A O 1
ATOM 2924 N N . CYS A 1 382 ? 6.932 3.428 -31.741 1.00 84.44 382 CYS A N 1
ATOM 2925 C CA . CYS A 1 382 ? 8.135 3.252 -32.544 1.00 84.44 382 CYS A CA 1
ATOM 2926 C C . CYS A 1 382 ? 7.763 2.841 -33.968 1.00 84.44 382 CYS A C 1
ATOM 2928 O O . CYS A 1 382 ? 7.198 1.764 -34.165 1.00 84.44 382 CYS A O 1
ATOM 2930 N N . ILE A 1 383 ? 8.151 3.651 -34.957 1.00 86.88 383 ILE A N 1
ATOM 2931 C CA . ILE A 1 383 ? 7.894 3.372 -36.377 1.00 86.88 383 ILE A CA 1
ATOM 2932 C C . ILE A 1 383 ? 8.576 2.083 -36.855 1.00 86.88 383 ILE A C 1
ATOM 2934 O O . ILE A 1 383 ? 8.103 1.445 -37.790 1.00 86.88 383 ILE A O 1
ATOM 2938 N N . ASN A 1 384 ? 9.654 1.673 -36.179 1.00 86.25 384 ASN A N 1
ATOM 2939 C CA . ASN A 1 384 ? 10.414 0.466 -36.496 1.00 86.25 384 ASN A CA 1
ATOM 2940 C C . ASN A 1 384 ? 9.760 -0.822 -35.962 1.00 86.25 384 ASN A C 1
ATOM 2942 O O . ASN A 1 384 ? 10.202 -1.908 -36.316 1.00 86.25 384 ASN A O 1
ATOM 2946 N N . CYS A 1 385 ? 8.699 -0.743 -35.150 1.00 83.88 385 CYS A N 1
ATOM 2947 C CA . CYS A 1 385 ? 7.968 -1.924 -34.658 1.00 83.88 385 CYS A CA 1
ATOM 2948 C C . CYS A 1 385 ? 6.658 -2.159 -35.429 1.00 83.88 385 CYS A C 1
ATOM 2950 O O . CYS A 1 385 ? 5.637 -2.539 -34.849 1.00 83.88 385 CYS A O 1
ATOM 2952 N N . ARG A 1 386 ? 6.671 -1.904 -36.745 1.00 82.50 386 ARG A N 1
ATOM 2953 C CA . ARG A 1 386 ? 5.577 -2.268 -37.653 1.00 82.50 386 ARG A CA 1
ATOM 2954 C C . ARG A 1 386 ? 5.560 -3.792 -37.870 1.00 82.50 386 ARG A C 1
ATOM 2956 O O . ARG A 1 386 ? 6.603 -4.438 -37.780 1.00 82.50 386 ARG A O 1
ATOM 2963 N N . PRO A 1 387 ? 4.397 -4.396 -38.169 1.00 78.81 387 PRO A N 1
ATOM 2964 C CA . PRO A 1 387 ? 4.344 -5.799 -38.568 1.00 78.81 387 PRO A CA 1
ATOM 2965 C C . PRO A 1 387 ? 5.298 -6.074 -39.741 1.00 78.81 387 PRO A C 1
ATOM 2967 O O . PRO A 1 387 ? 5.278 -5.352 -40.735 1.00 78.81 387 PRO A O 1
ATOM 2970 N N . GLY A 1 388 ? 6.148 -7.095 -39.608 1.00 79.38 388 GLY A N 1
ATOM 2971 C CA . GLY A 1 388 ? 7.130 -7.477 -40.629 1.00 79.38 388 GLY A CA 1
ATOM 2972 C C . GLY A 1 388 ? 8.441 -6.680 -40.625 1.00 79.38 388 GLY A C 1
ATOM 2973 O O . GLY A 1 388 ? 9.360 -7.061 -41.345 1.00 79.38 388 GLY A O 1
ATOM 2974 N N . SER A 1 389 ? 8.575 -5.623 -39.814 1.00 82.94 389 SER A N 1
ATOM 2975 C CA . SER A 1 389 ? 9.853 -4.928 -39.621 1.00 82.94 389 SER A CA 1
ATOM 2976 C C . SER A 1 389 ? 10.592 -5.430 -38.381 1.00 82.94 389 SER A C 1
ATOM 2978 O O . SER A 1 389 ? 10.002 -5.960 -37.439 1.00 82.94 389 SER A O 1
ATOM 2980 N N . TRP A 1 390 ? 11.913 -5.247 -38.367 1.00 85.12 390 TRP A N 1
ATOM 2981 C CA . TRP A 1 390 ? 12.720 -5.543 -37.189 1.00 85.12 390 TRP A CA 1
ATOM 2982 C C . TRP A 1 390 ? 12.442 -4.530 -36.078 1.00 85.12 390 TRP A C 1
ATOM 2984 O O . TRP A 1 390 ? 12.744 -3.344 -36.232 1.00 85.12 390 TRP A O 1
ATOM 2994 N N . CYS A 1 391 ? 11.918 -4.996 -34.943 1.00 88.38 391 CYS A N 1
ATOM 2995 C CA . CYS A 1 391 ? 11.685 -4.126 -33.799 1.00 88.38 391 CYS A CA 1
ATOM 2996 C C . CYS A 1 391 ? 12.995 -3.904 -33.017 1.00 88.38 391 CYS A C 1
ATOM 2998 O O . CYS A 1 391 ? 13.667 -4.877 -32.658 1.00 88.38 391 CYS A O 1
ATOM 3000 N N . PRO A 1 392 ? 13.386 -2.646 -32.744 1.00 89.12 392 PRO A N 1
ATOM 3001 C CA . PRO A 1 392 ? 14.531 -2.332 -31.900 1.00 89.12 392 PRO A CA 1
ATOM 3002 C C . PRO A 1 392 ? 14.445 -3.005 -30.530 1.00 89.12 392 PRO A C 1
ATOM 3004 O O . PRO A 1 392 ? 13.369 -3.253 -29.995 1.00 89.12 392 PRO A O 1
ATOM 3007 N N . VAL A 1 393 ? 15.607 -3.248 -29.931 1.00 85.88 393 VAL A N 1
ATOM 3008 C CA . VAL A 1 393 ? 15.721 -3.766 -28.561 1.00 85.88 393 VAL A CA 1
ATOM 3009 C C . VAL A 1 393 ? 15.320 -2.681 -27.566 1.00 85.88 393 VAL A C 1
ATOM 3011 O O . VAL A 1 393 ? 14.621 -2.945 -26.589 1.00 85.88 393 VAL A O 1
ATOM 3014 N N . LEU A 1 394 ? 15.761 -1.453 -27.837 1.00 86.69 394 LEU A N 1
ATOM 3015 C CA . LEU A 1 394 ? 15.631 -0.314 -26.945 1.00 86.69 394 LEU A CA 1
ATOM 3016 C C . LEU A 1 394 ? 15.076 0.894 -27.698 1.00 86.69 394 LEU A C 1
ATOM 3018 O O . LEU A 1 394 ? 15.480 1.199 -28.821 1.00 86.69 394 LEU A O 1
ATOM 3022 N N . HIS A 1 395 ? 14.165 1.600 -27.048 1.00 85.00 395 HIS A N 1
ATOM 3023 C CA . HIS A 1 395 ? 13.587 2.842 -27.517 1.00 85.00 395 HIS A CA 1
ATOM 3024 C C . HIS A 1 395 ? 13.880 3.939 -26.491 1.00 85.00 395 HIS A C 1
ATOM 3026 O O . HIS A 1 395 ? 13.283 3.983 -25.415 1.00 85.00 395 HIS A O 1
ATOM 3032 N N . LEU A 1 396 ? 14.849 4.796 -26.811 1.00 84.31 396 LEU A N 1
ATOM 3033 C CA . LEU A 1 396 ? 15.310 5.880 -25.952 1.00 84.31 396 LEU A CA 1
ATOM 3034 C C . LEU A 1 396 ? 14.497 7.138 -26.238 1.00 84.31 396 LEU A C 1
ATOM 3036 O O . LEU A 1 396 ? 14.554 7.686 -27.340 1.00 84.31 396 LEU A O 1
ATOM 3040 N N . THR A 1 397 ? 13.742 7.609 -25.249 1.00 73.38 397 THR A N 1
ATOM 3041 C CA . THR A 1 397 ? 12.969 8.846 -25.392 1.00 73.38 397 THR A CA 1
ATOM 3042 C C . THR A 1 397 ? 13.669 10.003 -24.693 1.00 73.38 397 THR A C 1
ATOM 3044 O O . THR A 1 397 ? 14.021 9.896 -23.515 1.00 73.38 397 THR A O 1
ATOM 3047 N N . TYR A 1 398 ? 13.792 11.131 -25.402 1.00 64.38 398 TYR A N 1
ATOM 3048 C CA . TYR A 1 398 ? 14.179 12.429 -24.842 1.00 64.38 398 TYR A CA 1
ATOM 3049 C C . TYR A 1 398 ? 15.534 12.439 -24.117 1.00 64.38 398 TYR A C 1
ATOM 3051 O O . TYR A 1 398 ? 15.633 12.928 -22.991 1.00 64.38 398 TYR A O 1
ATOM 3059 N N . ILE A 1 399 ? 16.594 11.949 -24.764 1.00 67.94 399 ILE A N 1
ATOM 3060 C CA . ILE A 1 399 ? 17.960 12.166 -24.273 1.00 67.94 399 ILE A CA 1
ATOM 3061 C C . ILE A 1 399 ? 18.300 13.646 -24.491 1.00 67.94 399 ILE A C 1
ATOM 3063 O O . ILE A 1 399 ? 18.701 14.061 -25.574 1.00 67.94 399 ILE A O 1
ATOM 3067 N N . LYS A 1 400 ? 18.069 14.482 -23.480 1.00 65.12 400 LYS A N 1
ATOM 3068 C CA . LYS A 1 400 ? 18.404 15.908 -23.526 1.00 65.12 400 LYS A CA 1
ATOM 3069 C C . LYS A 1 400 ? 19.307 16.244 -22.357 1.00 65.12 400 LYS A C 1
ATOM 3071 O O . LYS A 1 400 ? 19.070 15.788 -21.244 1.00 65.12 400 LYS A O 1
ATOM 3076 N N . ASN A 1 401 ? 20.298 17.098 -22.594 1.00 63.91 401 ASN A N 1
ATOM 3077 C CA . ASN A 1 401 ? 20.973 17.761 -21.492 1.00 63.91 401 ASN A CA 1
ATOM 3078 C C . ASN A 1 401 ? 19.992 18.778 -20.894 1.00 63.91 401 ASN A C 1
ATOM 3080 O O . ASN A 1 401 ? 19.801 19.867 -21.443 1.00 63.91 401 ASN A O 1
ATOM 3084 N N . GLN A 1 402 ? 19.334 18.415 -19.789 1.00 59.25 402 GLN A N 1
ATOM 3085 C CA . GLN A 1 402 ? 18.375 19.309 -19.138 1.00 59.25 402 GLN A CA 1
ATOM 3086 C C . GLN A 1 402 ? 19.002 20.657 -18.768 1.00 59.25 402 GLN A C 1
ATOM 3088 O O . GLN A 1 402 ? 18.323 21.680 -18.872 1.00 59.25 402 GLN A O 1
ATOM 3093 N N . GLY A 1 403 ? 20.307 20.679 -18.468 1.00 58.28 403 GLY A N 1
ATOM 3094 C CA . GLY A 1 403 ? 21.035 21.887 -18.099 1.00 58.28 403 GLY A CA 1
ATOM 3095 C C . GLY A 1 403 ? 21.213 22.924 -19.206 1.00 58.28 403 GLY A C 1
ATOM 3096 O O . GLY A 1 403 ? 21.605 24.048 -18.902 1.00 58.28 403 GLY A O 1
ATOM 3097 N N . GLN A 1 404 ? 20.900 22.573 -20.456 1.00 56.44 404 GLN A N 1
ATOM 3098 C CA . GLN A 1 404 ? 20.859 23.491 -21.601 1.00 56.44 404 GLN A CA 1
ATOM 3099 C C . GLN A 1 404 ? 19.425 23.877 -22.004 1.00 56.44 404 GLN A C 1
ATOM 3101 O O . GLN A 1 404 ? 19.232 24.775 -22.814 1.00 56.44 404 GLN A O 1
ATOM 3106 N N . SER A 1 405 ? 18.407 23.205 -21.456 1.00 55.84 405 SER A N 1
ATOM 3107 C CA . SER A 1 405 ? 17.011 23.340 -21.900 1.00 55.84 405 SER A CA 1
ATOM 3108 C C . SER A 1 405 ? 16.191 24.400 -21.153 1.00 55.84 405 SER A C 1
ATOM 3110 O O . SER A 1 405 ? 14.989 24.502 -21.388 1.00 55.84 405 SER A O 1
ATOM 3112 N N . GLY A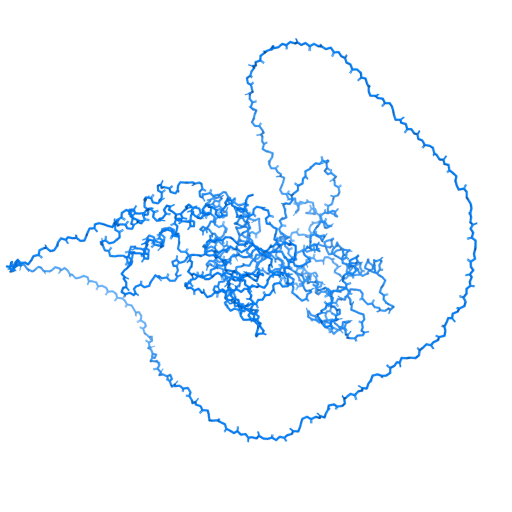 1 406 ? 16.803 25.150 -20.228 1.00 53.47 406 GLY A N 1
ATOM 3113 C CA . GLY A 1 406 ? 16.127 26.179 -19.423 1.00 53.47 406 GLY A CA 1
ATOM 3114 C C . GLY A 1 406 ? 15.047 25.652 -18.466 1.00 53.47 406 GLY A C 1
ATOM 3115 O O . GLY A 1 406 ? 14.362 26.439 -17.823 1.00 53.47 406 GLY A O 1
ATOM 3116 N N . ARG A 1 407 ? 14.867 24.329 -18.361 1.00 54.91 407 ARG A N 1
ATOM 3117 C CA . ARG A 1 407 ? 13.986 23.701 -17.368 1.00 54.91 407 ARG A CA 1
ATOM 3118 C C . ARG A 1 407 ? 14.695 23.641 -16.019 1.00 54.91 407 ARG A C 1
ATOM 3120 O O . ARG A 1 407 ? 15.899 23.398 -15.988 1.00 54.91 407 ARG A O 1
ATOM 3127 N N . ASN A 1 408 ? 13.939 23.822 -14.932 1.00 49.25 408 ASN A N 1
ATOM 3128 C CA . ASN A 1 408 ? 14.449 23.740 -13.561 1.00 49.25 408 ASN A CA 1
ATOM 3129 C C . ASN A 1 408 ? 15.231 22.438 -13.355 1.00 49.25 408 ASN A C 1
ATOM 3131 O O . ASN A 1 408 ? 14.659 21.347 -13.332 1.00 49.25 408 ASN A O 1
ATOM 3135 N N . ILE A 1 409 ? 16.547 22.583 -13.229 1.00 51.00 409 ILE A N 1
ATOM 3136 C CA . ILE A 1 409 ? 17.441 21.547 -12.733 1.00 51.00 409 ILE A CA 1
ATOM 3137 C C . ILE A 1 409 ? 17.220 21.513 -11.215 1.00 51.00 409 ILE A C 1
ATOM 3139 O O . ILE A 1 409 ? 17.299 22.576 -10.597 1.00 51.00 409 ILE A O 1
ATOM 3143 N N . PRO A 1 410 ? 16.922 20.359 -10.599 1.00 45.16 410 PRO A N 1
ATOM 3144 C CA . PRO A 1 410 ? 16.895 20.250 -9.143 1.00 45.16 410 PRO A CA 1
ATOM 3145 C C . PRO A 1 410 ? 18.222 20.742 -8.554 1.00 45.16 410 PRO A C 1
ATOM 3147 O O . PRO A 1 410 ? 19.281 20.471 -9.127 1.00 45.16 410 PRO A O 1
ATOM 3150 N N . ASN A 1 411 ? 18.178 21.467 -7.435 1.00 46.94 411 ASN A N 1
ATOM 3151 C CA . ASN A 1 411 ? 19.353 22.115 -6.837 1.00 46.94 411 ASN A CA 1
ATOM 3152 C C . ASN A 1 411 ? 20.511 21.130 -6.585 1.00 46.94 411 ASN A C 1
ATOM 3154 O O . ASN A 1 411 ? 21.680 21.493 -6.702 1.00 46.94 411 ASN A O 1
ATOM 3158 N N . GLU A 1 412 ? 20.197 19.861 -6.328 1.00 43.69 412 GLU A N 1
ATOM 3159 C CA . GLU A 1 412 ? 21.147 18.770 -6.113 1.00 43.69 412 GLU A CA 1
ATOM 3160 C C . GLU A 1 412 ? 21.940 18.408 -7.374 1.00 43.69 412 GLU A C 1
ATOM 3162 O O . GLU A 1 412 ? 23.086 17.968 -7.288 1.00 43.69 412 GLU A O 1
ATOM 3167 N N . ALA A 1 413 ? 21.334 18.586 -8.547 1.00 41.03 413 ALA A N 1
ATOM 3168 C CA . ALA A 1 413 ? 21.918 18.262 -9.841 1.00 41.03 413 ALA A CA 1
ATOM 3169 C C . ALA A 1 413 ? 22.655 19.472 -10.462 1.00 41.03 413 ALA A C 1
ATOM 3171 O O . ALA A 1 413 ? 23.477 19.316 -11.367 1.00 41.03 413 ALA A O 1
ATOM 3172 N N . SER A 1 414 ? 22.435 20.674 -9.918 1.00 50.41 414 SER A N 1
ATOM 3173 C CA . SER A 1 414 ? 23.182 21.898 -10.239 1.00 50.41 414 SER A CA 1
ATOM 3174 C C . SER A 1 414 ? 24.657 21.815 -9.827 1.00 50.41 414 SER A C 1
ATOM 3176 O O . SER A 1 414 ? 25.516 22.346 -10.530 1.00 50.41 414 SER A O 1
ATOM 3178 N N . GLY A 1 415 ? 24.964 21.095 -8.739 1.00 49.66 415 GLY A N 1
ATOM 3179 C CA . GLY A 1 415 ? 26.328 20.885 -8.234 1.00 49.66 415 GLY A CA 1
ATOM 3180 C C . GLY A 1 415 ? 27.171 19.876 -9.028 1.00 49.66 415 GLY A C 1
ATOM 3181 O O . GLY A 1 415 ? 28.339 19.680 -8.718 1.00 49.66 415 GLY A O 1
ATOM 3182 N N . TRP A 1 416 ? 26.611 19.222 -10.053 1.00 51.00 416 TRP A N 1
ATOM 3183 C CA . TRP A 1 416 ? 27.309 18.177 -10.820 1.00 51.00 416 TRP A CA 1
ATOM 3184 C C . TRP A 1 416 ? 28.214 18.715 -11.935 1.00 51.00 416 TRP A C 1
ATOM 3186 O O . TRP A 1 416 ? 28.837 17.925 -12.634 1.00 51.00 416 TRP A O 1
ATOM 3196 N N . ARG A 1 417 ? 28.288 20.040 -12.121 1.00 48.38 417 ARG A N 1
ATOM 3197 C CA . ARG A 1 417 ? 29.143 20.673 -13.142 1.00 48.38 417 ARG A CA 1
ATOM 3198 C C . ARG A 1 417 ? 30.621 20.761 -12.740 1.00 48.38 417 ARG A C 1
ATOM 3200 O O . ARG A 1 417 ? 31.455 21.006 -13.607 1.00 48.38 417 ARG A O 1
ATOM 3207 N N . ASP A 1 418 ? 30.947 20.572 -11.461 1.00 44.97 418 ASP A N 1
ATOM 3208 C CA . ASP A 1 418 ? 32.325 20.641 -10.971 1.00 44.97 418 ASP A CA 1
ATOM 3209 C C . ASP A 1 418 ? 33.014 19.273 -11.028 1.00 44.97 418 ASP A C 1
ATOM 3211 O O . ASP A 1 418 ? 32.663 18.355 -10.289 1.00 44.97 418 ASP A O 1
ATOM 3215 N N . ARG A 1 419 ? 34.066 19.150 -11.849 1.00 45.16 419 ARG A N 1
ATOM 3216 C CA . ARG A 1 419 ? 34.877 17.918 -11.957 1.00 45.16 419 ARG A CA 1
ATOM 3217 C C . ARG A 1 419 ? 35.479 17.463 -10.620 1.00 45.16 419 ARG A C 1
ATOM 3219 O O . ARG A 1 419 ? 35.686 16.281 -10.413 1.00 45.16 419 ARG A O 1
ATOM 3226 N N . GLN A 1 420 ? 35.733 18.364 -9.668 1.00 38.84 420 GLN A N 1
ATOM 3227 C CA . GLN A 1 420 ? 36.257 17.981 -8.342 1.00 38.84 420 GLN A CA 1
ATOM 3228 C C . GLN A 1 420 ? 35.174 17.514 -7.350 1.00 38.84 420 GLN A C 1
ATOM 3230 O O . GLN A 1 420 ? 35.491 16.941 -6.307 1.00 38.84 420 GLN A O 1
ATOM 3235 N N . ALA A 1 421 ? 33.892 17.699 -7.678 1.00 43.19 421 ALA A N 1
ATOM 3236 C CA . ALA A 1 421 ? 32.771 17.077 -6.977 1.00 43.19 421 ALA A CA 1
ATOM 3237 C C . ALA A 1 421 ? 32.553 15.607 -7.414 1.00 43.19 421 ALA A C 1
ATOM 3239 O O . ALA A 1 421 ? 31.727 14.902 -6.836 1.00 43.19 421 ALA A O 1
ATOM 3240 N N . GLU A 1 422 ? 33.297 15.098 -8.402 1.00 38.75 422 GLU A N 1
ATOM 3241 C CA . GLU A 1 422 ? 33.117 13.741 -8.941 1.00 38.75 422 GLU A CA 1
ATOM 3242 C C . GLU A 1 422 ? 33.308 12.634 -7.887 1.00 38.75 422 GLU A C 1
ATOM 3244 O O . GLU A 1 422 ? 32.528 11.681 -7.879 1.00 38.75 422 GLU A O 1
ATOM 3249 N N . GLU A 1 423 ? 34.238 12.802 -6.938 1.00 36.22 423 GLU A N 1
ATOM 3250 C CA . GLU A 1 423 ? 34.544 11.799 -5.899 1.00 36.22 423 GLU A CA 1
ATOM 3251 C C . GLU A 1 423 ? 33.706 11.940 -4.612 1.00 36.22 423 GLU A C 1
ATOM 3253 O O . GLU A 1 423 ? 33.532 10.983 -3.858 1.00 36.22 423 GLU A O 1
ATOM 3258 N N . ARG A 1 424 ? 33.169 13.132 -4.313 1.00 33.56 424 ARG A N 1
ATOM 3259 C CA . ARG A 1 424 ? 32.577 13.427 -2.987 1.00 33.56 424 ARG A CA 1
ATOM 3260 C C . ARG A 1 424 ? 31.070 13.198 -2.892 1.00 33.56 424 ARG A C 1
ATOM 3262 O O . ARG A 1 424 ? 30.532 13.145 -1.788 1.00 33.56 424 ARG A O 1
ATOM 3269 N N . PHE A 1 425 ? 30.381 13.059 -4.023 1.00 33.75 425 PHE A N 1
ATOM 3270 C CA . PHE A 1 425 ? 28.914 13.109 -4.065 1.00 33.75 425 PHE A CA 1
ATOM 3271 C C . PHE A 1 425 ? 28.231 11.737 -4.101 1.00 33.75 425 PHE A C 1
ATOM 3273 O O . PHE A 1 425 ? 27.003 11.671 -4.103 1.00 33.75 425 PHE A O 1
ATOM 3280 N N . TRP A 1 426 ? 29.008 10.650 -4.021 1.00 28.42 426 TRP A N 1
ATOM 3281 C CA . TRP A 1 426 ? 28.508 9.304 -3.732 1.00 28.42 426 TRP A CA 1
ATOM 3282 C C . TRP A 1 426 ? 29.490 8.530 -2.855 1.00 28.42 426 TRP A C 1
ATOM 3284 O O . TRP A 1 426 ? 30.323 7.773 -3.329 1.00 28.42 426 TRP A O 1
ATOM 3294 N N . THR A 1 427 ? 29.330 8.656 -1.543 1.00 25.97 427 THR A N 1
ATOM 3295 C CA . THR A 1 427 ? 29.639 7.550 -0.634 1.00 25.97 427 THR A CA 1
ATOM 3296 C C . THR A 1 427 ? 28.348 7.179 0.081 1.00 25.97 427 THR A C 1
ATOM 3298 O O . THR A 1 427 ? 27.701 8.018 0.711 1.00 25.97 427 THR A O 1
ATOM 3301 N N . ILE A 1 428 ? 27.946 5.909 -0.033 1.00 28.28 428 ILE A N 1
ATOM 3302 C CA . ILE A 1 428 ? 27.092 5.293 0.984 1.00 28.28 428 ILE A CA 1
ATOM 3303 C C . ILE A 1 428 ? 27.839 5.500 2.306 1.00 28.28 428 ILE A C 1
ATOM 3305 O O . ILE A 1 428 ? 29.050 5.274 2.356 1.00 28.28 428 ILE A O 1
ATOM 3309 N N . GLY A 1 429 ? 27.152 6.025 3.325 1.00 22.73 429 GLY A N 1
ATOM 3310 C CA . GLY A 1 429 ? 27.773 6.391 4.597 1.00 22.73 429 GLY A CA 1
ATOM 3311 C C . GLY A 1 429 ? 28.693 5.282 5.100 1.00 22.73 429 GLY A C 1
ATOM 3312 O O . GLY A 1 429 ? 28.301 4.114 5.128 1.00 22.73 429 GLY A O 1
ATOM 3313 N N . ARG A 1 430 ? 29.924 5.650 5.471 1.00 28.44 430 ARG A N 1
ATOM 3314 C CA . ARG A 1 430 ? 30.819 4.741 6.190 1.00 28.44 430 ARG A CA 1
ATOM 3315 C C . ARG A 1 430 ? 30.062 4.218 7.416 1.00 28.44 430 ARG A C 1
ATOM 3317 O O . ARG A 1 430 ? 29.434 5.030 8.101 1.00 28.44 430 ARG A O 1
ATOM 3324 N N . PRO A 1 431 ? 30.113 2.914 7.725 1.00 31.80 431 PRO A N 1
ATOM 3325 C CA . PRO A 1 431 ? 29.648 2.436 9.015 1.00 31.80 431 PRO A CA 1
ATOM 3326 C C . PRO A 1 431 ? 30.394 3.214 10.101 1.00 31.80 431 PRO A C 1
ATOM 3328 O O . PRO A 1 431 ? 31.627 3.256 10.092 1.00 31.80 431 PRO A O 1
ATOM 3331 N N . HIS A 1 432 ? 29.672 3.841 11.032 1.00 27.97 432 HIS A N 1
ATOM 3332 C CA . HIS A 1 432 ? 30.295 4.178 12.303 1.00 27.97 432 HIS A CA 1
ATOM 3333 C C . HIS A 1 432 ? 30.706 2.854 12.942 1.00 27.97 432 HIS A C 1
ATOM 3335 O O . HIS A 1 432 ? 29.861 1.995 13.199 1.00 27.97 432 HIS A O 1
ATOM 3341 N N . ALA A 1 433 ? 32.011 2.678 13.142 1.00 32.44 433 ALA A N 1
ATOM 3342 C CA . ALA A 1 433 ? 32.537 1.567 13.908 1.00 32.44 433 ALA A CA 1
ATOM 3343 C C . ALA A 1 433 ? 31.893 1.611 15.296 1.00 32.44 433 ALA A C 1
ATOM 3345 O O . ALA A 1 433 ? 32.075 2.570 16.048 1.00 32.44 433 ALA A O 1
ATOM 3346 N N . THR A 1 434 ? 31.116 0.588 15.633 1.00 31.70 434 THR A N 1
ATOM 3347 C CA . THR A 1 434 ? 30.739 0.355 17.020 1.00 31.70 434 THR A CA 1
ATOM 3348 C C . THR A 1 434 ? 32.000 -0.126 17.720 1.00 31.70 434 THR A C 1
ATOM 3350 O O . THR A 1 434 ? 32.540 -1.184 17.402 1.00 31.70 434 THR A O 1
ATOM 3353 N N . VAL A 1 435 ? 32.510 0.694 18.637 1.00 32.16 435 VAL A N 1
ATOM 3354 C CA . VAL A 1 435 ? 33.573 0.302 19.561 1.00 32.16 435 VAL A CA 1
ATOM 3355 C C . VAL A 1 435 ? 33.058 -0.898 20.349 1.00 32.16 435 VAL A C 1
ATOM 3357 O O . VAL A 1 435 ? 32.093 -0.783 21.104 1.00 32.16 435 VAL A O 1
ATOM 3360 N N . ALA A 1 436 ? 33.681 -2.059 20.154 1.00 31.03 436 ALA A N 1
ATOM 3361 C CA . ALA A 1 436 ? 33.450 -3.208 21.009 1.00 31.03 436 ALA A CA 1
ATOM 3362 C C . ALA A 1 436 ? 33.885 -2.839 22.433 1.00 31.03 436 ALA A C 1
ATOM 3364 O O . ALA A 1 436 ? 35.048 -2.530 22.694 1.00 31.03 436 ALA A O 1
ATOM 3365 N N . ARG A 1 437 ? 32.923 -2.843 23.354 1.00 31.84 437 ARG A N 1
ATOM 3366 C CA . ARG A 1 437 ? 33.162 -2.751 24.793 1.00 31.84 437 ARG A CA 1
ATOM 3367 C C . ARG A 1 437 ? 33.880 -4.047 25.212 1.00 31.84 437 ARG A C 1
ATOM 3369 O O . ARG A 1 437 ? 33.353 -5.117 24.912 1.00 31.84 437 ARG A O 1
ATOM 3376 N N . PRO A 1 438 ? 35.057 -4.003 25.859 1.00 33.09 438 PRO A N 1
ATOM 3377 C CA . PRO A 1 438 ? 35.747 -5.222 26.259 1.00 33.09 438 PRO A CA 1
ATOM 3378 C C . PRO A 1 438 ? 34.976 -5.896 27.399 1.00 33.09 438 PRO A C 1
ATOM 3380 O O . PRO A 1 438 ? 34.899 -5.373 28.509 1.00 33.09 438 PRO A O 1
ATOM 3383 N N . THR A 1 439 ? 34.392 -7.061 27.126 1.00 34.16 439 THR A N 1
ATOM 3384 C CA . THR A 1 439 ? 33.947 -8.000 28.159 1.00 34.16 439 THR A CA 1
ATOM 3385 C C . THR A 1 439 ? 35.174 -8.653 28.783 1.00 34.16 439 THR A C 1
ATOM 3387 O O . THR A 1 439 ? 35.833 -9.491 28.173 1.00 34.16 439 THR A O 1
ATOM 3390 N N . THR A 1 440 ? 35.472 -8.262 30.016 1.00 36.78 440 THR A N 1
ATOM 3391 C CA . THR A 1 440 ? 36.302 -9.026 30.947 1.00 36.78 440 THR A CA 1
ATOM 3392 C C . THR A 1 440 ? 35.636 -10.379 31.217 1.00 36.78 440 THR A C 1
ATOM 3394 O O . THR A 1 440 ? 34.546 -10.419 31.787 1.00 36.78 440 THR A O 1
ATOM 3397 N N . ALA A 1 441 ? 36.276 -11.480 30.821 1.00 34.25 441 ALA A N 1
ATOM 3398 C CA . ALA A 1 441 ? 35.928 -12.820 31.291 1.00 34.25 441 ALA A CA 1
ATOM 3399 C C . ALA A 1 441 ? 36.736 -13.141 32.565 1.00 34.25 441 ALA A C 1
ATOM 3401 O O . ALA A 1 441 ? 37.924 -12.809 32.612 1.00 34.25 441 ALA A O 1
ATOM 3402 N N . PRO A 1 442 ? 36.133 -13.770 33.589 1.00 43.03 442 PRO A N 1
ATOM 3403 C CA . PRO A 1 442 ? 36.856 -14.197 34.771 1.00 43.03 442 PRO A CA 1
ATOM 3404 C C . PRO A 1 442 ? 37.581 -15.527 34.541 1.00 43.03 442 PRO A C 1
ATOM 3406 O O . PRO A 1 442 ? 37.109 -16.447 33.876 1.00 43.03 442 PRO A O 1
ATOM 3409 N N . THR A 1 443 ? 38.751 -15.570 35.154 1.00 38.69 443 THR A N 1
ATOM 3410 C CA . THR A 1 443 ? 39.719 -16.648 35.297 1.00 38.69 443 THR A CA 1
ATOM 3411 C C . THR A 1 443 ? 39.116 -17.903 35.939 1.00 38.69 443 THR A C 1
ATOM 3413 O O . THR A 1 443 ? 38.512 -17.816 37.004 1.00 38.69 443 THR A O 1
ATOM 3416 N N . ALA A 1 444 ? 39.384 -19.082 35.372 1.00 36.62 444 ALA A N 1
ATOM 3417 C CA . ALA A 1 444 ? 39.405 -20.344 36.114 1.00 36.62 444 ALA A CA 1
ATOM 3418 C C . ALA A 1 444 ? 40.414 -21.309 35.474 1.00 36.62 444 ALA A C 1
ATOM 3420 O O . ALA A 1 444 ? 40.568 -21.359 34.255 1.00 36.62 444 ALA A O 1
ATOM 3421 N N . ALA A 1 445 ? 41.152 -22.002 36.333 1.00 36.97 445 ALA A N 1
ATOM 3422 C CA . ALA A 1 445 ? 42.442 -22.614 36.067 1.00 36.97 445 ALA A CA 1
ATOM 3423 C C . ALA A 1 445 ? 42.406 -24.154 36.032 1.00 36.97 445 ALA A C 1
ATOM 3425 O O . ALA A 1 445 ? 41.502 -24.761 36.594 1.00 36.97 445 ALA A O 1
ATOM 3426 N N . MET A 1 446 ? 43.501 -24.716 35.490 1.00 35.66 446 MET A N 1
ATOM 3427 C CA . MET A 1 446 ? 44.056 -26.081 35.650 1.00 35.66 446 MET A CA 1
ATOM 3428 C C . MET A 1 446 ? 43.243 -27.245 35.042 1.00 35.66 446 MET A C 1
ATOM 3430 O O . MET A 1 446 ? 42.036 -27.310 35.185 1.00 35.66 446 MET A O 1
ATOM 3434 N N . GLY A 1 447 ? 43.814 -28.242 34.360 1.00 34.69 447 GLY A N 1
ATOM 3435 C CA . GLY A 1 447 ? 45.198 -28.699 34.214 1.00 34.69 447 GLY A CA 1
ATOM 3436 C C . GLY A 1 447 ? 45.308 -29.787 33.113 1.00 34.69 447 GLY A C 1
ATOM 3437 O O . GLY A 1 447 ? 44.365 -29.960 32.344 1.00 34.69 447 GLY A O 1
ATOM 3438 N N . PRO A 1 448 ? 46.454 -30.487 32.987 1.00 53.69 448 PRO A N 1
ATOM 3439 C CA . PRO A 1 448 ? 46.991 -30.931 31.696 1.00 53.69 448 PRO A CA 1
ATOM 3440 C C . PRO A 1 448 ? 46.945 -32.450 31.465 1.00 53.69 448 PRO A C 1
ATOM 3442 O O . PRO A 1 448 ? 47.034 -33.218 32.412 1.00 53.69 448 PRO A O 1
ATOM 3445 N N . THR A 1 449 ? 46.961 -32.880 30.199 1.00 39.09 449 THR A N 1
ATOM 3446 C CA . THR A 1 449 ? 47.667 -34.097 29.741 1.00 39.09 449 THR A CA 1
ATOM 3447 C C . THR A 1 449 ? 47.992 -33.967 28.250 1.00 39.09 449 THR A C 1
ATOM 3449 O O . THR A 1 449 ? 47.174 -33.504 27.460 1.00 39.09 449 THR A O 1
ATOM 3452 N N . GLY A 1 450 ? 49.228 -34.305 27.879 1.00 36.72 450 GLY A N 1
ATOM 3453 C CA . GLY A 1 450 ? 49.710 -34.294 26.498 1.00 36.72 450 GLY A CA 1
ATOM 3454 C C . GLY A 1 450 ? 49.627 -35.663 25.821 1.00 36.72 450 GLY A C 1
ATOM 3455 O O . GLY A 1 450 ? 49.313 -36.655 26.469 1.00 36.72 450 GLY A O 1
ATOM 3456 N N . VAL A 1 451 ? 49.940 -35.680 24.520 1.00 38.44 451 VAL A N 1
ATOM 3457 C CA . VAL A 1 451 ? 50.864 -36.582 23.784 1.00 38.44 451 VAL A CA 1
ATOM 3458 C C . VAL A 1 451 ? 50.621 -36.385 22.265 1.00 38.44 451 VAL A C 1
ATOM 3460 O O . VAL A 1 451 ? 49.481 -36.142 21.867 1.00 38.44 451 VAL A O 1
ATOM 3463 N N . PRO A 1 452 ? 51.662 -36.422 21.402 1.00 51.25 452 PRO A N 1
ATOM 3464 C CA . PRO A 1 452 ? 51.601 -35.944 20.018 1.00 51.25 452 PRO A CA 1
ATOM 3465 C C . PRO A 1 452 ? 51.407 -37.077 18.993 1.00 51.25 452 PRO A C 1
ATOM 3467 O O . PRO A 1 452 ? 51.809 -38.215 19.230 1.00 51.25 452 PRO A O 1
ATOM 3470 N N . GLY A 1 453 ? 50.874 -36.766 17.803 1.00 34.78 453 GLY A N 1
ATOM 3471 C CA . GLY A 1 453 ? 50.782 -37.770 16.740 1.00 34.78 453 GLY A CA 1
ATOM 3472 C C . GLY A 1 453 ? 50.342 -37.295 15.351 1.00 34.78 453 GLY A C 1
ATOM 3473 O O . GLY A 1 453 ? 49.159 -37.114 15.106 1.00 34.78 453 GLY A O 1
ATOM 3474 N N . LYS A 1 454 ? 51.327 -37.303 14.443 1.00 38.31 454 LYS A N 1
ATOM 3475 C CA . LYS A 1 454 ? 51.299 -37.579 12.988 1.00 38.31 454 LYS A CA 1
ATOM 3476 C C . LYS A 1 454 ? 50.910 -36.491 11.952 1.00 38.31 454 LYS A C 1
ATOM 3478 O O . LYS A 1 454 ? 49.854 -35.877 12.055 1.00 38.31 454 LYS A O 1
ATOM 3483 N N . PRO A 1 455 ? 51.737 -36.329 10.889 1.00 53.69 455 PRO A N 1
ATOM 3484 C CA . PRO A 1 455 ? 51.468 -35.473 9.732 1.00 53.69 455 PRO A CA 1
ATOM 3485 C C . PRO A 1 455 ? 50.617 -36.183 8.652 1.00 53.69 455 PRO A C 1
ATOM 3487 O O . PRO A 1 455 ? 50.522 -37.415 8.659 1.00 53.69 455 PRO A O 1
ATOM 3490 N N . PRO A 1 456 ? 50.016 -35.427 7.710 1.00 58.22 456 PRO A N 1
ATOM 3491 C CA . PRO A 1 456 ? 49.143 -35.974 6.671 1.00 58.22 456 PRO A CA 1
ATOM 3492 C C . PRO A 1 456 ? 49.925 -36.653 5.526 1.00 58.22 456 PRO A C 1
ATOM 3494 O O . PRO A 1 456 ? 51.063 -36.265 5.248 1.00 58.22 456 PRO A O 1
ATOM 3497 N N . PRO A 1 457 ? 49.328 -37.643 4.831 1.00 52.31 457 PRO A N 1
ATOM 3498 C CA . PRO A 1 457 ? 49.952 -38.307 3.690 1.00 52.31 457 PRO A CA 1
ATOM 3499 C C . PRO A 1 457 ? 49.883 -37.467 2.393 1.00 52.31 457 PRO A C 1
ATOM 3501 O O . PRO A 1 457 ? 49.023 -36.591 2.262 1.00 52.31 457 PRO A O 1
ATOM 3504 N N . PRO A 1 458 ? 50.790 -37.730 1.430 1.00 48.84 458 PRO A N 1
ATOM 3505 C CA . PRO A 1 458 ? 50.966 -36.931 0.221 1.00 48.84 458 PRO A CA 1
ATOM 3506 C C . PRO A 1 458 ? 49.985 -37.286 -0.908 1.00 48.84 458 PRO A C 1
ATOM 3508 O O . PRO A 1 458 ? 49.415 -38.374 -0.967 1.00 48.84 458 PRO A O 1
ATOM 3511 N N . LYS A 1 459 ? 49.845 -36.323 -1.827 1.00 40.03 459 LYS A N 1
ATOM 3512 C CA . LYS A 1 459 ? 49.083 -36.378 -3.080 1.00 40.03 459 LYS A CA 1
ATOM 3513 C C . LYS A 1 459 ? 49.567 -37.522 -3.982 1.00 40.03 459 LYS A C 1
ATOM 3515 O O . LYS A 1 459 ? 50.771 -37.677 -4.170 1.00 40.03 459 LYS A O 1
ATOM 3520 N N . GLN A 1 460 ? 48.629 -38.267 -4.565 1.00 38.19 460 GLN A N 1
ATOM 3521 C CA . GLN A 1 460 ? 48.885 -39.190 -5.671 1.00 38.19 460 GLN A CA 1
ATOM 3522 C C . GLN A 1 460 ? 48.422 -38.560 -6.986 1.00 38.19 460 GLN A C 1
ATOM 3524 O O . GLN A 1 460 ? 47.236 -38.283 -7.164 1.00 38.19 460 GLN A O 1
ATOM 3529 N N . ASP A 1 461 ? 49.382 -38.366 -7.885 1.00 37.28 461 ASP A N 1
ATOM 3530 C CA . ASP A 1 461 ? 49.183 -38.171 -9.317 1.00 37.28 461 ASP A CA 1
ATOM 3531 C C . ASP A 1 461 ? 48.965 -39.534 -9.993 1.00 37.28 461 ASP A C 1
ATOM 3533 O O . ASP A 1 461 ? 49.641 -40.508 -9.659 1.00 37.28 461 ASP A O 1
ATOM 3537 N N . PHE A 1 462 ? 48.073 -39.594 -10.986 1.00 35.16 462 PHE A N 1
ATOM 3538 C CA . PHE A 1 462 ? 48.028 -40.682 -11.968 1.00 35.16 462 PHE A CA 1
ATOM 3539 C C . PHE A 1 462 ? 47.849 -40.130 -13.398 1.00 35.16 462 PHE A C 1
ATOM 3541 O O . PHE A 1 462 ? 47.335 -39.023 -13.566 1.00 35.16 462 PHE A O 1
ATOM 3548 N N . PRO A 1 463 ? 48.331 -40.863 -14.423 1.00 51.09 463 PRO A N 1
ATOM 3549 C CA . PRO A 1 463 ? 48.930 -40.269 -15.612 1.00 51.09 463 PRO A CA 1
ATOM 3550 C C . PRO A 1 463 ? 48.046 -40.249 -16.867 1.00 51.09 463 PRO A C 1
ATOM 3552 O O . PRO A 1 463 ? 47.016 -40.905 -16.985 1.00 51.09 463 PRO A O 1
ATOM 3555 N N . ILE A 1 464 ? 48.576 -39.500 -17.833 1.00 37.88 464 ILE A N 1
ATOM 3556 C CA . ILE A 1 464 ? 48.251 -39.413 -19.259 1.00 37.88 464 ILE A CA 1
ATOM 3557 C C . ILE A 1 464 ? 48.348 -40.790 -19.946 1.00 37.88 464 ILE A C 1
ATOM 3559 O O . ILE A 1 464 ? 49.326 -41.508 -19.747 1.00 37.88 464 ILE A O 1
ATOM 3563 N N . GLY A 1 465 ? 47.399 -41.103 -20.841 1.00 33.16 465 GLY A N 1
ATOM 3564 C CA . GLY A 1 465 ? 47.484 -42.263 -21.738 1.00 33.16 465 GLY A CA 1
ATOM 3565 C C . GLY A 1 465 ? 46.455 -42.280 -22.882 1.00 33.16 465 GLY A C 1
ATOM 3566 O O . GLY A 1 465 ? 45.335 -42.727 -22.694 1.00 33.16 465 GLY A O 1
ATOM 3567 N N . ALA A 1 466 ? 46.893 -41.786 -24.048 1.00 32.12 466 ALA A N 1
ATOM 3568 C CA . ALA A 1 466 ? 46.683 -42.258 -25.432 1.00 32.12 466 ALA A CA 1
ATOM 3569 C C . ALA A 1 466 ? 45.283 -42.639 -26.016 1.00 32.12 466 ALA A C 1
ATOM 3571 O O . ALA A 1 466 ? 44.632 -43.590 -25.602 1.00 32.12 466 ALA A O 1
ATOM 3572 N N . MET A 1 467 ? 44.935 -41.960 -27.128 1.00 34.16 467 MET A N 1
ATOM 3573 C CA . MET A 1 467 ? 44.147 -42.440 -28.300 1.00 34.16 467 MET A CA 1
ATOM 3574 C C . MET A 1 467 ? 44.890 -43.581 -29.056 1.00 34.16 467 MET A C 1
ATOM 3576 O O . MET A 1 467 ? 46.069 -43.740 -28.732 1.00 34.16 467 MET A O 1
ATOM 3580 N N . PRO A 1 468 ? 44.365 -44.314 -30.092 1.00 46.03 468 PRO A N 1
ATOM 3581 C CA . PRO A 1 468 ? 43.339 -43.977 -31.126 1.00 46.03 468 PRO A CA 1
ATOM 3582 C C . PRO A 1 468 ? 42.514 -45.235 -31.603 1.00 46.03 468 PRO A C 1
ATOM 3584 O O . PRO A 1 468 ? 42.387 -46.149 -30.791 1.00 46.03 468 PRO A O 1
ATOM 3587 N N . PRO A 1 469 ? 42.029 -45.423 -32.868 1.00 49.62 469 PRO A N 1
ATOM 3588 C CA . PRO A 1 469 ? 41.674 -44.530 -33.988 1.00 49.62 469 PRO A CA 1
ATOM 3589 C C . PRO A 1 469 ? 40.241 -44.742 -34.568 1.00 49.62 469 PRO A C 1
ATOM 3591 O O . PRO A 1 469 ? 39.443 -45.553 -34.112 1.00 49.62 469 PRO A O 1
ATOM 3594 N N . ALA A 1 470 ? 39.968 -43.954 -35.613 1.00 32.69 470 ALA A N 1
ATOM 3595 C CA . ALA A 1 470 ? 38.769 -43.792 -36.431 1.00 32.69 470 ALA A CA 1
ATOM 3596 C C . ALA A 1 470 ? 38.154 -45.046 -37.093 1.00 32.69 470 ALA A C 1
ATOM 3598 O O . ALA A 1 470 ? 38.864 -45.946 -37.534 1.00 32.69 470 ALA A O 1
ATOM 3599 N N . MET A 1 471 ? 36.836 -44.983 -37.335 1.00 32.56 471 MET A N 1
ATOM 3600 C CA . MET A 1 471 ? 36.185 -45.633 -38.478 1.00 32.56 471 MET A CA 1
ATOM 3601 C C . MET A 1 471 ? 35.311 -44.629 -39.238 1.00 32.56 471 MET A C 1
ATOM 3603 O O . MET A 1 471 ? 34.575 -43.835 -38.651 1.00 32.56 471 MET A O 1
ATOM 3607 N N . GLN A 1 472 ? 35.480 -44.664 -40.557 1.00 32.91 472 GLN A N 1
ATOM 3608 C CA . GLN A 1 472 ? 34.776 -43.912 -41.588 1.00 32.91 472 GLN A CA 1
ATOM 3609 C C . GLN A 1 472 ? 33.482 -44.616 -42.028 1.00 32.91 472 GLN A C 1
ATOM 3611 O O . GLN A 1 472 ? 33.332 -45.817 -41.829 1.00 32.91 472 GLN A O 1
ATOM 3616 N N . GLU A 1 473 ? 32.676 -43.824 -42.751 1.00 31.94 473 GLU A N 1
ATOM 3617 C CA . GLU A 1 473 ? 31.664 -44.162 -43.775 1.00 31.94 473 GLU A CA 1
ATOM 3618 C C . GLU A 1 473 ? 30.172 -44.115 -43.377 1.00 31.94 473 GLU A C 1
ATOM 3620 O O . GLU A 1 473 ? 29.835 -44.353 -42.221 1.00 31.94 473 GLU A O 1
ATOM 3625 N N . PRO A 1 474 ? 29.234 -43.893 -44.333 1.00 44.09 474 PRO A N 1
ATOM 3626 C CA . PRO A 1 474 ? 29.341 -43.184 -45.617 1.00 44.09 474 PRO A CA 1
ATOM 3627 C C . PRO A 1 474 ? 28.228 -42.136 -45.842 1.00 44.09 474 PRO A C 1
ATOM 3629 O O . PRO A 1 474 ? 27.228 -42.039 -45.133 1.00 44.09 474 PRO A O 1
ATOM 3632 N N . ARG A 1 475 ? 28.430 -41.343 -46.900 1.00 35.75 475 ARG A N 1
ATOM 3633 C CA . ARG A 1 475 ? 27.457 -40.425 -47.509 1.00 35.75 475 ARG A CA 1
ATOM 3634 C C . ARG A 1 475 ? 26.316 -41.211 -48.170 1.00 35.75 475 ARG A C 1
ATOM 3636 O O . ARG A 1 475 ? 26.581 -42.168 -48.889 1.00 35.75 475 ARG A O 1
ATOM 3643 N N . GLY A 1 476 ? 25.083 -40.735 -48.002 1.00 33.53 476 GLY A N 1
ATOM 3644 C CA . GLY A 1 476 ? 23.891 -41.171 -48.733 1.00 33.53 476 GLY A CA 1
ATOM 3645 C C . GLY A 1 476 ? 22.982 -39.975 -49.036 1.00 33.53 476 GLY A C 1
ATOM 3646 O O . GLY A 1 476 ? 22.823 -39.084 -48.206 1.00 33.53 476 GLY A O 1
ATOM 3647 N N . GLU A 1 477 ? 22.477 -39.944 -50.262 1.00 33.84 477 GLU A N 1
ATOM 3648 C CA . GLU A 1 477 ? 21.820 -38.858 -51.001 1.00 33.84 477 GLU A CA 1
ATOM 3649 C C . GLU A 1 477 ? 20.456 -38.357 -50.462 1.00 33.84 477 GLU A C 1
ATOM 3651 O O . GLU A 1 477 ? 19.818 -39.021 -49.643 1.00 33.84 477 GLU A O 1
ATOM 3656 N N . PRO A 1 478 ? 19.983 -37.173 -50.919 1.00 38.41 478 PRO A N 1
ATOM 3657 C CA . PRO A 1 478 ? 18.803 -36.506 -50.373 1.00 38.41 478 PRO A CA 1
ATOM 3658 C C . PRO A 1 478 ? 17.476 -37.056 -50.919 1.00 38.41 478 PRO A C 1
ATOM 3660 O O . PRO A 1 478 ? 17.256 -37.157 -52.126 1.00 38.41 478 PRO A O 1
ATOM 3663 N N . CYS A 1 479 ? 16.554 -37.333 -49.995 1.00 31.34 479 CYS A N 1
ATOM 3664 C CA . CYS A 1 479 ? 15.203 -37.803 -50.275 1.00 31.34 479 CYS A CA 1
ATOM 3665 C C . CYS A 1 479 ? 14.278 -36.681 -50.788 1.00 31.34 479 CYS A C 1
ATOM 3667 O O . CYS A 1 479 ? 14.389 -35.506 -50.431 1.00 31.34 479 CYS A O 1
ATOM 3669 N N . VAL A 1 480 ? 13.364 -37.104 -51.655 1.00 35.62 480 VAL A N 1
ATOM 3670 C CA . VAL A 1 480 ? 12.486 -36.336 -52.536 1.00 35.62 480 VAL A CA 1
ATOM 3671 C C . VAL A 1 480 ? 11.384 -35.581 -51.779 1.00 35.62 480 VAL A C 1
ATOM 3673 O O . VAL A 1 480 ? 10.870 -36.009 -50.751 1.00 35.62 480 VAL A O 1
ATOM 3676 N N . LYS A 1 481 ? 11.023 -34.428 -52.352 1.00 34.53 481 LYS A N 1
ATOM 3677 C CA . LYS A 1 481 ? 9.974 -33.486 -51.944 1.00 34.53 481 LYS A CA 1
ATOM 3678 C C . LYS A 1 481 ? 8.594 -34.151 -51.811 1.00 34.53 481 LYS A C 1
ATOM 3680 O O . LYS A 1 481 ? 8.095 -34.715 -52.781 1.00 34.53 481 LYS A O 1
ATOM 3685 N N . SER A 1 482 ? 7.926 -33.927 -50.679 1.00 34.59 482 SER A N 1
ATOM 3686 C CA . SER A 1 482 ? 6.476 -34.122 -50.518 1.00 34.59 482 SER A CA 1
ATOM 3687 C C . SER A 1 482 ? 5.746 -32.769 -50.582 1.00 34.59 482 SER A C 1
ATOM 3689 O O . SER A 1 482 ? 6.197 -31.816 -49.939 1.00 34.59 482 SER A O 1
ATOM 3691 N N . PRO A 1 483 ? 4.636 -32.639 -51.332 1.00 43.50 483 PRO A N 1
ATOM 3692 C CA . PRO A 1 483 ? 3.860 -31.401 -51.409 1.00 43.50 483 PRO A CA 1
ATOM 3693 C C . PRO A 1 483 ? 2.888 -31.252 -50.220 1.00 43.50 483 PRO A C 1
ATOM 3695 O O . PRO A 1 483 ? 2.416 -32.255 -49.680 1.00 43.50 483 PRO A O 1
ATOM 3698 N N . PRO A 1 484 ? 2.537 -30.017 -49.809 1.00 48.72 484 PRO A N 1
ATOM 3699 C CA . PRO A 1 484 ? 1.612 -29.799 -48.706 1.00 48.72 484 PRO A CA 1
ATOM 3700 C C . PRO A 1 484 ? 0.148 -30.005 -49.120 1.00 48.72 484 PRO A C 1
ATOM 3702 O O . PRO A 1 484 ? -0.337 -29.481 -50.125 1.00 48.72 484 PRO A O 1
ATOM 3705 N N . ILE A 1 485 ? -0.561 -30.742 -48.268 1.00 42.50 485 I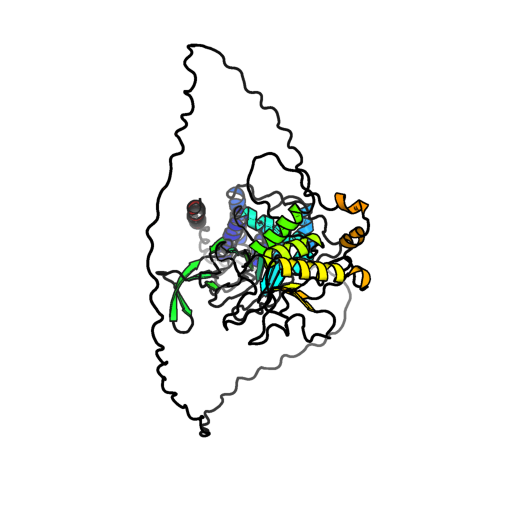LE A N 1
ATOM 3706 C CA . ILE A 1 485 ? -2.001 -31.004 -48.301 1.00 42.50 485 ILE A CA 1
ATOM 3707 C C . ILE A 1 485 ? -2.771 -29.692 -48.065 1.00 42.50 485 ILE A C 1
ATOM 3709 O O . ILE A 1 485 ? -2.612 -29.033 -47.036 1.00 42.50 485 ILE A O 1
ATOM 3713 N N . ARG A 1 486 ? -3.634 -29.321 -49.020 1.00 35.72 486 ARG A N 1
ATOM 3714 C CA . ARG A 1 486 ? -4.599 -28.213 -48.908 1.00 35.72 486 ARG A CA 1
ATOM 3715 C C . ARG A 1 486 ? -5.703 -28.573 -47.906 1.00 35.72 486 ARG A C 1
ATOM 3717 O O . ARG A 1 486 ? -6.382 -29.579 -48.084 1.00 35.72 486 ARG A O 1
ATOM 3724 N N . LYS A 1 487 ? -5.935 -27.720 -46.902 1.00 39.75 487 LYS A N 1
ATOM 3725 C CA . LYS A 1 487 ? -7.172 -27.720 -46.098 1.00 39.75 487 LYS A CA 1
ATOM 3726 C C . LYS A 1 487 ? -8.232 -26.825 -46.767 1.00 39.75 487 LYS A C 1
ATOM 3728 O O . LYS A 1 487 ? -7.857 -25.788 -47.318 1.00 39.75 487 LYS A O 1
ATOM 3733 N N . PRO A 1 488 ? -9.525 -27.193 -46.738 1.00 40.97 488 PRO A N 1
ATOM 3734 C CA . PRO A 1 488 ? -10.584 -26.439 -47.400 1.00 40.97 488 PRO A CA 1
ATOM 3735 C C . PRO A 1 488 ? -10.977 -25.184 -46.609 1.00 40.97 488 PRO A C 1
ATOM 3737 O O . PRO A 1 488 ? -11.214 -25.225 -45.403 1.00 40.97 488 PRO A O 1
ATOM 3740 N N . THR A 1 489 ? -11.064 -24.063 -47.319 1.00 38.06 489 THR A N 1
ATOM 3741 C CA . THR A 1 489 ? -11.604 -22.782 -46.862 1.00 38.06 489 THR A CA 1
ATOM 3742 C C . THR A 1 489 ? -13.132 -22.854 -46.814 1.00 38.06 489 THR A C 1
ATOM 3744 O O . THR A 1 489 ? -13.785 -22.942 -47.852 1.00 38.06 489 THR A O 1
ATOM 3747 N N . VAL A 1 490 ? -13.716 -22.781 -45.616 1.00 40.44 490 VAL A N 1
ATOM 3748 C CA . VAL A 1 490 ? -15.156 -22.540 -45.436 1.00 40.44 490 VAL A CA 1
ATOM 3749 C C . VAL A 1 490 ? -15.401 -21.035 -45.571 1.00 40.44 490 VAL A C 1
ATOM 3751 O O . VAL A 1 490 ? -14.911 -20.243 -44.768 1.00 40.44 490 VAL A O 1
ATOM 3754 N N . LYS A 1 491 ? -16.124 -20.635 -46.622 1.00 37.31 491 LYS A N 1
ATOM 3755 C CA . LYS A 1 491 ? -16.628 -19.267 -46.813 1.00 37.31 491 LYS A CA 1
ATOM 3756 C C . LYS A 1 491 ? -17.772 -19.012 -45.829 1.00 37.31 491 LYS A C 1
ATOM 3758 O O . LYS A 1 491 ? -18.796 -19.682 -45.903 1.00 37.31 491 LYS A O 1
ATOM 3763 N N . VAL A 1 492 ? -17.614 -18.016 -44.962 1.00 45.31 492 VAL A N 1
ATOM 3764 C CA . VAL A 1 492 ? -18.707 -17.434 -44.170 1.00 45.31 492 VAL A CA 1
ATOM 3765 C C . VAL A 1 492 ? -19.323 -16.284 -44.984 1.00 45.31 492 VAL A C 1
ATOM 3767 O O . VAL A 1 492 ? -18.567 -15.421 -45.439 1.00 45.31 492 VAL A O 1
ATOM 3770 N N . PRO A 1 493 ? -20.647 -16.259 -45.230 1.00 50.69 493 PRO A N 1
ATOM 3771 C CA . PRO A 1 493 ? -21.307 -15.139 -45.897 1.00 50.69 493 PRO A CA 1
ATOM 3772 C C . PRO A 1 493 ? -21.513 -13.951 -44.934 1.00 50.69 493 PRO A C 1
ATOM 3774 O O . PRO A 1 493 ? -21.587 -14.152 -43.720 1.00 50.69 493 PRO A O 1
ATOM 3777 N N . PRO A 1 494 ? -21.603 -12.709 -45.447 1.00 46.47 494 PRO A N 1
ATOM 3778 C CA . PRO A 1 494 ? -21.798 -11.523 -44.618 1.00 46.47 494 PRO A CA 1
ATOM 3779 C C . PRO A 1 494 ? -23.216 -11.491 -44.017 1.00 46.47 494 PRO A C 1
ATOM 3781 O O . PRO A 1 494 ? -24.161 -11.942 -44.671 1.00 46.47 494 PRO A O 1
ATOM 3784 N N . PRO A 1 495 ? -23.396 -10.953 -42.796 1.00 45.19 495 PRO A N 1
ATOM 3785 C CA . PRO A 1 495 ? -24.707 -10.891 -42.170 1.00 45.19 495 PRO A CA 1
ATOM 3786 C C . PRO A 1 495 ? -25.575 -9.831 -42.853 1.00 45.19 495 PRO A C 1
ATOM 3788 O O . PRO A 1 495 ? -25.187 -8.672 -43.006 1.00 45.19 495 PRO A O 1
ATOM 3791 N N . GLY A 1 496 ? -26.755 -10.278 -43.279 1.00 37.78 496 GLY A N 1
ATOM 3792 C CA . GLY A 1 496 ? -27.800 -9.457 -43.865 1.00 37.78 496 GLY A CA 1
ATOM 3793 C C . GLY A 1 496 ? -28.515 -8.582 -42.838 1.00 37.78 496 GLY A C 1
ATOM 3794 O O . GLY A 1 496 ? -28.659 -8.928 -41.667 1.00 37.78 496 GLY A O 1
ATOM 3795 N N . PHE A 1 497 ? -28.975 -7.442 -43.342 1.00 42.91 497 PHE A N 1
ATOM 3796 C CA . PHE A 1 497 ? -29.939 -6.542 -42.725 1.00 42.91 497 PHE A CA 1
ATOM 3797 C C . PHE A 1 497 ? -31.276 -7.243 -42.445 1.00 42.91 497 PHE A C 1
ATOM 3799 O O . PHE A 1 497 ? -31.800 -7.935 -43.315 1.00 42.91 497 PHE A O 1
ATOM 3806 N N . GLY A 1 498 ? -31.885 -6.938 -41.297 1.00 33.84 498 GLY A N 1
ATOM 3807 C CA . GLY A 1 498 ? -33.330 -7.067 -41.109 1.00 33.84 498 GLY A CA 1
ATOM 3808 C C . GLY A 1 498 ? -33.752 -7.362 -39.673 1.00 33.84 498 GLY A C 1
ATOM 3809 O O . GLY A 1 498 ? -33.330 -8.360 -39.101 1.00 33.84 498 GLY A O 1
ATOM 3810 N N . GLY A 1 499 ? -34.645 -6.527 -39.132 1.00 32.50 499 GLY A N 1
ATOM 3811 C CA . GLY A 1 499 ? -35.535 -6.921 -38.036 1.00 32.50 499 GLY A CA 1
ATOM 3812 C C . GLY A 1 499 ? -35.555 -5.988 -36.831 1.00 32.50 499 GLY A C 1
ATOM 3813 O O . GLY A 1 499 ? -34.973 -6.294 -35.798 1.00 32.50 499 GLY A O 1
ATOM 3814 N N . GLN A 1 500 ? -36.276 -4.871 -36.952 1.00 36.34 500 GLN A N 1
ATOM 3815 C CA . GLN A 1 500 ? -36.794 -4.123 -35.807 1.00 36.34 500 GLN A CA 1
ATOM 3816 C C . GLN A 1 500 ? -37.817 -4.983 -35.052 1.00 36.34 500 GLN A C 1
ATOM 3818 O O . GLN A 1 500 ? -38.812 -5.398 -35.640 1.00 36.34 500 GLN A O 1
ATOM 3823 N N . THR A 1 501 ? -37.630 -5.158 -33.745 1.00 34.34 501 THR A N 1
ATOM 3824 C CA . THR A 1 501 ? -38.730 -5.395 -32.800 1.00 34.34 501 THR A CA 1
ATOM 3825 C C . THR A 1 501 ? -38.460 -4.595 -31.533 1.00 34.34 501 THR A C 1
ATOM 3827 O O . THR A 1 501 ? -37.512 -4.855 -30.795 1.00 34.34 501 THR A O 1
ATOM 3830 N N . SER A 1 502 ? -39.287 -3.577 -31.334 1.00 34.62 502 SER A N 1
ATOM 3831 C CA . SER A 1 502 ? -39.342 -2.674 -30.190 1.00 34.62 502 SER A CA 1
ATOM 3832 C C . SER A 1 502 ? -39.865 -3.375 -28.934 1.00 34.62 502 SER A C 1
ATOM 3834 O O . SER A 1 502 ? -40.948 -3.958 -28.967 1.00 34.62 502 SER A O 1
ATOM 3836 N N . ALA A 1 503 ? -39.147 -3.233 -27.819 1.00 35.50 503 ALA A N 1
ATOM 3837 C CA . ALA A 1 503 ? -39.650 -3.467 -26.465 1.00 35.50 503 ALA A CA 1
ATOM 3838 C C . ALA A 1 503 ? -39.541 -2.156 -25.653 1.00 35.50 503 ALA A C 1
ATOM 3840 O O . ALA A 1 503 ? -38.640 -1.356 -25.922 1.00 35.50 503 ALA A O 1
ATOM 3841 N N . PRO A 1 504 ? -40.473 -1.885 -24.720 1.00 40.00 504 PRO A N 1
ATOM 3842 C CA . PRO A 1 504 ? -40.711 -0.544 -24.194 1.00 40.00 504 PRO A CA 1
ATOM 3843 C C . PRO A 1 504 ? -39.678 -0.119 -23.144 1.00 40.00 504 PRO A C 1
ATOM 3845 O O . PRO A 1 504 ? -39.327 -0.871 -22.237 1.00 40.00 504 PRO A O 1
ATOM 3848 N N . ILE A 1 505 ? -39.232 1.131 -23.268 1.00 40.47 505 ILE A N 1
ATOM 3849 C CA . ILE A 1 505 ? -38.363 1.827 -22.317 1.00 40.47 505 ILE A CA 1
ATOM 3850 C C . ILE A 1 505 ? -39.213 2.282 -21.125 1.00 40.47 505 ILE A C 1
ATOM 3852 O O . ILE A 1 505 ? -40.147 3.067 -21.283 1.00 40.47 505 ILE A O 1
ATOM 3856 N N . VAL A 1 506 ? -38.866 1.803 -19.932 1.00 42.97 506 VAL A N 1
ATOM 3857 C CA . VAL A 1 506 ? -39.363 2.315 -18.648 1.00 42.97 506 VAL A CA 1
ATOM 3858 C C . VAL A 1 506 ? -38.516 3.540 -18.265 1.00 42.97 506 VAL A C 1
ATOM 3860 O O . VAL A 1 506 ? -37.289 3.418 -18.231 1.00 42.97 506 VAL A O 1
ATOM 3863 N N . PRO A 1 507 ? -39.107 4.720 -17.997 1.00 49.47 507 PRO A N 1
ATOM 3864 C CA . PRO A 1 507 ? -38.343 5.893 -17.587 1.00 49.47 507 PRO A CA 1
ATOM 3865 C C . PRO A 1 507 ? -37.920 5.806 -16.106 1.00 49.47 507 PRO A C 1
ATOM 3867 O O . PRO A 1 507 ? -38.661 5.256 -15.288 1.00 49.47 507 PRO A O 1
ATOM 3870 N N . PRO A 1 508 ? -36.752 6.362 -15.731 1.00 48.56 508 PRO A N 1
ATOM 3871 C CA . PRO A 1 508 ? -36.331 6.452 -14.336 1.00 48.56 508 PRO A CA 1
ATOM 3872 C C . PRO A 1 508 ? -37.136 7.522 -13.568 1.00 48.56 508 PRO A C 1
ATOM 3874 O O . PRO A 1 508 ? -37.604 8.491 -14.172 1.00 48.56 508 PRO A O 1
ATOM 3877 N N . PRO A 1 509 ? -37.295 7.377 -12.238 1.00 44.88 509 PRO A N 1
ATOM 3878 C CA . PRO A 1 509 ? -38.061 8.313 -11.425 1.00 44.88 509 PRO A CA 1
ATOM 3879 C C . PRO A 1 509 ? -37.336 9.652 -11.228 1.00 44.88 509 PRO A C 1
ATOM 3881 O O . PRO A 1 509 ? -36.109 9.729 -11.158 1.00 44.88 509 PRO A O 1
ATOM 3884 N N . ALA A 1 510 ? -38.149 10.705 -11.139 1.00 34.22 510 ALA A N 1
ATOM 3885 C CA . ALA A 1 510 ? -37.758 12.102 -11.032 1.00 34.22 510 ALA A CA 1
ATOM 3886 C C . ALA A 1 510 ? -36.979 12.420 -9.743 1.00 34.22 510 ALA A C 1
ATOM 3888 O O . ALA A 1 510 ? -37.374 12.037 -8.643 1.00 34.22 510 ALA A O 1
ATOM 3889 N N . VAL A 1 511 ? -35.902 13.190 -9.899 1.00 41.59 511 VAL A N 1
ATOM 3890 C CA . VAL A 1 511 ? -35.144 13.822 -8.813 1.00 41.59 511 VAL A CA 1
ATOM 3891 C C . VAL A 1 511 ? -35.784 15.180 -8.507 1.00 41.59 511 VAL A C 1
ATOM 3893 O O . VAL A 1 511 ? -35.945 16.007 -9.403 1.00 41.59 511 VAL A O 1
ATOM 3896 N N . ALA A 1 512 ? -36.168 15.395 -7.248 1.00 38.72 512 ALA A N 1
ATOM 3897 C CA . ALA A 1 512 ? -36.701 16.662 -6.750 1.00 38.72 512 ALA A CA 1
ATOM 3898 C C . ALA A 1 512 ? -35.600 17.746 -6.669 1.00 38.72 512 ALA A C 1
ATOM 3900 O O . ALA A 1 512 ? -34.453 17.419 -6.352 1.00 38.72 512 ALA A O 1
ATOM 3901 N N . PRO A 1 513 ? -35.914 19.029 -6.930 1.00 40.12 513 PRO A N 1
ATOM 3902 C CA . PRO A 1 513 ? -34.931 20.104 -6.883 1.00 40.12 513 PRO A CA 1
ATOM 3903 C C . PRO A 1 513 ? -34.672 20.567 -5.445 1.00 40.12 513 PRO A C 1
ATOM 3905 O O . PRO A 1 513 ? -35.600 20.853 -4.689 1.00 40.12 513 PRO A O 1
ATOM 3908 N N . ASN A 1 514 ? -33.389 20.665 -5.094 1.00 34.31 514 ASN A N 1
ATOM 3909 C CA . ASN A 1 514 ? -32.921 21.204 -3.825 1.00 34.31 514 ASN A CA 1
ATOM 3910 C C . ASN A 1 514 ? -32.783 22.731 -3.929 1.00 34.31 514 ASN A C 1
ATOM 3912 O O . ASN A 1 514 ? -32.188 23.256 -4.874 1.00 34.31 514 ASN A O 1
ATOM 3916 N N . ILE A 1 515 ? -33.366 23.417 -2.953 1.00 33.69 515 ILE A N 1
ATOM 3917 C CA . ILE A 1 515 ? -33.378 24.870 -2.788 1.00 33.69 515 ILE A CA 1
ATOM 3918 C C . ILE A 1 515 ? -31.955 25.323 -2.440 1.00 33.69 515 ILE A C 1
ATOM 3920 O O . ILE A 1 515 ? -31.324 24.767 -1.548 1.00 33.69 515 ILE A O 1
ATOM 3924 N N . SER A 1 516 ? -31.431 26.299 -3.183 1.00 34.44 516 SER A N 1
ATOM 3925 C CA . SER A 1 516 ? -30.148 26.944 -2.888 1.00 34.44 516 SER A CA 1
ATOM 3926 C C . SER A 1 516 ? -30.382 28.189 -2.042 1.00 34.44 516 SER A C 1
ATOM 3928 O O . SER A 1 516 ? -31.067 29.115 -2.477 1.00 34.44 516 SER A O 1
ATOM 3930 N N . ASP A 1 517 ? -29.786 28.180 -0.854 1.00 33.25 517 ASP A N 1
ATOM 3931 C CA . ASP A 1 517 ? -29.692 29.305 0.066 1.00 33.25 517 ASP A CA 1
ATOM 3932 C C . ASP A 1 517 ? -28.769 30.408 -0.461 1.00 33.25 517 ASP A C 1
ATOM 3934 O O . ASP A 1 517 ? -27.732 30.164 -1.086 1.00 33.25 517 ASP A O 1
ATOM 3938 N N . GLN A 1 518 ? -29.169 31.643 -0.161 1.00 34.84 518 GLN A N 1
ATOM 3939 C CA . GLN A 1 518 ? -28.380 32.848 -0.357 1.00 34.84 518 GLN A CA 1
ATOM 3940 C C . GLN A 1 518 ? -27.356 33.041 0.766 1.00 34.84 518 GLN A C 1
ATOM 3942 O O . GLN A 1 518 ? -27.619 32.813 1.943 1.00 34.84 518 GLN A O 1
ATOM 3947 N N . VAL A 1 519 ? -26.189 33.540 0.366 1.00 31.62 519 VAL A N 1
ATOM 3948 C CA . VAL A 1 519 ? -25.101 34.019 1.219 1.00 31.62 519 VAL A CA 1
ATOM 3949 C C . VAL A 1 519 ? -25.350 35.488 1.578 1.00 31.62 519 VAL A C 1
ATOM 3951 O O . VAL A 1 519 ? -25.462 36.314 0.675 1.00 31.62 519 VAL A O 1
ATOM 3954 N N . SER A 1 520 ? -25.328 35.843 2.867 1.00 35.47 520 SER A N 1
ATOM 3955 C CA . SER A 1 520 ? -25.042 37.217 3.309 1.00 35.47 520 SER A CA 1
ATOM 3956 C C . SER A 1 520 ? -24.257 37.253 4.629 1.00 35.47 520 SER A C 1
ATOM 3958 O O . SER A 1 520 ? -24.762 36.880 5.681 1.00 35.47 520 SER A O 1
ATOM 3960 N N . THR A 1 521 ? -22.998 37.674 4.506 1.00 31.86 521 THR A N 1
ATOM 3961 C CA . THR A 1 521 ? -22.220 38.606 5.353 1.00 31.86 521 THR A CA 1
ATOM 3962 C C . THR A 1 521 ? -22.488 38.736 6.870 1.00 31.86 521 THR A C 1
ATOM 3964 O O . THR A 1 521 ? -23.558 39.157 7.294 1.00 31.86 521 THR A O 1
ATOM 3967 N N . SER A 1 522 ? -21.399 38.495 7.618 1.00 29.59 522 SER A N 1
ATOM 3968 C CA . SER A 1 522 ? -20.916 38.911 8.961 1.00 29.59 522 SER A CA 1
ATOM 3969 C C . SER A 1 522 ? -21.340 40.297 9.519 1.00 29.59 522 SER A C 1
ATOM 3971 O O . SER A 1 522 ? -21.887 41.089 8.756 1.00 29.59 522 SER A O 1
ATOM 3973 N N . PRO A 1 523 ? -20.830 40.754 10.696 1.00 51.28 523 PRO A N 1
ATOM 3974 C CA . PRO A 1 523 ? -20.637 40.145 12.030 1.00 51.28 523 PRO A CA 1
ATOM 3975 C C . PRO A 1 523 ? -21.193 41.058 13.170 1.00 51.28 523 PRO A C 1
ATOM 3977 O O . PRO A 1 523 ? -21.840 42.063 12.905 1.00 51.28 523 PRO A O 1
ATOM 3980 N N . ASP A 1 524 ? -20.848 40.713 14.420 1.00 30.86 524 ASP A N 1
ATOM 3981 C CA . ASP A 1 524 ? -20.692 41.570 15.616 1.00 30.86 524 ASP A CA 1
ATOM 3982 C C . ASP A 1 524 ? -21.691 41.445 16.789 1.00 30.86 524 ASP A C 1
ATOM 3984 O O . ASP A 1 524 ? -22.847 41.841 16.737 1.00 30.86 524 ASP A O 1
ATOM 3988 N N . SER A 1 525 ? -21.088 41.030 17.913 1.00 31.42 525 SER A N 1
ATOM 3989 C CA . SER A 1 525 ? -21.093 41.720 19.211 1.00 31.42 525 SER A CA 1
ATOM 3990 C C . SER A 1 525 ? -22.269 41.593 20.195 1.00 31.42 525 SER A C 1
ATOM 3992 O O . SER A 1 525 ? -23.353 42.123 20.008 1.00 31.42 525 SER A O 1
ATOM 3994 N N . GLN A 1 526 ? -21.866 41.095 21.374 1.00 30.69 526 GLN A N 1
ATOM 3995 C CA . GLN A 1 526 ? -22.162 41.592 22.726 1.00 30.69 526 GLN A CA 1
ATOM 3996 C C . GLN A 1 526 ? -23.325 41.017 23.563 1.00 30.69 526 GLN A C 1
ATOM 3998 O O . GLN A 1 526 ? -24.490 41.018 23.196 1.00 30.69 526 GLN A O 1
ATOM 4003 N N . ALA A 1 527 ? -22.905 40.717 24.801 1.00 31.39 527 ALA A N 1
ATOM 4004 C CA . ALA A 1 527 ? -23.555 40.976 26.088 1.00 31.39 527 ALA A CA 1
ATOM 4005 C C . ALA A 1 527 ? -24.483 39.913 26.713 1.00 31.39 527 ALA A C 1
ATOM 4007 O O . ALA A 1 527 ? -25.603 39.648 26.294 1.00 31.39 527 ALA A O 1
ATOM 4008 N N . VAL A 1 528 ? -23.975 39.410 27.844 1.00 35.88 528 VAL A N 1
ATOM 4009 C CA . VAL A 1 528 ? -24.666 38.844 29.016 1.00 35.88 528 VAL A CA 1
ATOM 4010 C C . VAL A 1 528 ? -25.718 39.848 29.546 1.00 35.88 528 VAL A C 1
ATOM 4012 O O . VAL A 1 528 ? -25.502 41.055 29.412 1.00 35.88 528 VAL A O 1
ATOM 4015 N N . PRO A 1 529 ? -26.796 39.407 30.231 1.00 45.84 529 PRO A N 1
ATOM 4016 C CA . PRO A 1 529 ? -26.729 39.417 31.696 1.00 45.84 529 PRO A CA 1
ATOM 4017 C C . PRO A 1 529 ? -27.440 38.260 32.433 1.00 45.84 529 PRO A C 1
ATOM 4019 O O . PRO A 1 529 ? -28.225 37.482 31.903 1.00 45.84 529 PRO A O 1
ATOM 4022 N N . ALA A 1 530 ? -27.067 38.220 33.709 1.00 30.72 530 ALA A N 1
ATOM 4023 C CA . ALA A 1 530 ? -27.388 37.383 34.854 1.00 30.72 530 ALA A CA 1
ATOM 4024 C C . ALA A 1 530 ? -28.860 37.029 35.193 1.00 30.72 530 ALA A C 1
ATOM 4026 O O . ALA A 1 530 ? -29.772 37.826 35.021 1.00 30.72 530 ALA A O 1
ATOM 4027 N N . LEU A 1 531 ? -28.967 35.862 35.854 1.00 33.84 531 LEU A N 1
ATOM 4028 C CA . LEU A 1 531 ? -29.723 35.513 37.078 1.00 33.84 531 LEU A CA 1
ATOM 4029 C C . LEU A 1 531 ? -31.215 35.867 37.196 1.00 33.84 531 LEU A C 1
ATOM 4031 O O . LEU A 1 531 ? -31.573 37.033 37.307 1.00 33.84 531 LEU A O 1
ATOM 4035 N N . SER A 1 532 ? -32.039 34.837 37.450 1.00 30.41 532 SER A N 1
ATOM 4036 C CA . SER A 1 532 ? -33.075 34.833 38.505 1.00 30.41 532 SER A CA 1
ATOM 4037 C C . SER A 1 532 ? -33.575 33.409 38.813 1.00 30.41 532 SER A C 1
ATOM 4039 O O . SER A 1 532 ? -34.022 32.690 37.925 1.00 30.41 532 SER A O 1
ATOM 4041 N N . MET A 1 533 ? -33.492 33.024 40.092 1.00 36.09 533 MET A N 1
ATOM 4042 C CA . MET A 1 533 ? -34.210 31.906 40.737 1.00 36.09 533 MET A CA 1
ATOM 4043 C C . MET A 1 533 ? -35.713 32.238 40.855 1.00 36.09 533 MET A C 1
ATOM 4045 O O . MET A 1 533 ? -36.047 33.425 40.890 1.00 36.09 533 MET A O 1
ATOM 4049 N N . PRO A 1 534 ? -36.617 31.244 41.008 1.00 47.25 534 PRO A N 1
ATOM 4050 C CA . PRO A 1 534 ? -37.132 30.978 42.363 1.00 47.25 534 PRO A CA 1
ATOM 4051 C C . PRO A 1 534 ? -37.550 29.516 42.688 1.00 47.25 534 PRO A C 1
ATOM 4053 O O . PRO A 1 534 ? -38.047 28.770 41.852 1.00 47.25 534 PRO A O 1
ATOM 4056 N N . SER A 1 535 ? -37.358 29.170 43.970 1.00 31.69 535 SER A N 1
ATOM 4057 C CA . SER A 1 535 ? -38.201 28.374 44.898 1.00 31.69 535 SER A CA 1
ATOM 4058 C C . SER A 1 535 ? -38.925 27.073 44.465 1.00 31.69 535 SER A C 1
ATOM 4060 O O . SER A 1 535 ? -39.943 27.129 43.788 1.00 31.69 535 SER A O 1
ATOM 4062 N N . SER A 1 536 ? -38.436 25.944 45.011 1.00 33.56 536 SER A N 1
ATOM 4063 C CA . SER A 1 536 ? -39.054 24.864 45.842 1.00 33.56 536 SER A CA 1
ATOM 4064 C C . SER A 1 536 ? -40.547 24.422 45.676 1.00 33.56 536 SER A C 1
ATOM 4066 O O . SER A 1 536 ? -41.374 25.157 45.160 1.00 33.56 536 SER A O 1
ATOM 4068 N N . PRO A 1 537 ? -40.960 23.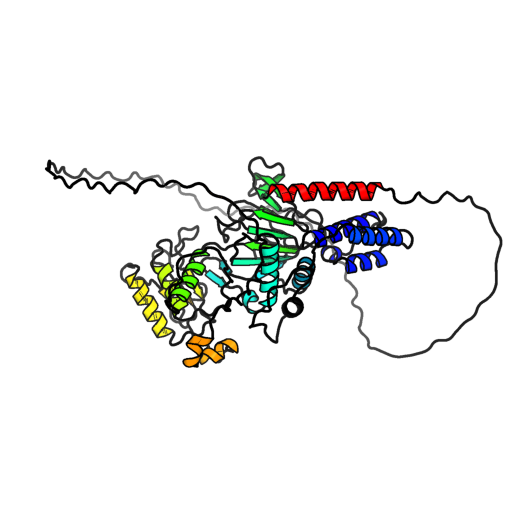227 46.172 1.00 43.12 537 PRO A N 1
ATOM 4069 C CA . PRO A 1 537 ? -41.197 22.023 45.361 1.00 43.12 537 PRO A CA 1
ATOM 4070 C C . PRO A 1 537 ? -42.637 21.459 45.502 1.00 43.12 537 PRO A C 1
ATOM 4072 O O . PRO A 1 537 ? -43.399 21.900 46.365 1.00 43.12 537 PRO A O 1
ATOM 4075 N N . PRO A 1 538 ? -42.996 20.381 44.775 1.00 38.91 538 PRO A N 1
ATOM 4076 C CA . PRO A 1 538 ? -44.040 19.486 45.267 1.00 38.91 538 PRO A CA 1
ATOM 4077 C C . PRO A 1 538 ? -43.613 18.010 45.346 1.00 38.91 538 PRO A C 1
ATOM 4079 O O . PRO A 1 538 ? -43.189 17.388 44.381 1.00 38.91 538 PRO A O 1
ATOM 4082 N N . LYS A 1 539 ? -43.786 17.482 46.563 1.00 34.00 539 LYS A N 1
ATOM 4083 C CA . LYS A 1 539 ? -44.406 16.202 46.948 1.00 34.00 539 LYS A CA 1
ATOM 4084 C C . LYS A 1 539 ? -44.140 14.950 46.090 1.00 34.00 539 LYS A C 1
ATOM 4086 O O . LYS A 1 539 ? -44.735 14.720 45.046 1.00 34.00 539 LYS A O 1
ATOM 4091 N N . THR A 1 540 ? -43.339 14.086 46.708 1.00 34.50 540 THR A N 1
ATOM 4092 C CA . THR A 1 540 ? -43.283 12.617 46.658 1.00 34.50 540 THR A CA 1
ATOM 4093 C C . THR A 1 540 ? -44.498 11.877 46.073 1.00 34.50 540 THR A C 1
ATOM 4095 O O . THR A 1 540 ? -45.595 11.943 46.629 1.00 34.50 540 THR A O 1
ATOM 4098 N N . SER A 1 541 ? -44.240 11.005 45.094 1.00 33.06 541 SER A N 1
ATOM 4099 C CA . SER A 1 541 ? -44.975 9.746 44.921 1.00 33.06 541 SER A CA 1
ATOM 4100 C C . SER A 1 541 ? -43.967 8.603 44.792 1.00 33.06 541 SER A C 1
ATOM 4102 O O . SER A 1 541 ? -43.108 8.628 43.911 1.00 33.06 541 SER A O 1
ATOM 4104 N N . ALA A 1 542 ? -44.048 7.635 45.700 1.00 41.03 542 ALA A N 1
ATOM 4105 C CA . ALA A 1 542 ? -43.207 6.452 45.722 1.00 41.03 542 ALA A CA 1
ATOM 4106 C C . ALA A 1 542 ? -43.585 5.511 44.567 1.00 41.03 542 ALA A C 1
ATOM 4108 O O . ALA A 1 542 ? -44.706 5.009 44.517 1.00 41.03 542 ALA A O 1
ATOM 4109 N N . ALA A 1 543 ? -42.638 5.256 43.666 1.00 35.44 543 ALA A N 1
ATOM 4110 C CA . ALA A 1 543 ? -42.705 4.187 42.680 1.00 35.44 543 ALA A CA 1
ATOM 4111 C C . ALA A 1 543 ? -41.464 3.300 42.839 1.00 35.44 543 ALA A C 1
ATOM 4113 O O . ALA A 1 543 ? -40.354 3.787 43.045 1.00 35.44 543 ALA A O 1
ATOM 4114 N N . ALA A 1 544 ? -41.698 1.992 42.815 1.00 38.12 544 ALA A N 1
ATOM 4115 C CA . ALA A 1 544 ? -40.752 0.939 43.143 1.00 38.12 544 ALA A CA 1
ATOM 4116 C C . ALA A 1 544 ? -39.432 1.031 42.355 1.00 38.12 544 ALA A C 1
ATOM 4118 O O . ALA A 1 544 ? -39.414 0.964 41.125 1.00 38.12 544 ALA A O 1
ATOM 4119 N N . LEU A 1 545 ? -38.322 1.110 43.093 1.00 31.59 545 LEU A N 1
ATOM 4120 C CA . LEU A 1 545 ? -36.967 0.891 42.595 1.00 31.59 545 LEU A CA 1
ATOM 4121 C C . LEU A 1 545 ? -36.847 -0.551 42.080 1.00 31.59 545 LEU A C 1
ATOM 4123 O O . LEU A 1 545 ? -36.749 -1.497 42.861 1.00 31.59 545 LEU A O 1
ATOM 4127 N N . LYS A 1 546 ? -36.840 -0.720 40.754 1.00 42.19 546 LYS A N 1
ATOM 4128 C CA . LYS A 1 546 ? -36.208 -1.884 40.124 1.00 42.19 546 LYS A CA 1
ATOM 4129 C C . LYS A 1 546 ? -34.707 -1.791 40.388 1.00 42.19 546 LYS A C 1
ATOM 4131 O O . LYS A 1 546 ? -34.114 -0.730 40.206 1.00 42.19 546 LYS A O 1
ATOM 4136 N N . ALA A 1 547 ? -34.123 -2.899 40.837 1.00 41.03 547 ALA A N 1
ATOM 4137 C CA . ALA A 1 547 ? -32.688 -3.028 41.044 1.00 41.03 547 ALA A CA 1
ATOM 4138 C C . ALA A 1 547 ? -31.912 -2.610 39.776 1.00 41.03 547 ALA A C 1
ATOM 4140 O O . ALA A 1 547 ? -32.367 -2.919 38.669 1.00 41.03 547 ALA A O 1
ATOM 4141 N N . PRO A 1 548 ? -30.767 -1.918 39.919 1.00 39.12 548 PRO A N 1
ATOM 4142 C CA . PRO A 1 548 ? -29.933 -1.547 38.784 1.00 39.12 548 PRO A CA 1
ATOM 4143 C C . PRO A 1 548 ? -29.448 -2.806 38.046 1.00 39.12 548 PRO A C 1
ATOM 4145 O O . PRO A 1 548 ? -29.221 -3.838 38.690 1.00 39.12 548 PRO A O 1
ATOM 4148 N N . PRO A 1 549 ? -29.296 -2.754 36.709 1.00 42.28 549 PRO A N 1
ATOM 4149 C CA . PRO A 1 549 ? -28.722 -3.857 35.957 1.00 42.28 549 PRO A CA 1
ATOM 4150 C C . PRO A 1 549 ? -27.331 -4.175 36.511 1.00 42.28 549 PRO A C 1
ATOM 4152 O O . PRO A 1 549 ? -26.509 -3.292 36.758 1.00 42.28 549 PRO A O 1
ATOM 4155 N N . SER A 1 550 ? -27.099 -5.460 36.767 1.00 41.88 550 SER A N 1
ATOM 4156 C CA . SER A 1 550 ? -25.819 -5.992 37.223 1.00 41.88 550 SER A CA 1
ATOM 4157 C C . SER A 1 550 ? -24.679 -5.500 36.331 1.00 41.88 550 SER A C 1
ATOM 4159 O O . SER A 1 550 ? -24.804 -5.540 35.107 1.00 41.88 550 SER A O 1
ATOM 4161 N N . ALA A 1 551 ? -23.575 -5.094 36.963 1.00 40.44 551 ALA A N 1
ATOM 4162 C CA . ALA A 1 551 ? -22.330 -4.682 36.323 1.00 40.44 551 ALA A CA 1
ATOM 4163 C C . ALA A 1 551 ? -21.930 -5.593 35.137 1.00 40.44 551 ALA A C 1
ATOM 4165 O O . ALA A 1 551 ? -22.167 -6.806 35.193 1.00 40.44 551 ALA A O 1
ATOM 4166 N N . PRO A 1 552 ? -21.298 -5.042 34.082 1.00 39.69 552 PRO A N 1
ATOM 4167 C CA . PRO A 1 552 ? -20.866 -5.817 32.922 1.00 39.69 552 PRO A CA 1
ATOM 4168 C C . PRO A 1 552 ? -19.962 -6.981 33.356 1.00 39.69 552 PRO A C 1
ATOM 4170 O O . PRO A 1 552 ? -19.003 -6.807 34.108 1.00 39.69 552 PRO A O 1
ATOM 4173 N N . GLN A 1 553 ? -20.328 -8.190 32.924 1.00 48.59 553 GLN A N 1
ATOM 4174 C CA . GLN A 1 553 ? -19.749 -9.440 33.412 1.00 48.59 553 GLN A CA 1
ATOM 4175 C C . GLN A 1 553 ? -18.276 -9.644 32.977 1.00 48.59 553 GLN A C 1
ATOM 4177 O O . GLN A 1 553 ? -17.915 -9.278 31.856 1.00 48.59 553 GLN A O 1
ATOM 4182 N N . PRO A 1 554 ? -17.463 -10.377 33.773 1.00 44.53 554 PRO A N 1
ATOM 4183 C CA . PRO A 1 554 ? -16.079 -10.800 33.466 1.00 44.53 554 PRO A CA 1
ATOM 4184 C C . PRO A 1 554 ? -15.863 -11.572 32.144 1.00 44.53 554 PRO A C 1
ATOM 4186 O O . PRO A 1 554 ? -14.734 -11.915 31.792 1.00 44.53 554 PRO A O 1
ATOM 4189 N N . GLN A 1 555 ? -16.928 -11.878 31.401 1.00 51.78 555 GLN A N 1
ATOM 4190 C CA . GLN A 1 555 ? -16.888 -12.681 30.178 1.00 51.78 555 GLN A CA 1
ATOM 4191 C C . GLN A 1 555 ? -16.217 -11.966 28.993 1.00 51.78 555 GLN A C 1
ATOM 4193 O O . GLN A 1 555 ? -15.639 -12.632 28.134 1.00 51.78 555 GLN A O 1
ATOM 4198 N N . MET A 1 556 ? -16.244 -10.628 28.952 1.00 47.50 556 MET A N 1
ATOM 4199 C CA . MET A 1 556 ? -15.571 -9.836 27.909 1.00 47.50 556 MET A CA 1
ATOM 4200 C C . MET A 1 556 ? -14.046 -9.998 27.966 1.00 47.50 556 MET A C 1
ATOM 4202 O O . MET A 1 556 ? -13.410 -10.224 26.938 1.00 47.50 556 MET A O 1
ATOM 4206 N N . LEU A 1 557 ? -13.466 -9.970 29.171 1.00 42.72 557 LEU A N 1
ATOM 4207 C CA . LEU A 1 557 ? -12.023 -10.115 29.380 1.00 42.72 557 LEU A CA 1
ATOM 4208 C C . LEU A 1 557 ? -11.545 -11.534 29.029 1.00 42.72 557 LEU A C 1
ATOM 4210 O O . LEU A 1 557 ? -10.526 -11.702 28.365 1.00 42.72 557 LEU A O 1
ATOM 4214 N N . ALA A 1 558 ? -12.326 -12.559 29.389 1.00 43.47 558 ALA A N 1
ATOM 4215 C CA . ALA A 1 558 ? -12.028 -13.948 29.037 1.00 43.47 558 ALA A CA 1
ATOM 4216 C C . ALA A 1 558 ? -12.092 -14.201 27.517 1.00 43.47 558 ALA A C 1
ATOM 4218 O O . ALA A 1 558 ? -11.230 -14.894 26.976 1.00 43.47 558 ALA A O 1
ATOM 4219 N N . LYS A 1 559 ? -13.067 -13.605 26.809 1.00 45.19 559 LYS A N 1
ATOM 4220 C CA . LYS A 1 559 ? -13.149 -13.670 25.337 1.00 45.19 559 LYS A CA 1
ATOM 4221 C C . LYS A 1 559 ? -12.009 -12.916 24.652 1.00 45.19 559 LYS A C 1
ATOM 4223 O O . LYS A 1 559 ? -11.439 -13.446 23.704 1.00 45.19 559 LYS A O 1
ATOM 4228 N N . ALA A 1 560 ? -11.640 -11.734 25.148 1.00 42.66 560 ALA A N 1
ATOM 4229 C CA . ALA A 1 560 ? -10.506 -10.974 24.623 1.00 42.66 560 ALA A CA 1
ATOM 4230 C C . ALA A 1 560 ? -9.183 -11.745 24.788 1.00 42.66 560 ALA A C 1
ATOM 4232 O O . ALA A 1 560 ? -8.405 -11.839 23.843 1.00 42.66 560 ALA A O 1
ATOM 4233 N N . LEU A 1 561 ? -8.956 -12.382 25.942 1.00 41.16 561 LEU A N 1
ATOM 4234 C CA . LEU A 1 561 ? -7.761 -13.200 26.193 1.00 41.16 561 LEU A CA 1
ATOM 4235 C C . LEU A 1 561 ? -7.710 -14.480 25.337 1.00 41.16 561 LEU A C 1
ATOM 4237 O O . LEU A 1 561 ? -6.628 -14.886 24.912 1.00 41.16 561 LEU A O 1
ATOM 4241 N N . LEU A 1 562 ? -8.860 -15.093 25.031 1.00 40.97 562 LEU A N 1
ATOM 4242 C CA . LEU A 1 562 ? -8.954 -16.211 24.080 1.00 40.97 562 LEU A CA 1
ATOM 4243 C C . LEU A 1 562 ? -8.645 -15.769 22.638 1.00 40.97 562 LEU A C 1
ATOM 4245 O O . LEU A 1 562 ? -7.878 -16.440 21.955 1.00 40.97 562 LEU A O 1
ATOM 4249 N N . MET A 1 563 ? -9.139 -14.604 22.206 1.00 40.75 563 MET A N 1
ATOM 4250 C CA . MET A 1 563 ? -8.825 -14.041 20.883 1.00 40.75 563 MET A CA 1
ATOM 4251 C C . MET A 1 563 ? -7.339 -13.683 20.723 1.00 40.75 563 MET A C 1
ATOM 4253 O O . MET A 1 563 ? -6.757 -13.916 19.664 1.00 40.75 563 MET A O 1
ATOM 4257 N N . VAL A 1 564 ? -6.691 -13.175 21.778 1.00 42.31 564 VAL A N 1
ATOM 4258 C CA . VAL A 1 564 ? -5.240 -12.907 21.787 1.00 42.31 564 VAL A CA 1
ATOM 4259 C C . VAL A 1 564 ? -4.432 -14.197 21.599 1.00 42.31 564 VAL A C 1
ATOM 4261 O O . VAL A 1 564 ? -3.416 -14.192 20.902 1.00 42.31 564 VAL A O 1
ATOM 4264 N N . ARG A 1 565 ? -4.895 -15.314 22.172 1.00 33.38 565 ARG A N 1
ATOM 4265 C CA . ARG A 1 565 ? -4.258 -16.628 22.026 1.00 33.38 565 ARG A CA 1
ATOM 4266 C C . ARG A 1 565 ? -4.375 -17.172 20.598 1.00 33.38 565 ARG A C 1
ATOM 4268 O O . ARG A 1 565 ? -3.379 -17.669 20.080 1.00 33.38 565 ARG A O 1
ATOM 4275 N N . ASP A 1 566 ? -5.529 -17.035 19.949 1.00 34.00 566 ASP A N 1
ATOM 4276 C CA . ASP A 1 566 ? -5.729 -17.528 18.577 1.00 34.00 566 ASP A CA 1
ATOM 4277 C C . ASP A 1 566 ? -4.965 -16.688 17.533 1.00 34.00 566 ASP A C 1
ATOM 4279 O O . ASP A 1 566 ? -4.416 -17.233 16.573 1.00 34.00 566 ASP A O 1
ATOM 4283 N N . LEU A 1 567 ? -4.817 -15.377 17.760 1.00 37.25 567 LEU A N 1
ATOM 4284 C CA . LEU A 1 567 ? -3.993 -14.500 16.917 1.00 37.25 567 LEU A CA 1
ATOM 4285 C C . LEU A 1 567 ? -2.481 -14.766 17.065 1.00 37.25 567 LEU A C 1
ATOM 4287 O O . LEU A 1 567 ? -1.741 -14.680 16.084 1.00 37.25 567 LEU A O 1
ATOM 4291 N N . LEU A 1 568 ? -2.011 -15.149 18.259 1.00 32.75 568 LEU A N 1
ATOM 4292 C CA . LEU A 1 568 ? -0.611 -15.535 18.492 1.00 32.75 568 LEU A CA 1
ATOM 4293 C C . LEU A 1 568 ? -0.233 -16.858 17.802 1.00 32.75 568 LEU A C 1
ATOM 4295 O O . LEU A 1 568 ? 0.898 -17.000 17.336 1.00 32.75 568 LEU A O 1
ATOM 4299 N N . VAL A 1 569 ? -1.170 -17.804 17.668 1.00 28.94 569 VAL A N 1
ATOM 4300 C CA . VAL A 1 569 ? -0.931 -19.090 16.982 1.00 28.94 569 VAL A CA 1
ATOM 4301 C C . VAL A 1 569 ? -0.667 -18.893 15.483 1.00 28.94 569 VAL A C 1
ATOM 4303 O O . VAL A 1 569 ? 0.201 -19.561 14.924 1.00 28.94 569 VAL A O 1
ATOM 4306 N N . ILE A 1 570 ? -1.312 -17.910 14.844 1.00 31.58 570 ILE A N 1
ATOM 4307 C CA . ILE A 1 570 ? -1.073 -17.577 13.427 1.00 31.58 570 ILE A CA 1
ATOM 4308 C C . ILE A 1 570 ? 0.342 -17.001 13.216 1.00 31.58 570 ILE A C 1
ATOM 4310 O O . ILE A 1 570 ? 0.960 -17.243 12.181 1.00 31.58 570 ILE A O 1
ATOM 4314 N N . SER A 1 571 ? 0.900 -16.307 14.214 1.00 31.25 571 SER A N 1
ATOM 4315 C CA . SER A 1 571 ? 2.260 -15.750 14.161 1.00 31.25 571 SER A CA 1
ATOM 4316 C C . SER A 1 571 ? 3.359 -16.812 14.330 1.00 31.25 571 SER A C 1
ATOM 4318 O O . SER A 1 571 ? 4.445 -16.657 13.775 1.00 31.25 571 SER A O 1
ATOM 4320 N N . CYS A 1 572 ? 3.105 -17.899 15.066 1.00 26.69 572 CYS A N 1
ATOM 4321 C CA . CYS A 1 572 ? 4.087 -18.973 15.277 1.00 26.69 572 CYS A CA 1
ATOM 4322 C C . CYS A 1 572 ? 4.133 -20.017 14.148 1.00 26.69 572 CYS A C 1
ATOM 4324 O O . CYS A 1 572 ? 5.133 -20.715 14.021 1.00 26.69 572 CYS A O 1
ATOM 4326 N N . CYS A 1 573 ? 3.111 -20.108 13.292 1.00 25.69 573 CYS A N 1
ATOM 4327 C CA . CYS A 1 573 ? 3.123 -21.018 12.137 1.00 25.69 573 CYS A CA 1
ATOM 4328 C C . CYS A 1 573 ? 3.896 -20.477 10.914 1.00 25.69 573 CYS A C 1
ATOM 4330 O O . CYS A 1 573 ? 3.932 -21.141 9.881 1.00 25.69 573 CYS A O 1
ATOM 4332 N N . ALA A 1 574 ? 4.521 -19.300 11.026 1.00 29.66 574 ALA A N 1
ATOM 4333 C CA . ALA A 1 574 ? 5.331 -18.671 9.978 1.00 29.66 574 ALA A CA 1
ATOM 4334 C C . ALA A 1 574 ? 6.825 -18.520 10.350 1.00 29.66 574 ALA A C 1
ATOM 4336 O O . ALA A 1 574 ? 7.508 -17.666 9.784 1.00 29.66 574 ALA A O 1
ATOM 4337 N N . SER A 1 575 ? 7.323 -19.309 11.314 1.00 27.03 575 SER A N 1
ATOM 4338 C CA . SER A 1 575 ? 8.750 -19.369 11.693 1.00 27.03 575 SER A CA 1
ATOM 4339 C C . SER A 1 575 ? 9.453 -20.573 11.084 1.00 27.03 575 SER A C 1
ATOM 4341 O O . SER A 1 575 ? 8.917 -21.691 11.252 1.00 27.03 575 SER A O 1
#

pLDDT: mean 70.72, std 25.25, range [22.73, 98.62]